Protein 2GVH (pdb70)

Nearest PDB structures (foldseek):
  2gvh-assembly1_A  TM=1.003E+00  e=1.778E-44  Agrobacterium fabrum str. C58
  2gvh-assembly1_B  TM=1.001E+00  e=1.433E-42  Agrobacterium fabrum str. C58
  5egj-assembly1_A  TM=7.918E-01  e=1.819E-06  Staphylococcus aureus subsp. aureus Mu50
  5hz4-assembly1_D  TM=7.603E-01  e=5.451E-06  Staphylococcus aureus subsp. aureus Mu50
  5hz4-assembly1_E  TM=7.638E-01  e=6.789E-06  Staphylococcus aureus subsp. aureus Mu50

Solvent-accessible surface area: 28782 Å² total

B-factor: mean 69.37, std 8.5, range [25.01, 102.61]

Radius of gyration: 25.79 Å; Cα contacts (8 Å, |Δi|>4): 1842; chains: 3; bounding box: 79×76×76 Å

CATH classification: 3.10.129.10 (+1 more: 3.10.129.10)

Sequence (724 aa):
KPAQHGATTRLIDIVFPGDTNHHGTLFGGTGLALDRVAFIAATRFGRTPFVTASCERIDFRQPARIGHIVEFTARPVKAGRRSLTVEVEVAETIIGRQQHTCTRGIFHVAIPEGEDAASYVLPELLTEETPDAVTVEIVFPDQANSAGRFGGEAIAYTKAAFVAASRYCGKLVVLASSERIDFARAIEIGEIVEAQAHVERVGRSSSIQTKLWSENLLTGERHITATGHFTVAVDRPATIPAQHGATTRLIDIVFPGDTNHHGTLFGGTGLALDRVAFIAATRFGRTPFVTASCERIDFRQPARIGHIVEFTARPVKAGRRSLTVEVEVAETIIGRQQHTCTRGIFHVAIPEGEDAASYVLPELLTEETPDPSDAVTVEIVFPDQANSAGRFGGEAIAYTKAAFVAASRYCGKLVVLASSERIDFARAIEIGEIVEAQAHVERVGRSSSIQTKLWSENLLTGERHITATGHFTVAVDRPATIIEKPAQHGATTRLIDIVFPGDTNHHGTLFGGTGLALDRVAFIAATRFGRTPFVTASCERIDFRQPARIGHIVEFTARPVKAGRRSLTVEVEVAETIIGRQQHTCTRGIFHVAIPEGEDAASYVLPELLTEETPDAVTVEIVFPDQANSAGRFGGEAIAYTKAAFVAASRYCGKLVVLASSERIDFARAIEIGEIVEAQAHVERVGRSSSIQTKLWSENLLTGERHITATGHFTVAVDRPATI

InterPro domains:
  IPR006683 Thioesterase domain [PF03061] (31-103)
  IPR006683 Thioesterase domain [PF03061] (163-235)
  IPR029069 HotDog domain superfamily [SSF54637] (18-137)
  IPR029069 HotDog domain superfamily [SSF54637] (144-264)
  IPR033120 Hotdog acyl-CoA thioesterase (ACOT)-type domain [PS51770] (13-125)
  IPR033120 Hotdog acyl-CoA thioesterase (ACOT)-type domain [PS51770] (144-256)
  IPR040170 Cytosolic acyl coenzyme A thioester hydrolase [PTHR11049] (16-126)

Organism: Agrobacterium fabrum (strain C58 / ATCC 33970) (NCBI:txid176299)

Secondary structure (DSSP, 8-state):
---EE---EEEEEEE-TT-HHHHHHHTTHHHHH--HHHHHHHHHHH-S-B---EE--EE-----SS-EEEEEEEEEEEE-SS-EEEEE--EEETTT--EEE---EEE--B---STT-TT---PPEEPPPPP--B--EEPPGGGS-TT---HHHHHH--HHHHHHHHHHHSSEE---EE--EEBSS---TTEEEEEEEEE----S---EEEEEEEEETTT--EEEEEEEEE--EE--B---/--EE---EEEEEEE-TT-HHHHHHHTTHHHHH--HHHHHHHHHHH-S-B---EE--EE-----SS-EEEEEEEEEEEE-SS-EEEEE--EEETTT--EEE---EEE--B---STTGGG-----EEPPP-----SSB--EEPPGGGS-TT---HHHHHH--HHHHHHHHHHHTS-B---EE--EEBSSPPPTTEEEEEEEEE----S---EEEEEEEEETTT--EEEEEEEEE--BB--B---/--PPPEE-PPEEEEEEE-TT-HHHHHHHTTHHHHH--HHHHHHHHHHH-S-B---EE--EE-----SS-EEEEEEEEEEEE-SS-EEEEE--EEETTT--EEE---EEE--B---STT-TT--PPPEEPP-----B--EEPPGGGS-TT---HHHHHH--HHHHHHHHHHHSSEE---EE--EE-SS---TTEEEEEEEEE----S---EEEEEEEEETTT--EEEEEEEEE--EE--B---

Foldseek 3Di:
DAEDAWDKFKDKDKDAFPNCPCLVPCLHVVVVVVCQRQQLSVLQQQLAHDDFPDKDDKDGDRFPRGIWIDMKMKTFDDFDFFKTKIKIWFTAGLAQRHTGTIMIIITMGGQGDDDCRVVGGGHHYDHDDDDDADKKDAAAPVNADPVQWDVVSVVVVVVLQQVQVSVVVNAHWDWDDKDDKDFPDTEGRQKMKMKGKHDDDDDQFKKMKIWIWIARSNPGDIDTTIIMMTMGGPVPGDGD/DADEKDKFKDKDKFAQPNCPCLVPCLHVVVVVVVQRQQLSVLQQQLAHDDFPDKDDKDGDRFPSGIWIDMKMKTFDDFDFFKTKIKIWFTAGLAQRHTGDIMIIITMGGDGDDDCSVPGGGHHYDYHDPDDDDLKDKKDAAAPVNDDPVQWDVVVVVVVVVSQQVQFSVVVNAGDDWDDKDDKDFPDTEGRQKMKMKIKHDDDDDQFKKIKIWIWIARSNPGDIDTTIIMIIMGGPVPGDGD/DADAEDAKDKFKDKDKDAFPNVVCLVPCLHVVVVVVVQRQQLSVLQQQLAHDDFPDKDDKDTDRFPRGIWIDMKMKTFDDFDFFKTKIKIWFTAGLAQRHTGTIMIIITMGGQGDDPCRVVGGGHHYDYHDDDDFDKKDAAAPVNADPVQWDVVVVVVVVVLQQVAVSVVVNAHWDWDDKDDKDWPDTEGRQKMKMKGKHADDDDQFKKMKIWIKIARSNPGDIDTTIIMMIMGGPVPTDGD

Structure (mmCIF, N/CA/C/O backbone):
data_2GVH
#
_entry.id   2GVH
#
_cell.length_a   121.209
_cell.length_b   121.209
_cell.length_c   81.844
_cell.angle_alpha   90.000
_cell.angle_beta   90.000
_cell.angle_gamma   90.000
#
_symmetry.space_group_name_H-M   'P 43'
#
loop_
_entity.id
_entity.type
_entity.pdbx_description
1 polymer AGR_L_2016p
2 non-polymer 'SODIUM ION'
#
loop_
_atom_site.group_PDB
_atom_site.id
_atom_site.type_symbol
_atom_site.label_atom_id
_atom_site.label_alt_id
_atom_site.label_comp_id
_atom_site.label_asym_id
_atom_site.label_entity_id
_atom_site.label_seq_id
_atom_site.pdbx_PDB_ins_code
_atom_site.Cartn_x
_atom_site.Cartn_y
_atom_site.Cartn_z
_atom_site.occupancy
_atom_site.B_iso_or_equiv
_atom_site.auth_seq_id
_atom_site.auth_comp_id
_atom_site.auth_asym_id
_atom_site.auth_atom_id
_atom_site.pdbx_PDB_model_num
ATOM 1 N N . LYS A 1 21 ? 40.637 -13.849 6.358 1.00 77.97 9 LYS A N 1
ATOM 2 C CA . LYS A 1 21 ? 41.770 -13.127 7.005 1.00 77.45 9 LYS A CA 1
ATOM 3 C C . LYS A 1 21 ? 42.556 -14.035 7.984 1.00 76.53 9 LYS A C 1
ATOM 4 O O . LYS A 1 21 ? 41.980 -14.589 8.918 1.00 74.66 9 LYS A O 1
ATOM 6 N N . PRO A 1 22 ? 43.869 -14.223 7.730 1.00 76.52 10 PRO A N 1
ATOM 7 C CA . PRO A 1 22 ? 44.822 -14.758 8.724 1.00 77.36 10 PRO A CA 1
ATOM 8 C C . PRO A 1 22 ? 45.184 -13.684 9.766 1.00 79.17 10 PRO A C 1
ATOM 9 O O . PRO A 1 22 ? 45.031 -12.484 9.506 1.00 80.49 10 PRO A O 1
ATOM 13 N N . ALA A 1 23 ? 45.666 -14.119 10.924 1.00 79.48 11 ALA A N 1
ATOM 14 C CA . ALA A 1 23 ? 46.005 -13.218 12.022 1.00 80.00 11 ALA A CA 1
ATOM 15 C C . ALA A 1 23 ? 47.130 -12.243 11.642 1.00 80.03 11 ALA A C 1
ATOM 16 O O . ALA A 1 23 ? 47.902 -12.527 10.728 1.00 80.27 11 ALA A O 1
ATOM 18 N N . GLN A 1 24 ? 47.214 -11.100 12.328 1.00 79.93 12 GLN A N 1
ATOM 19 C CA . GLN A 1 24 ? 48.249 -10.092 12.035 1.00 79.14 12 GLN A CA 1
ATOM 20 C C . GLN A 1 24 ? 48.984 -9.522 13.241 1.00 77.34 12 GLN A C 1
ATOM 21 O O . GLN A 1 24 ? 48.391 -9.285 14.297 1.00 78.28 12 GLN A O 1
ATOM 27 N N . HIS A 1 25 ? 50.279 -9.284 13.051 1.00 72.63 13 HIS A N 1
ATOM 28 C CA . HIS A 1 25 ? 51.138 -8.766 14.107 1.00 71.98 13 HIS A CA 1
ATOM 29 C C . HIS A 1 25 ? 50.911 -7.273 14.230 1.00 73.91 13 HIS A C 1
ATOM 30 O O . HIS A 1 25 ? 50.725 -6.589 13.222 1.00 77.26 13 HIS A O 1
ATOM 37 N N . GLY A 1 26 ? 50.904 -6.777 15.467 1.00 78.56 14 GLY A N 1
ATOM 38 C CA . GLY A 1 26 ? 50.669 -5.361 15.740 1.00 80.59 14 GLY A CA 1
ATOM 39 C C . GLY A 1 26 ? 51.901 -4.512 15.502 1.00 81.38 14 GLY A C 1
ATOM 40 O O . GLY A 1 26 ? 52.813 -4.504 16.330 1.00 84.11 14 GLY A O 1
ATOM 41 N N . ALA A 1 27 ? 51.925 -3.801 14.375 1.00 78.10 15 ALA A N 1
ATOM 42 C CA . ALA A 1 27 ? 53.059 -2.951 14.015 1.00 77.17 15 ALA A CA 1
ATOM 43 C C . ALA A 1 27 ? 52.993 -1.582 14.714 1.00 76.11 15 ALA A C 1
ATOM 44 O O . ALA A 1 27 ? 51.920 -1.137 15.139 1.00 76.57 15 ALA A O 1
ATOM 46 N N . THR A 1 28 ? 54.145 -0.929 14.857 1.00 73.24 16 THR A N 1
ATOM 47 C CA . THR A 1 28 ? 54.189 0.431 15.389 1.00 71.05 16 THR A CA 1
ATOM 48 C C . THR A 1 28 ? 54.321 1.421 14.240 1.00 69.25 16 THR A C 1
ATOM 49 O O . THR A 1 28 ? 55.203 1.286 13.383 1.00 68.99 16 THR A O 1
ATOM 53 N N . THR A 1 29 ? 53.434 2.406 14.235 1.00 66.94 17 THR A N 1
ATOM 54 C CA . THR A 1 29 ? 53.451 3.458 13.262 1.00 66.73 17 THR A CA 1
ATOM 55 C C . THR A 1 29 ? 53.891 4.742 13.952 1.00 67.06 17 THR A C 1
ATOM 56 O O . THR A 1 29 ? 53.389 5.086 15.027 1.00 67.24 17 THR A O 1
ATOM 60 N N . ARG A 1 30 ? 54.813 5.454 13.306 1.00 67.06 18 ARG A N 1
ATOM 61 C CA . ARG A 1 30 ? 55.403 6.678 13.849 1.00 66.87 18 ARG A CA 1
ATOM 62 C C . ARG A 1 30 ? 55.197 7.883 12.920 1.00 66.85 18 ARG A C 1
ATOM 63 O O . ARG A 1 30 ? 55.354 7.811 11.675 1.00 65.79 18 ARG A O 1
ATOM 71 N N . LEU A 1 31 ? 54.807 8.986 13.559 1.00 66.25 19 LEU A N 1
ATOM 72 C CA . LEU A 1 31 ? 54.543 10.238 12.880 1.00 64.94 19 LEU A CA 1
ATOM 73 C C . LEU A 1 31 ? 55.324 11.310 13.632 1.00 66.94 19 LEU A C 1
ATOM 74 O O . LEU A 1 31 ? 55.242 11.394 14.854 1.00 68.59 19 LEU A O 1
ATOM 79 N N . ILE A 1 32 ? 56.113 12.104 12.907 1.00 67.88 20 ILE A N 1
ATOM 80 C CA . ILE A 1 32 ? 56.988 13.049 13.581 1.00 69.76 20 ILE A CA 1
ATOM 81 C C . ILE A 1 32 ? 56.761 14.459 13.115 1.00 71.26 20 ILE A C 1
ATOM 82 O O . ILE A 1 32 ? 56.613 14.708 11.927 1.00 74.82 20 ILE A O 1
ATOM 87 N N . ASP A 1 33 ? 56.696 15.376 14.074 1.00 70.56 21 ASP A N 1
ATOM 88 C CA . ASP A 1 33 ? 56.558 16.787 13.788 1.00 68.63 21 ASP A CA 1
ATOM 89 C C . ASP A 1 33 ? 57.598 17.608 14.541 1.00 67.41 21 ASP A C 1
ATOM 90 O O . ASP A 1 33 ? 57.940 17.277 15.667 1.00 67.45 21 ASP A O 1
ATOM 95 N N . ILE A 1 34 ? 58.082 18.684 13.916 1.00 67.35 22 ILE A N 1
ATOM 96 C CA . ILE A 1 34 ? 59.074 19.552 14.530 1.00 67.70 22 ILE A CA 1
ATOM 97 C C . ILE A 1 34 ? 58.475 20.871 14.974 1.00 68.21 22 ILE A C 1
ATOM 98 O O . ILE A 1 34 ? 57.784 21.538 14.212 1.00 71.02 22 ILE A O 1
ATOM 103 N N . VAL A 1 35 ? 58.751 21.247 16.216 1.00 68.24 23 VAL A N 1
ATOM 104 C CA . VAL A 1 35 ? 58.405 22.563 16.711 1.00 68.47 23 VAL A CA 1
ATOM 105 C C . VAL A 1 35 ? 59.711 23.307 16.887 1.00 71.00 23 VAL A C 1
ATOM 106 O O . VAL A 1 35 ? 60.512 22.954 17.762 1.00 74.36 23 VAL A O 1
ATOM 110 N N . PHE A 1 36 ? 59.924 24.334 16.067 1.00 71.39 24 PHE A N 1
ATOM 111 C CA . PHE A 1 36 ? 61.160 25.119 16.099 1.00 72.36 24 PHE A CA 1
ATOM 112 C C . PHE A 1 36 ? 61.274 26.047 17.313 1.00 73.89 24 PHE A C 1
ATOM 113 O O . PHE A 1 36 ? 60.246 26.508 17.832 1.00 75.57 24 PHE A O 1
ATOM 121 N N . PRO A 1 37 ? 62.522 26.345 17.752 1.00 74.47 25 PRO A N 1
ATOM 122 C CA . PRO A 1 37 ? 62.722 27.270 18.872 1.00 75.82 25 PRO A CA 1
ATOM 123 C C . PRO A 1 37 ? 62.097 28.616 18.548 1.00 78.66 25 PRO A C 1
ATOM 124 O O . PRO A 1 37 ? 62.313 29.158 17.455 1.00 80.02 25 PRO A O 1
ATOM 128 N N . GLY A 1 38 ? 61.297 29.132 19.473 1.00 80.59 26 GLY A N 1
ATOM 129 C CA . GLY A 1 38 ? 60.680 30.429 19.287 1.00 83.36 26 GLY A CA 1
ATOM 130 C C . GLY A 1 38 ? 59.371 30.444 18.512 1.00 85.66 26 GLY A C 1
ATOM 131 O O . GLY A 1 38 ? 58.738 31.495 18.430 1.00 86.73 26 GLY A O 1
ATOM 132 N N . ASP A 1 39 ? 58.952 29.316 17.932 1.00 86.44 27 ASP A N 1
ATOM 133 C CA . ASP A 1 39 ? 57.645 29.275 17.254 1.00 88.17 27 ASP A CA 1
ATOM 134 C C . ASP A 1 39 ? 56.492 29.090 18.263 1.00 88.74 27 ASP A C 1
ATOM 135 O O . ASP A 1 39 ? 56.033 27.968 18.498 1.00 89.11 27 ASP A O 1
ATOM 140 N N . THR A 1 40 ? 56.028 30.200 18.844 1.00 88.68 28 THR A N 1
ATOM 141 C CA . THR A 1 40 ? 55.020 30.171 19.915 1.00 87.63 28 THR A CA 1
ATOM 142 C C . THR A 1 40 ? 53.641 29.703 19.449 1.00 85.29 28 THR A C 1
ATOM 143 O O . THR A 1 40 ? 52.882 29.151 20.246 1.00 88.37 28 THR A O 1
ATOM 147 N N . ASN A 1 41 ? 53.314 29.917 18.174 1.00 79.03 29 ASN A N 1
ATOM 148 C CA . ASN A 1 41 ? 52.031 29.427 17.621 1.00 77.82 29 ASN A CA 1
ATOM 149 C C . ASN A 1 41 ? 51.962 27.902 17.538 1.00 79.66 29 ASN A C 1
ATOM 150 O O . ASN A 1 41 ? 51.007 27.280 18.040 1.00 83.81 29 ASN A O 1
ATOM 152 N N . HIS A 1 42 ? 52.971 27.303 16.905 1.00 82.18 30 HIS A N 1
ATOM 153 C CA . HIS A 1 42 ? 53.043 25.860 16.808 1.00 83.76 30 HIS A CA 1
ATOM 154 C C . HIS A 1 42 ? 53.158 25.241 18.200 1.00 85.13 30 HIS A C 1
ATOM 155 O O . HIS A 1 42 ? 52.448 24.275 18.524 1.00 85.92 30 HIS A O 1
ATOM 162 N N . HIS A 1 43 ? 54.023 25.815 19.030 1.00 84.49 31 HIS A N 1
ATOM 163 C CA . HIS A 1 43 ? 54.190 25.328 20.388 1.00 83.67 31 HIS A CA 1
ATOM 164 C C . HIS A 1 43 ? 52.841 25.302 21.091 1.00 83.36 31 HIS A C 1
ATOM 165 O O . HIS A 1 43 ? 52.447 24.276 21.658 1.00 83.38 31 HIS A O 1
ATOM 172 N N . GLY A 1 44 ? 52.130 26.428 21.005 1.00 83.14 32 GLY A N 1
ATOM 173 C CA . GLY A 1 44 ? 50.875 26.649 21.724 1.00 83.64 32 GLY A CA 1
ATOM 174 C C . GLY A 1 44 ? 49.723 25.793 21.245 1.00 84.08 32 GLY A C 1
ATOM 175 O O . GLY A 1 44 ? 48.773 25.543 21.989 1.00 85.33 32 GLY A O 1
ATOM 176 N N . THR A 1 45 ? 49.809 25.347 20.001 1.00 82.97 33 THR A N 1
ATOM 177 C CA . THR A 1 45 ? 48.789 24.472 19.425 1.00 81.67 33 THR A CA 1
ATOM 178 C C . THR A 1 45 ? 49.185 22.996 19.544 1.00 80.91 33 THR A C 1
ATOM 179 O O . THR A 1 45 ? 48.337 22.119 19.766 1.00 81.51 33 THR A O 1
ATOM 183 N N . LEU A 1 46 ? 50.473 22.719 19.394 1.00 79.86 34 LEU A N 1
ATOM 184 C CA . LEU A 1 46 ? 50.920 21.342 19.384 1.00 78.29 34 LEU A CA 1
ATOM 185 C C . LEU A 1 46 ? 50.864 20.784 20.780 1.00 76.81 34 LEU A C 1
ATOM 186 O O . LEU A 1 46 ? 50.422 19.669 20.984 1.00 77.76 34 LEU A O 1
ATOM 191 N N . PHE A 1 47 ? 51.302 21.567 21.750 1.00 76.35 35 PHE A N 1
ATOM 192 C CA . PHE A 1 47 ? 51.088 21.189 23.131 1.00 75.48 35 PHE A CA 1
ATOM 193 C C . PHE A 1 47 ? 49.725 21.723 23.534 1.00 76.56 35 PHE A C 1
ATOM 194 O O . PHE A 1 47 ? 49.585 22.657 24.324 1.00 79.14 35 PHE A O 1
ATOM 202 N N . GLY A 1 48 ? 48.720 21.109 22.920 1.00 76.82 36 GLY A N 1
ATOM 203 C CA . GLY A 1 48 ? 47.340 21.560 22.950 1.00 73.81 36 GLY A CA 1
ATOM 204 C C . GLY A 1 48 ? 46.598 20.772 21.877 1.00 73.42 36 GLY A C 1
ATOM 205 O O . GLY A 1 48 ? 46.927 19.611 21.582 1.00 73.52 36 GLY A O 1
ATOM 206 N N . GLY A 1 49 ? 45.620 21.428 21.263 1.00 72.41 37 GLY A N 1
ATOM 207 C CA . GLY A 1 49 ? 44.636 20.757 20.421 1.00 68.96 37 GLY A CA 1
ATOM 208 C C . GLY A 1 49 ? 45.251 20.056 19.248 1.00 66.22 37 GLY A C 1
ATOM 209 O O . GLY A 1 49 ? 44.838 18.971 18.905 1.00 66.46 37 GLY A O 1
ATOM 210 N N . THR A 1 50 ? 46.252 20.673 18.638 1.00 65.73 38 THR A N 1
ATOM 211 C CA . THR A 1 50 ? 46.899 20.069 17.485 1.00 65.29 38 THR A CA 1
ATOM 212 C C . THR A 1 50 ? 47.574 18.775 17.905 1.00 65.58 38 THR A C 1
ATOM 213 O O . THR A 1 50 ? 47.399 17.752 17.238 1.00 67.00 38 THR A O 1
ATOM 217 N N . GLY A 1 51 ? 48.302 18.795 19.026 1.00 62.14 39 GLY A N 1
ATOM 218 C CA . GLY A 1 51 ? 48.890 17.545 19.560 1.00 61.54 39 GLY A CA 1
ATOM 219 C C . GLY A 1 51 ? 47.863 16.426 19.587 1.00 62.04 39 GLY A C 1
ATOM 220 O O . GLY A 1 51 ? 48.087 15.297 19.102 1.00 59.63 39 GLY A O 1
ATOM 221 N N . LEU A 1 52 ? 46.705 16.761 20.137 1.00 62.76 40 LEU A N 1
ATOM 222 C CA . LEU A 1 52 ? 45.599 15.851 20.108 1.00 65.29 40 LEU A CA 1
ATOM 223 C C . LEU A 1 52 ? 45.319 15.344 18.706 1.00 64.05 40 LEU A C 1
ATOM 224 O O . LEU A 1 52 ? 45.290 14.151 18.496 1.00 67.07 40 LEU A O 1
ATOM 229 N N . ALA A 1 53 ? 45.156 16.248 17.749 1.00 63.56 41 ALA A N 1
ATOM 230 C CA . ALA A 1 53 ? 44.819 15.859 16.378 1.00 62.74 41 ALA A CA 1
ATOM 231 C C . ALA A 1 53 ? 45.830 14.904 15.778 1.00 62.95 41 ALA A C 1
ATOM 232 O O . ALA A 1 53 ? 45.448 13.981 15.063 1.00 65.51 41 ALA A O 1
ATOM 234 N N . LEU A 1 54 ? 47.110 15.127 16.077 1.00 62.31 42 LEU A N 1
ATOM 235 C CA . LEU A 1 54 ? 48.165 14.269 15.584 1.00 61.89 42 LEU A CA 1
ATOM 236 C C . LEU A 1 54 ? 48.098 12.862 16.204 1.00 64.15 42 LEU A C 1
ATOM 237 O O . LEU A 1 54 ? 48.247 11.836 15.502 1.00 65.31 42 LEU A O 1
ATOM 250 N N . ASP A 1 56 ? 45.469 11.392 17.180 1.00 60.68 44 ASP A N 1
ATOM 251 C CA . ASP A 1 56 ? 44.407 10.743 16.433 1.00 61.06 44 ASP A CA 1
ATOM 252 C C . ASP A 1 56 ? 44.828 10.333 15.029 1.00 61.07 44 ASP A C 1
ATOM 253 O O . ASP A 1 56 ? 44.534 9.215 14.622 1.00 61.07 44 ASP A O 1
ATOM 258 N N . ARG A 1 57 ? 45.508 11.206 14.293 1.00 61.64 45 ARG A N 1
ATOM 259 C CA . ARG A 1 57 ? 45.913 10.882 12.936 1.00 62.41 45 ARG A CA 1
ATOM 260 C C . ARG A 1 57 ? 46.771 9.636 12.862 1.00 63.99 45 ARG A C 1
ATOM 261 O O . ARG A 1 57 ? 46.568 8.800 11.974 1.00 68.79 45 ARG A O 1
ATOM 269 N N . VAL A 1 58 ? 47.731 9.500 13.772 1.00 61.32 46 VAL A N 1
ATOM 270 C CA . VAL A 1 58 ? 48.625 8.339 13.723 1.00 58.98 46 VAL A CA 1
ATOM 271 C C . VAL A 1 58 ? 47.859 7.068 14.132 1.00 59.92 46 VAL A C 1
ATOM 272 O O . VAL A 1 58 ? 48.109 5.975 13.592 1.00 61.17 46 VAL A O 1
ATOM 276 N N . ALA A 1 59 ? 46.918 7.229 15.059 1.00 58.47 47 ALA A N 1
ATOM 277 C CA . ALA A 1 59 ? 46.056 6.142 15.471 1.00 59.34 47 ALA A CA 1
ATOM 278 C C . ALA A 1 59 ? 45.277 5.678 14.275 1.00 60.13 47 ALA A C 1
ATOM 279 O O . ALA A 1 59 ? 45.147 4.486 14.066 1.00 61.17 47 ALA A O 1
ATOM 281 N N . PHE A 1 60 ? 44.780 6.629 13.488 1.00 59.65 48 PHE A N 1
ATOM 282 C CA . PHE A 1 60 ? 43.962 6.345 12.336 1.00 60.69 48 PHE A CA 1
ATOM 283 C C . PHE A 1 60 ? 44.781 5.561 11.329 1.00 62.60 48 PHE A C 1
ATOM 284 O O . PHE A 1 60 ? 44.328 4.549 10.799 1.00 64.06 48 PHE A O 1
ATOM 292 N N . ILE A 1 61 ? 46.004 6.014 11.082 1.00 62.09 49 ILE A N 1
ATOM 293 C CA . ILE A 1 61 ? 46.907 5.305 10.176 1.00 59.08 49 ILE A CA 1
ATOM 294 C C . ILE A 1 61 ? 47.124 3.877 10.624 1.00 60.42 49 ILE A C 1
ATOM 295 O O . ILE A 1 61 ? 46.949 2.929 9.826 1.00 61.45 49 ILE A O 1
ATOM 300 N N . ALA A 1 62 ? 47.472 3.711 11.903 1.00 58.45 50 ALA A N 1
ATOM 301 C CA . ALA A 1 62 ? 47.782 2.376 12.431 1.00 56.50 50 ALA A CA 1
ATOM 302 C C . ALA A 1 62 ? 46.594 1.445 12.178 1.00 58.11 50 ALA A C 1
ATOM 303 O O . ALA A 1 62 ? 46.753 0.360 11.594 1.00 58.77 50 ALA A O 1
ATOM 305 N N . ALA A 1 63 ? 45.406 1.907 12.588 1.00 58.31 51 ALA A N 1
ATOM 306 C CA . ALA A 1 63 ? 44.150 1.189 12.368 1.00 58.34 51 ALA A CA 1
ATOM 307 C C . ALA A 1 63 ? 43.975 0.801 10.918 1.00 59.03 51 ALA A C 1
ATOM 308 O O . ALA A 1 63 ? 43.716 -0.341 10.618 1.00 60.19 51 ALA A O 1
ATOM 310 N N . THR A 1 64 ? 44.144 1.756 10.014 1.00 61.83 52 THR A N 1
ATOM 311 C CA . THR A 1 64 ? 43.837 1.501 8.627 1.00 63.17 52 THR A CA 1
ATOM 312 C C . THR A 1 64 ? 44.804 0.482 8.039 1.00 64.04 52 THR A C 1
ATOM 313 O O . THR A 1 64 ? 44.409 -0.349 7.236 1.00 65.76 52 THR A O 1
ATOM 317 N N . ARG A 1 65 ? 46.065 0.547 8.456 1.00 65.13 53 ARG A N 1
ATOM 318 C CA . ARG A 1 65 ? 47.078 -0.430 8.069 1.00 65.59 53 ARG A CA 1
ATOM 319 C C . ARG A 1 65 ? 46.737 -1.822 8.582 1.00 66.49 53 ARG A C 1
ATOM 320 O O . ARG A 1 65 ? 47.058 -2.843 7.949 1.00 67.35 53 ARG A O 1
ATOM 328 N N . PHE A 1 66 ? 46.111 -1.864 9.752 1.00 65.34 54 PHE A N 1
ATOM 329 C CA . PHE A 1 66 ? 45.813 -3.138 10.364 1.00 64.07 54 PHE A CA 1
ATOM 330 C C . PHE A 1 66 ? 44.644 -3.791 9.655 1.00 63.76 54 PHE A C 1
ATOM 331 O O . PHE A 1 66 ? 44.714 -4.939 9.262 1.00 63.72 54 PHE A O 1
ATOM 339 N N . GLY A 1 67 ? 43.575 -3.046 9.481 1.00 63.35 55 GLY A N 1
ATOM 340 C CA . GLY A 1 67 ? 42.344 -3.648 9.058 1.00 63.37 55 GLY A CA 1
ATOM 341 C C . GLY A 1 67 ? 42.065 -3.441 7.600 1.00 64.04 55 GLY A C 1
ATOM 342 O O . GLY A 1 67 ? 41.111 -4.008 7.066 1.00 61.70 55 GLY A O 1
ATOM 343 N N . ARG A 1 68 ? 42.880 -2.608 6.961 1.00 65.45 56 ARG A N 1
ATOM 344 C CA . ARG A 1 68 ? 42.752 -2.357 5.530 1.00 65.85 56 ARG A CA 1
ATOM 345 C C . ARG A 1 68 ? 41.299 -2.060 5.109 1.00 66.27 56 ARG A C 1
ATOM 346 O O . ARG A 1 68 ? 40.757 -2.689 4.198 1.00 66.23 56 ARG A O 1
ATOM 354 N N . THR A 1 69 ? 40.689 -1.082 5.785 1.00 67.06 57 THR A N 1
ATOM 355 C CA . THR A 1 69 ? 39.273 -0.715 5.615 1.00 67.38 57 THR A CA 1
ATOM 356 C C . THR A 1 69 ? 39.084 0.696 6.190 1.00 68.30 57 THR A C 1
ATOM 357 O O . THR A 1 69 ? 39.924 1.157 6.976 1.00 69.03 57 THR A O 1
ATOM 361 N N . PRO A 1 70 ? 38.002 1.407 5.809 1.00 68.64 58 PRO A N 1
ATOM 362 C CA . PRO A 1 70 ? 37.825 2.727 6.454 1.00 67.85 58 PRO A CA 1
ATOM 363 C C . PRO A 1 70 ? 37.595 2.651 7.966 1.00 67.46 58 PRO A C 1
ATOM 364 O O . PRO A 1 70 ? 36.986 1.693 8.449 1.00 69.34 58 PRO A O 1
ATOM 368 N N . PHE A 1 71 ? 38.095 3.652 8.688 1.00 64.95 59 PHE A N 1
ATOM 369 C CA . PHE A 1 71 ? 37.944 3.751 10.151 1.00 62.29 59 PHE A CA 1
ATOM 370 C C . PHE A 1 71 ? 37.471 5.122 10.601 1.00 61.44 59 PHE A C 1
ATOM 371 O O . PHE A 1 71 ? 37.835 6.133 10.018 1.00 61.70 59 PHE A O 1
ATOM 379 N N . VAL A 1 72 ? 36.664 5.153 11.656 1.00 61.59 60 VAL A N 1
ATOM 380 C CA . VAL A 1 72 ? 36.388 6.396 12.351 1.00 60.31 60 VAL A CA 1
ATOM 381 C C . VAL A 1 72 ? 36.841 6.283 13.792 1.00 63.16 60 VAL A C 1
ATOM 382 O O . VAL A 1 72 ? 37.116 5.191 14.295 1.00 64.06 60 VAL A O 1
ATOM 386 N N . THR A 1 73 ? 36.895 7.423 14.459 1.00 63.03 61 THR A N 1
ATOM 387 C CA . THR A 1 73 ? 37.179 7.451 15.866 1.00 62.70 61 THR A CA 1
ATOM 388 C C . THR A 1 73 ? 35.859 7.446 16.609 1.00 61.98 61 THR A C 1
ATOM 389 O O . THR A 1 73 ? 35.094 8.397 16.554 1.00 63.75 61 THR A O 1
ATOM 393 N N . ALA A 1 74 ? 35.579 6.355 17.291 1.00 62.10 62 ALA A N 1
ATOM 394 C CA . ALA A 1 74 ? 34.367 6.268 18.090 1.00 61.67 62 ALA A CA 1
ATOM 395 C C . ALA A 1 74 ? 34.610 6.966 19.410 1.00 62.62 62 ALA A C 1
ATOM 396 O O . ALA A 1 74 ? 33.719 7.644 19.940 1.00 62.41 62 ALA A O 1
ATOM 398 N N . SER A 1 75 ? 35.817 6.819 19.953 1.00 62.83 63 SER A N 1
ATOM 399 C CA . SER A 1 75 ? 36.096 7.466 21.235 1.00 64.36 63 SER A CA 1
ATOM 400 C C . SER A 1 75 ? 37.543 7.548 21.617 1.00 64.81 63 SER A C 1
ATOM 401 O O . SER A 1 75 ? 38.387 6.855 21.079 1.00 63.47 63 SER A O 1
ATOM 404 N N . CYS A 1 76 ? 37.789 8.384 22.608 1.00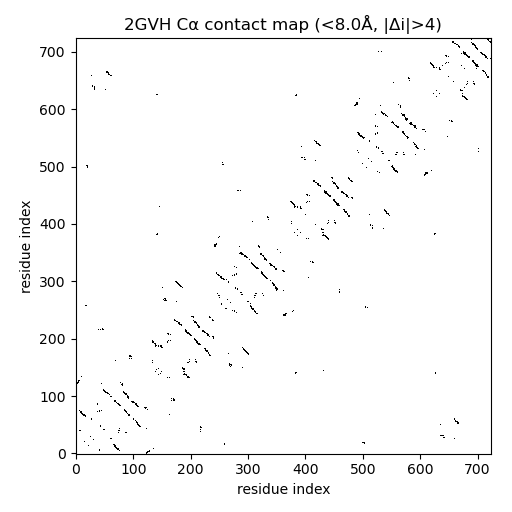 66.60 64 CYS A N 1
ATOM 405 C CA . CYS A 1 76 ? 39.108 8.810 22.950 1.00 68.18 64 CYS A CA 1
ATOM 406 C C . CYS A 1 76 ? 39.131 8.863 24.439 1.00 68.24 64 CYS A C 1
ATOM 407 O O . CYS A 1 76 ? 38.365 9.612 25.033 1.00 69.50 64 CYS A O 1
ATOM 410 N N . GLU A 1 77 ? 39.987 8.065 25.055 1.00 68.35 65 GLU A N 1
ATOM 411 C CA . GLU A 1 77 ? 40.047 8.034 26.516 1.00 69.80 65 GLU A CA 1
ATOM 412 C C . GLU A 1 77 ? 40.753 9.246 27.077 1.00 68.38 65 GLU A C 1
ATOM 413 O O . GLU A 1 77 ? 41.409 9.968 26.344 1.00 69.95 65 GLU A O 1
ATOM 419 N N . ARG A 1 78 ? 40.582 9.484 28.373 1.00 68.23 66 ARG A N 1
ATOM 420 C CA . ARG A 1 78 ? 41.125 10.682 29.011 1.00 68.75 66 ARG A CA 1
ATOM 421 C C . ARG A 1 78 ? 42.640 10.767 28.819 1.00 68.17 66 ARG A C 1
ATOM 422 O O . ARG A 1 78 ? 43.342 9.752 28.852 1.00 67.93 66 ARG A O 1
ATOM 430 N N . ILE A 1 79 ? 43.126 11.987 28.627 1.00 67.54 67 ILE A N 1
ATOM 431 C CA . ILE A 1 79 ? 44.533 12.243 28.388 1.00 68.56 67 ILE A CA 1
ATOM 432 C C . ILE A 1 79 ? 45.031 13.338 29.327 1.00 69.42 67 ILE A C 1
ATOM 433 O O . ILE A 1 79 ? 44.353 14.349 29.497 1.00 71.09 67 ILE A O 1
ATOM 438 N N . ASP A 1 80 ? 46.198 13.130 29.939 1.00 69.21 68 ASP A N 1
ATOM 439 C CA . ASP A 1 80 ? 46.888 14.195 30.657 1.00 71.58 68 ASP A CA 1
ATOM 440 C C . ASP A 1 80 ? 47.966 14.810 29.804 1.00 72.78 68 ASP A C 1
ATOM 441 O O . ASP A 1 80 ? 48.701 14.106 29.118 1.00 74.53 68 ASP A O 1
ATOM 446 N N . PHE A 1 81 ? 48.061 16.135 29.859 1.00 72.65 69 PHE A N 1
ATOM 447 C CA . PHE A 1 81 ? 49.091 16.885 29.156 1.00 72.84 69 PHE A CA 1
ATOM 448 C C . PHE A 1 81 ? 50.032 17.601 30.106 1.00 73.40 69 PHE A C 1
ATOM 449 O O . PHE A 1 81 ? 49.606 18.173 31.117 1.00 75.22 69 PHE A O 1
ATOM 457 N N . ARG A 1 82 ? 51.314 17.583 29.773 1.00 73.96 70 ARG A N 1
ATOM 458 C CA . ARG A 1 82 ? 52.267 18.457 30.443 1.00 74.90 70 ARG A CA 1
ATOM 459 C C . ARG A 1 82 ? 52.889 19.389 29.389 1.00 75.47 70 ARG A C 1
ATOM 460 O O . ARG A 1 82 ? 53.273 18.942 28.312 1.00 76.02 70 ARG A O 1
ATOM 462 N N . GLN A 1 83 ? 52.953 20.678 29.702 1.00 76.23 71 GLN A N 1
ATOM 463 C CA . GLN A 1 83 ? 53.566 21.644 28.815 1.00 77.49 71 GLN A CA 1
ATOM 464 C C . GLN A 1 83 ? 55.041 21.697 29.140 1.00 76.98 71 GLN A C 1
ATOM 465 O O . GLN A 1 83 ? 55.407 21.957 30.287 1.00 76.92 71 GLN A O 1
ATOM 471 N N . PRO A 1 84 ? 55.898 21.418 28.142 1.00 76.64 72 PRO A N 1
ATOM 472 C CA . PRO A 1 84 ? 57.329 21.621 28.375 1.00 75.73 72 PRO A CA 1
ATOM 473 C C . PRO A 1 84 ? 57.700 23.108 28.301 1.00 76.82 72 PRO A C 1
ATOM 474 O O . PRO A 1 84 ? 56.818 23.952 28.099 1.00 76.55 72 PRO A O 1
ATOM 478 N N . ALA A 1 85 ? 58.985 23.420 28.487 1.00 78.09 73 ALA A N 1
ATOM 479 C CA . ALA A 1 85 ? 59.497 24.781 28.302 1.00 79.51 73 ALA A CA 1
ATOM 480 C C . ALA A 1 85 ? 59.409 25.200 26.827 1.00 80.39 73 ALA A C 1
ATOM 481 O O . ALA A 1 85 ? 59.462 24.347 25.930 1.00 78.62 73 ALA A O 1
ATOM 483 N N . ARG A 1 86 ? 59.288 26.509 26.592 1.00 81.67 74 ARG A N 1
ATOM 484 C CA . ARG A 1 86 ? 59.046 27.074 25.249 1.00 82.70 74 ARG A CA 1
ATOM 485 C C . ARG A 1 86 ? 60.165 26.899 24.201 1.00 83.17 74 ARG A C 1
ATOM 486 O O . ARG A 1 86 ? 60.116 27.535 23.133 1.00 84.23 74 ARG A O 1
ATOM 487 N N . ILE A 1 87 ? 61.154 26.048 24.497 1.00 80.70 75 ILE A N 1
ATOM 488 C CA . ILE A 1 87 ? 62.214 25.707 23.533 1.00 79.76 75 ILE A CA 1
ATOM 489 C C . ILE A 1 87 ? 61.675 24.961 22.270 1.00 78.87 75 ILE A C 1
ATOM 490 O O . ILE A 1 87 ? 60.453 24.942 21.995 1.00 79.66 75 ILE A O 1
ATOM 492 N N . GLY A 1 88 ? 62.588 24.353 21.510 1.00 75.50 76 GLY A N 1
ATOM 493 C CA . GLY A 1 88 ? 62.217 23.578 20.324 1.00 71.23 76 GLY A CA 1
ATOM 494 C C . GLY A 1 88 ? 62.271 22.077 20.513 1.00 69.02 76 GLY A C 1
ATOM 495 O O . GLY A 1 88 ? 63.103 21.560 21.250 1.00 69.29 76 GLY A O 1
ATOM 496 N N . HIS A 1 89 ? 61.391 21.369 19.818 1.00 66.14 77 HIS A N 1
ATOM 497 C CA . HIS A 1 89 ? 61.256 19.931 20.029 1.00 64.19 77 HIS A CA 1
ATOM 498 C C . HIS A 1 89 ? 61.030 19.152 18.750 1.00 63.95 77 HIS A C 1
ATOM 499 O O . HIS A 1 89 ? 60.278 19.593 17.875 1.00 65.71 77 HIS A O 1
ATOM 506 N N . ILE A 1 90 ? 61.671 17.993 18.647 1.00 61.79 78 ILE A N 1
ATOM 507 C CA . ILE A 1 90 ? 61.181 16.963 17.743 1.00 61.84 78 ILE A CA 1
ATOM 508 C C . ILE A 1 90 ? 60.144 16.137 18.494 1.00 61.25 78 ILE A C 1
ATOM 509 O O . ILE A 1 90 ? 60.415 15.606 19.569 1.00 63.47 78 ILE A O 1
ATOM 514 N N . VAL A 1 91 ? 58.948 16.038 17.919 1.00 60.34 79 VAL A N 1
ATOM 515 C CA . VAL A 1 91 ? 57.853 15.353 18.598 1.00 60.75 79 VAL A CA 1
ATOM 516 C C . VAL A 1 91 ? 57.419 14.112 17.837 1.00 62.08 79 VAL A C 1
ATOM 517 O O . VAL A 1 91 ? 57.067 14.170 16.653 1.00 65.09 79 VAL A O 1
ATOM 521 N N . GLU A 1 92 ? 57.442 12.981 18.538 1.00 63.65 80 GLU A N 1
ATOM 522 C CA . GLU A 1 92 ? 57.140 11.709 17.925 1.00 63.15 80 GLU A CA 1
ATOM 523 C C . GLU A 1 92 ? 55.838 11.130 18.462 1.00 62.28 80 GLU A C 1
ATOM 524 O O . GLU A 1 92 ? 55.612 11.062 19.667 1.00 63.40 80 GLU A O 1
ATOM 530 N N . PHE A 1 93 ? 54.983 10.738 17.522 1.00 62.52 81 PHE A N 1
ATOM 531 C CA . PHE A 1 93 ? 53.694 10.144 17.799 1.00 60.90 81 PHE A CA 1
ATOM 532 C C . PHE A 1 93 ? 53.724 8.716 17.310 1.00 61.27 81 PHE A C 1
ATOM 533 O O . PHE A 1 93 ? 53.823 8.479 16.098 1.00 64.55 81 PHE A O 1
ATOM 541 N N . THR A 1 94 ? 53.634 7.781 18.256 1.00 58.28 82 THR A N 1
ATOM 542 C CA . THR A 1 94 ? 53.681 6.362 17.980 1.00 59.40 82 THR A CA 1
ATOM 543 C C . THR A 1 94 ? 52.309 5.727 18.267 1.00 60.39 82 THR A C 1
ATOM 544 O O . THR A 1 94 ? 51.676 6.056 19.260 1.00 61.04 82 THR A O 1
ATOM 548 N N . ALA A 1 95 ? 51.869 4.815 17.395 1.00 60.09 83 ALA A N 1
ATOM 549 C CA . ALA A 1 95 ? 50.629 4.072 17.601 1.00 59.52 83 ALA A CA 1
ATOM 550 C C . ALA A 1 95 ? 50.816 2.573 17.398 1.00 60.67 83 ALA A C 1
ATOM 551 O O . ALA A 1 95 ? 51.467 2.156 16.428 1.00 61.18 83 ALA A O 1
ATOM 553 N N . ARG A 1 96 ? 50.266 1.797 18.340 1.00 60.78 84 ARG A N 1
ATOM 554 C CA . ARG A 1 96 ? 50.163 0.322 18.306 1.00 62.59 84 ARG A CA 1
ATOM 555 C C . ARG A 1 96 ? 48.711 -0.103 18.520 1.00 63.31 84 ARG A C 1
ATOM 556 O O . ARG A 1 96 ? 48.045 0.382 19.437 1.00 66.52 84 ARG A O 1
ATOM 560 N N . PRO A 1 97 ? 48.209 -1.026 17.698 1.00 64.16 85 PRO A N 1
ATOM 561 C CA . PRO A 1 97 ? 46.956 -1.656 18.106 1.00 63.44 85 PRO A CA 1
ATOM 562 C C . PRO A 1 97 ? 47.218 -2.560 19.300 1.00 63.42 85 PRO A C 1
ATOM 563 O O . PRO A 1 97 ? 48.246 -3.227 19.330 1.00 62.70 85 PRO A O 1
ATOM 567 N N . VAL A 1 98 ? 46.307 -2.576 20.277 1.00 63.01 86 VAL A N 1
ATOM 568 C CA . VAL A 1 98 ? 46.500 -3.388 21.490 1.00 63.93 86 VAL A CA 1
ATOM 569 C C . VAL A 1 98 ? 45.356 -4.341 21.775 1.00 64.38 86 VAL A C 1
ATOM 570 O O . VAL A 1 98 ? 45.505 -5.254 22.582 1.00 65.88 86 VAL A O 1
ATOM 574 N N . LYS A 1 99 ? 44.211 -4.122 21.139 1.00 64.77 87 LYS A N 1
ATOM 575 C CA . LYS A 1 99 ? 43.077 -5.054 21.219 1.00 65.81 87 LYS A CA 1
ATOM 576 C C . LYS A 1 99 ? 42.235 -4.947 19.958 1.00 64.03 87 LYS A C 1
ATOM 577 O O . LYS A 1 99 ? 42.140 -3.870 19.352 1.00 64.97 87 LYS A O 1
ATOM 581 N N . ALA A 1 100 ? 41.641 -6.070 19.552 1.00 61.38 88 ALA A N 1
ATOM 582 C CA . ALA A 1 100 ? 40.869 -6.132 18.296 1.00 59.50 88 ALA A CA 1
ATOM 583 C C . ALA A 1 100 ? 39.639 -7.027 18.378 1.00 59.93 88 ALA A C 1
ATOM 584 O O . ALA A 1 100 ? 39.760 -8.247 18.538 1.00 59.93 88 ALA A O 1
ATOM 586 N N . GLY A 1 101 ? 38.463 -6.417 18.245 1.00 59.63 89 GLY A N 1
ATOM 587 C CA . GLY A 1 101 ? 37.217 -7.154 18.217 1.00 59.71 89 GLY A CA 1
ATOM 588 C C . GLY A 1 101 ? 36.881 -7.480 16.785 1.00 60.00 89 GLY A C 1
ATOM 589 O O . GLY A 1 101 ? 37.773 -7.593 15.934 1.00 59.50 89 GLY A O 1
ATOM 590 N N . ARG A 1 102 ? 35.587 -7.625 16.522 1.00 60.51 90 ARG A N 1
ATOM 591 C CA . ARG A 1 102 ? 35.063 -7.812 15.177 1.00 60.10 90 ARG A CA 1
ATOM 592 C C . ARG A 1 102 ? 35.201 -6.517 14.413 1.00 60.19 90 ARG A C 1
ATOM 593 O O . ARG A 1 102 ? 35.578 -6.521 13.241 1.00 60.80 90 ARG A O 1
ATOM 601 N N . ARG A 1 103 ? 34.891 -5.412 15.083 1.00 60.73 91 ARG A N 1
ATOM 602 C CA . ARG A 1 103 ? 34.961 -4.122 14.434 1.00 63.52 91 ARG A CA 1
ATOM 603 C C . ARG A 1 103 ? 35.633 -3.012 15.230 1.00 65.03 91 ARG A C 1
ATOM 604 O O . ARG A 1 103 ? 35.989 -1.981 14.671 1.00 66.51 91 ARG A O 1
ATOM 612 N N . SER A 1 104 ? 35.848 -3.251 16.514 1.00 66.72 92 SER A N 1
ATOM 613 C CA . SER A 1 104 ? 36.513 -2.295 17.380 1.00 67.89 92 SER A CA 1
ATOM 614 C C . SER A 1 104 ? 37.982 -2.550 17.422 1.00 66.28 92 SER A C 1
ATOM 615 O O . SER A 1 104 ? 38.406 -3.672 17.655 1.00 66.88 92 SER A O 1
ATOM 618 N N . LEU A 1 105 ? 38.764 -1.504 17.220 1.00 64.87 93 LEU A N 1
ATOM 619 C CA . LEU A 1 105 ? 40.217 -1.598 17.386 1.00 64.33 93 LEU A CA 1
ATOM 620 C C . LEU A 1 105 ? 40.660 -0.630 18.456 1.00 63.07 93 LEU A C 1
ATOM 621 O O . LEU A 1 105 ? 40.384 0.571 18.372 1.00 62.64 93 LEU A O 1
ATOM 626 N N . THR A 1 106 ? 41.340 -1.146 19.463 1.00 62.94 94 THR A N 1
ATOM 627 C CA . THR A 1 106 ? 41.926 -0.280 20.450 1.00 62.21 94 THR A CA 1
ATOM 628 C C . THR A 1 106 ? 43.342 0.026 19.995 1.00 61.30 94 THR A C 1
ATOM 629 O O . THR A 1 106 ? 44.092 -0.895 19.657 1.00 60.74 94 THR A O 1
ATOM 633 N N . VAL A 1 107 ? 43.681 1.316 19.960 1.00 61.41 95 VAL A N 1
ATOM 634 C CA . VAL A 1 107 ? 45.024 1.777 19.590 1.00 62.28 95 VAL A CA 1
ATOM 635 C C . VAL A 1 107 ? 45.639 2.616 20.706 1.00 63.21 95 VAL A C 1
ATOM 636 O O . VAL A 1 107 ? 44.994 3.524 21.243 1.00 63.32 95 VAL A O 1
ATOM 640 N N . GLU A 1 108 ? 46.872 2.289 21.068 1.00 64.69 96 GLU A N 1
ATOM 641 C CA . GLU A 1 108 ? 47.606 3.017 22.074 1.00 63.58 96 GLU A CA 1
ATOM 642 C C . GLU A 1 108 ? 48.567 3.986 21.423 1.00 64.04 96 GLU A C 1
ATOM 643 O O . GLU A 1 108 ? 49.347 3.607 20.549 1.00 61.98 96 GLU A O 1
ATOM 649 N N . VAL A 1 109 ? 48.505 5.243 21.847 1.00 64.72 97 VAL A N 1
ATOM 650 C CA . VAL A 1 109 ? 49.328 6.284 21.260 1.00 65.11 97 VAL A CA 1
ATOM 651 C C . VAL A 1 109 ? 50.196 6.972 22.304 1.00 66.25 97 VAL A C 1
ATOM 652 O O . VAL A 1 109 ? 49.708 7.407 23.354 1.00 66.94 97 VAL A O 1
ATOM 656 N N . GLU A 1 110 ? 51.485 7.060 22.009 1.00 66.92 98 GLU A N 1
ATOM 657 C CA . GLU A 1 110 ? 52.404 7.811 22.842 1.00 69.03 98 GLU A CA 1
ATOM 658 C C . GLU A 1 110 ? 52.871 9.069 22.097 1.00 71.28 98 GLU A C 1
ATOM 659 O O . GLU A 1 110 ? 53.231 9.023 20.903 1.00 72.61 98 GLU A O 1
ATOM 669 N N . VAL A 1 112 ? 55.827 11.676 22.497 1.00 64.54 100 VAL A N 1
ATOM 670 C CA . VAL A 1 112 ? 57.070 12.037 23.163 1.00 63.80 100 VAL A CA 1
ATOM 671 C C . VAL A 1 112 ? 57.778 13.200 22.505 1.00 64.43 100 VAL A C 1
ATOM 672 O O . VAL A 1 112 ? 58.049 13.177 21.287 1.00 64.17 100 VAL A O 1
ATOM 676 N N . ALA A 1 113 ? 58.105 14.193 23.334 1.00 64.33 101 ALA A N 1
ATOM 677 C CA . ALA A 1 113 ? 58.821 15.377 22.870 1.00 64.30 101 ALA A CA 1
ATOM 678 C C . ALA A 1 113 ? 60.238 15.352 23.393 1.00 65.23 101 ALA A C 1
ATOM 679 O O . ALA A 1 113 ? 60.448 15.205 24.606 1.00 68.01 101 ALA A O 1
ATOM 681 N N . GLU A 1 114 ? 61.200 15.484 22.480 1.00 65.33 102 GLU A N 1
ATOM 682 C CA . GLU A 1 114 ? 62.610 15.606 22.836 1.00 66.07 102 GLU A CA 1
ATOM 683 C C . GLU A 1 114 ? 63.158 16.959 22.395 1.00 66.12 102 GLU A C 1
ATOM 684 O O . GLU A 1 114 ? 62.843 17.404 21.283 1.00 68.59 102 GLU A O 1
ATOM 690 N N . THR A 1 115 ? 63.956 17.623 23.242 1.00 63.35 103 THR A N 1
ATOM 691 C CA . THR A 1 115 ? 64.558 18.904 22.828 1.00 63.99 103 THR A CA 1
ATOM 692 C C . THR A 1 115 ? 65.397 18.700 21.576 1.00 63.01 103 THR A C 1
ATOM 693 O O . THR A 1 115 ? 66.065 17.672 21.421 1.00 65.01 103 THR A O 1
ATOM 697 N N . ILE A 1 116 ? 65.344 19.673 20.676 1.00 61.61 104 ILE A N 1
ATOM 698 C CA . ILE A 1 116 ? 66.211 19.688 19.511 1.00 60.04 104 ILE A CA 1
ATOM 699 C C . ILE A 1 116 ? 67.656 19.846 19.978 1.00 60.21 104 ILE A C 1
ATOM 700 O O . ILE A 1 116 ? 68.533 19.082 19.562 1.00 59.49 104 ILE A O 1
ATOM 705 N N . ILE A 1 117 ? 67.893 20.824 20.848 1.00 60.32 105 ILE A N 1
ATOM 706 C CA . ILE A 1 117 ? 69.198 20.968 21.490 1.00 62.03 105 ILE A CA 1
ATOM 707 C C . ILE A 1 117 ? 69.275 20.076 22.727 1.00 62.84 105 ILE A C 1
ATOM 708 O O . ILE A 1 117 ? 68.593 20.329 23.714 1.00 65.86 105 ILE A O 1
ATOM 713 N N . GLY A 1 118 ? 70.084 19.024 22.664 1.00 63.63 106 GLY A N 1
ATOM 714 C CA . GLY A 1 118 ? 70.335 18.182 23.838 1.00 64.72 106 GLY A CA 1
ATOM 715 C C . GLY A 1 118 ? 69.606 16.850 23.873 1.00 66.63 106 GLY A C 1
ATOM 716 O O . GLY A 1 118 ? 70.030 15.922 24.563 1.00 64.88 106 GLY A O 1
ATOM 717 N N . ARG A 1 119 ? 68.504 16.756 23.134 1.00 69.13 107 ARG A N 1
ATOM 718 C CA . ARG A 1 119 ? 67.718 15.517 23.056 1.00 71.69 107 ARG A CA 1
ATOM 719 C C . ARG A 1 119 ? 67.225 15.017 24.422 1.00 74.25 107 ARG A C 1
ATOM 720 O O . ARG A 1 119 ? 67.332 13.832 24.727 1.00 74.88 107 ARG A O 1
ATOM 728 N N . GLN A 1 120 ? 66.693 15.927 25.236 1.00 76.48 108 GLN A N 1
ATOM 729 C CA . GLN A 1 120 ? 66.110 15.570 26.534 1.00 77.60 108 GLN A CA 1
ATOM 730 C C . GLN A 1 120 ? 64.606 15.318 26.362 1.00 77.99 108 GLN A C 1
ATOM 731 O O . GLN A 1 120 ? 63.904 16.150 25.761 1.00 80.31 108 GLN A O 1
ATOM 735 N N . GLN A 1 121 ? 64.114 14.184 26.883 1.00 74.41 109 GLN A N 1
ATOM 736 C CA . GLN A 1 121 ? 62.671 13.894 26.887 1.00 70.99 109 GLN A CA 1
ATOM 737 C C . GLN A 1 121 ? 61.968 14.812 27.889 1.00 69.80 109 GLN A C 1
ATOM 738 O O . GLN A 1 121 ? 62.330 14.861 29.053 1.00 68.67 109 GLN A O 1
ATOM 740 N N . HIS A 1 122 ? 61.002 15.581 27.417 1.00 68.66 110 HIS A N 1
ATOM 741 C CA . HIS A 1 122 ? 60.360 16.589 28.256 1.00 67.86 110 HIS A CA 1
ATOM 742 C C . HIS A 1 122 ? 58.894 16.215 28.501 1.00 69.04 110 HIS A C 1
ATOM 743 O O . HIS A 1 122 ? 58.297 16.635 29.500 1.00 71.44 110 HIS A O 1
ATOM 745 N N . THR A 1 123 ? 58.316 15.445 27.583 1.00 68.30 111 THR A N 1
ATOM 746 C CA . THR A 1 123 ? 56.911 15.092 27.667 1.00 67.82 111 THR A CA 1
ATOM 747 C C . THR A 1 123 ? 56.783 13.637 27.309 1.00 68.35 111 THR A C 1
ATOM 748 O O . THR A 1 123 ? 57.693 13.049 26.706 1.00 68.57 111 THR A O 1
ATOM 749 N N . CYS A 1 124 ? 55.646 13.061 27.669 1.00 70.00 112 CYS A N 1
ATOM 750 C CA . CYS A 1 124 ? 55.468 11.650 27.492 1.00 72.90 112 CYS A CA 1
ATOM 751 C C . CYS A 1 124 ? 54.022 11.295 27.712 1.00 73.32 112 CYS A C 1
ATOM 752 O O . CYS A 1 124 ? 53.689 10.522 28.599 1.00 75.17 112 CYS A O 1
ATOM 755 N N . THR A 1 125 ? 53.162 11.864 26.875 1.00 73.03 113 THR A N 1
ATOM 756 C CA . THR A 1 125 ? 51.723 11.716 27.025 1.00 71.76 113 THR A CA 1
ATOM 757 C C . THR A 1 125 ? 51.187 10.467 26.343 1.00 69.77 113 THR A C 1
ATOM 758 O O . THR A 1 125 ? 51.518 10.217 25.179 1.00 69.75 113 THR A O 1
ATOM 762 N N . ARG A 1 126 ? 50.365 9.697 27.071 1.00 68.12 114 ARG A N 1
ATOM 763 C CA . ARG A 1 126 ? 49.787 8.455 26.549 1.00 67.35 114 ARG A CA 1
ATOM 764 C C . ARG A 1 126 ? 48.291 8.605 26.298 1.00 66.84 114 ARG A C 1
ATOM 765 O O . ARG A 1 126 ? 47.591 9.246 27.073 1.00 67.25 114 ARG A O 1
ATOM 767 N N . GLY A 1 127 ? 47.811 8.017 25.209 1.00 67.39 115 GLY A N 1
ATOM 768 C CA . GLY A 1 127 ? 46.393 8.112 24.835 1.00 65.03 115 GLY A CA 1
ATOM 769 C C . GLY A 1 127 ? 45.865 6.785 24.343 1.00 63.97 115 GLY A C 1
ATOM 770 O O . GLY A 1 127 ? 46.614 5.971 23.817 1.00 63.25 115 GLY A O 1
ATOM 771 N N . ILE A 1 128 ? 44.581 6.545 24.537 1.00 63.77 116 ILE A N 1
ATOM 772 C CA . ILE A 1 128 ? 43.964 5.313 24.071 1.00 63.92 116 ILE A CA 1
ATOM 773 C C . ILE A 1 128 ? 42.807 5.650 23.143 1.00 64.00 116 ILE A C 1
ATOM 774 O O . ILE A 1 128 ? 41.848 6.310 23.547 1.00 63.58 116 ILE A O 1
ATOM 778 N N . PHE A 1 129 ? 42.905 5.176 21.904 1.00 64.44 117 PHE A N 1
ATOM 779 C CA . PHE A 1 129 ? 41.900 5.461 20.876 1.00 63.70 117 PHE A CA 1
ATOM 780 C C . PHE A 1 129 ? 41.110 4.245 20.489 1.00 64.28 117 PHE A C 1
ATOM 781 O O . PHE A 1 129 ? 41.673 3.179 20.259 1.00 66.49 117 PHE A O 1
ATOM 789 N N . HIS A 1 130 ? 39.792 4.401 20.443 1.00 63.71 118 HIS A N 1
ATOM 790 C CA . HIS A 1 130 ? 38.916 3.319 20.017 1.00 62.50 118 HIS A CA 1
ATOM 791 C C . HIS A 1 130 ? 38.454 3.611 18.593 1.00 62.52 118 HIS A C 1
ATOM 792 O O . HIS A 1 130 ? 37.618 4.470 18.342 1.00 62.21 118 HIS A O 1
ATOM 807 N N . VAL A 1 132 ? 36.755 2.314 15.014 1.00 62.18 120 VAL A N 1
ATOM 808 C CA . VAL A 1 132 ? 35.748 1.367 14.568 1.00 60.32 120 VAL A CA 1
ATOM 809 C C . VAL A 1 132 ? 35.781 1.330 13.048 1.00 61.29 120 VAL A C 1
ATOM 810 O O . VAL A 1 132 ? 35.871 2.362 12.408 1.00 58.80 120 VAL A O 1
ATOM 814 N N . ALA A 1 133 ? 35.744 0.130 12.484 1.00 63.25 121 ALA A N 1
ATOM 815 C CA . ALA A 1 133 ? 35.797 -0.045 11.042 1.00 63.65 121 ALA A CA 1
ATOM 816 C C . ALA A 1 133 ? 34.438 0.215 10.447 1.00 64.06 121 ALA A C 1
ATOM 817 O O . ALA A 1 133 ? 33.441 -0.252 10.975 1.00 64.60 121 ALA A O 1
ATOM 819 N N . ILE A 1 134 ? 34.394 0.958 9.346 1.00 65.59 122 ILE A N 1
ATOM 820 C CA . ILE A 1 134 ? 33.162 1.091 8.566 1.00 65.49 122 ILE A CA 1
ATOM 821 C C . ILE A 1 134 ? 33.421 0.551 7.178 1.00 64.99 122 ILE A C 1
ATOM 822 O O . ILE A 1 134 ? 33.751 1.314 6.276 1.00 65.76 122 ILE A O 1
ATOM 827 N N . PRO A 1 135 ? 33.285 -0.766 6.996 1.00 65.05 123 PRO A N 1
ATOM 828 C CA . PRO A 1 135 ? 33.632 -1.382 5.715 1.00 66.15 123 PRO A CA 1
ATOM 829 C C . PRO A 1 135 ? 32.651 -1.048 4.593 1.00 68.61 123 PRO A C 1
ATOM 830 O O . PRO A 1 135 ? 31.453 -0.887 4.828 1.00 67.41 123 PRO A O 1
ATOM 834 N N . GLU A 1 136 ? 33.179 -0.925 3.382 1.00 72.59 124 GLU A N 1
ATOM 835 C CA . GLU A 1 136 ? 32.376 -0.650 2.194 1.00 75.50 124 GLU A CA 1
ATOM 836 C C . GLU A 1 136 ? 32.466 -1.868 1.270 1.00 77.17 124 GLU A C 1
ATOM 837 O O . GLU A 1 136 ? 33.314 -2.742 1.484 1.00 78.26 124 GLU A O 1
ATOM 839 N N . GLY A 1 137 ? 31.589 -1.949 0.268 1.00 78.33 125 GLY A N 1
ATOM 840 C CA . GLY A 1 137 ? 31.637 -3.048 -0.712 1.00 78.75 125 GLY A CA 1
ATOM 841 C C . GLY A 1 137 ? 30.516 -4.076 -0.619 1.00 79.26 125 GLY A C 1
ATOM 842 O O . GLY A 1 137 ? 29.615 -3.955 0.218 1.00 78.76 125 GLY A O 1
ATOM 843 N N . GLU A 1 138 ? 30.593 -5.093 -1.485 1.00 80.26 126 GLU A N 1
ATOM 844 C CA . GLU A 1 138 ? 29.560 -6.129 -1.620 1.00 81.06 126 GLU A CA 1
ATOM 845 C C . GLU A 1 138 ? 29.472 -7.074 -0.411 1.00 81.46 126 GLU A C 1
ATOM 846 O O . GLU A 1 138 ? 28.388 -7.269 0.141 1.00 82.24 126 GLU A O 1
ATOM 848 N N . ASP A 1 139 ? 30.597 -7.661 -0.003 1.00 80.74 127 ASP A N 1
ATOM 849 C CA . ASP A 1 139 ? 30.620 -8.482 1.212 1.00 79.87 127 ASP A CA 1
ATOM 850 C C . ASP A 1 139 ? 30.941 -7.610 2.453 1.00 78.41 127 ASP A C 1
ATOM 851 O O . ASP A 1 139 ? 31.709 -8.008 3.337 1.00 78.82 127 ASP A O 1
ATOM 853 N N . ALA A 1 140 ? 30.332 -6.424 2.513 1.00 75.23 128 ALA A N 1
ATOM 854 C CA . ALA A 1 140 ? 30.573 -5.486 3.611 1.00 72.87 128 ALA A CA 1
ATOM 855 C C . ALA A 1 140 ? 29.983 -5.960 4.932 1.00 71.64 128 ALA A C 1
ATOM 856 O O . ALA A 1 140 ? 30.698 -6.033 5.927 1.00 73.13 128 ALA A O 1
ATOM 858 N N . ALA A 1 141 ? 28.690 -6.284 4.934 1.00 68.13 129 ALA A N 1
ATOM 859 C CA . ALA A 1 141 ? 27.983 -6.673 6.148 1.00 64.14 129 ALA A CA 1
ATOM 860 C C . ALA A 1 141 ? 28.639 -7.867 6.844 1.00 62.29 129 ALA A C 1
ATOM 861 O O . ALA A 1 141 ? 28.324 -8.138 7.991 1.00 61.77 129 ALA A O 1
ATOM 862 N N . SER A 1 142 ? 29.551 -8.559 6.150 1.00 60.96 130 SER A N 1
ATOM 863 C CA . SER A 1 142 ? 30.252 -9.764 6.670 1.00 59.57 130 SER A CA 1
ATOM 864 C C . SER A 1 142 ? 31.720 -9.516 7.116 1.00 58.54 130 SER A C 1
ATOM 865 O O . SER A 1 142 ? 32.468 -10.453 7.394 1.00 59.82 130 SER A O 1
ATOM 867 N N . TYR A 1 143 ? 32.127 -8.261 7.202 1.00 57.19 131 TYR A N 1
ATOM 868 C CA . TYR A 1 143 ? 33.514 -7.956 7.529 1.00 58.40 131 TYR A CA 1
ATOM 869 C C . TYR A 1 143 ? 33.859 -8.088 9.028 1.00 58.23 131 TYR A C 1
ATOM 870 O O . TYR A 1 143 ? 33.230 -7.451 9.888 1.00 59.94 131 TYR A O 1
ATOM 879 N N . VAL A 1 144 ? 34.853 -8.920 9.339 1.00 55.42 132 VAL A N 1
ATOM 880 C CA . VAL A 1 144 ? 35.483 -8.853 10.656 1.00 51.89 132 VAL A CA 1
ATOM 881 C C . VAL A 1 144 ? 36.954 -8.487 10.517 1.00 52.62 132 VAL A C 1
ATOM 882 O O . VAL A 1 144 ? 37.661 -9.019 9.646 1.00 53.72 132 VAL A O 1
ATOM 886 N N . LEU A 1 145 ? 37.396 -7.568 11.368 1.00 51.69 133 LEU A N 1
ATOM 887 C CA . LEU A 1 145 ? 38.811 -7.298 11.612 1.00 51.16 133 LEU A CA 1
ATOM 888 C C . LEU A 1 145 ? 39.637 -8.566 11.778 1.00 52.19 133 LEU A C 1
ATOM 889 O O . LEU A 1 145 ? 39.218 -9.499 12.477 1.00 51.25 133 LEU A O 1
ATOM 894 N N . PRO A 1 146 ? 40.844 -8.587 11.191 1.00 52.48 134 PRO A N 1
ATOM 895 C CA . PRO A 1 146 ? 41.646 -9.791 11.344 1.00 53.22 134 PRO A CA 1
ATOM 896 C C . PRO A 1 146 ? 42.122 -9.928 12.795 1.00 54.92 134 PRO A C 1
ATOM 897 O O . PRO A 1 146 ? 42.183 -8.926 13.510 1.00 57.76 134 PRO A O 1
ATOM 901 N N . GLU A 1 147 ? 42.436 -11.146 13.227 1.00 57.26 135 GLU A N 1
ATOM 902 C CA . GLU A 1 147 ? 42.888 -11.389 14.603 1.00 58.70 135 GLU A CA 1
ATOM 903 C C . GLU A 1 147 ? 44.176 -10.626 14.934 1.00 59.92 135 GLU A C 1
ATOM 904 O O . GLU A 1 147 ? 45.015 -10.411 14.047 1.00 60.98 135 GLU A O 1
ATOM 910 N N . LEU A 1 148 ? 44.330 -10.206 16.190 1.00 59.14 136 LEU A N 1
ATOM 911 C CA . LEU A 1 148 ? 45.533 -9.472 16.578 1.00 59.42 136 LEU A CA 1
ATOM 912 C C . LEU A 1 148 ? 46.576 -10.312 17.305 1.00 62.18 136 LEU A C 1
ATOM 913 O O . LEU A 1 148 ? 46.302 -10.877 18.352 1.00 60.67 136 LEU A O 1
ATOM 918 N N . LEU A 1 149 ? 47.787 -10.343 16.751 1.00 65.71 137 LEU A N 1
ATOM 919 C CA . LEU A 1 149 ? 48.939 -11.007 17.372 1.00 68.10 137 LEU A CA 1
ATOM 920 C C . LEU A 1 149 ? 49.972 -9.975 17.807 1.00 70.82 137 LEU A C 1
ATOM 921 O O . LEU A 1 149 ? 50.138 -8.940 17.144 1.00 69.24 137 LEU A O 1
ATOM 926 N N . THR A 1 150 ? 50.676 -10.237 18.908 1.00 72.59 138 THR A N 1
ATOM 927 C CA . THR A 1 150 ? 51.725 -9.301 19.304 1.00 76.19 138 THR A CA 1
ATOM 928 C C . THR A 1 150 ? 52.918 -9.435 18.356 1.00 77.72 138 THR A C 1
ATOM 929 O O . THR A 1 150 ? 53.205 -10.524 17.851 1.00 77.43 138 THR A O 1
ATOM 933 N N . GLU A 1 151 ? 53.560 -8.306 18.065 1.00 78.37 139 GLU A N 1
ATOM 934 C CA . GLU A 1 151 ? 54.773 -8.286 17.253 1.00 78.01 139 GLU A CA 1
ATOM 935 C C . GLU A 1 151 ? 55.952 -8.551 18.176 1.00 77.21 139 GLU A C 1
ATOM 936 O O . GLU A 1 151 ? 55.873 -8.255 19.378 1.00 74.90 139 GLU A O 1
ATOM 938 N N . GLU A 1 152 ? 57.020 -9.136 17.626 1.00 77.59 140 GLU A N 1
ATOM 939 C CA . GLU A 1 152 ? 58.314 -9.169 18.320 1.00 79.34 140 GLU A CA 1
ATOM 940 C C . GLU A 1 152 ? 58.910 -7.741 18.333 1.00 80.70 140 GLU A C 1
ATOM 941 O O . GLU A 1 152 ? 58.679 -6.950 17.399 1.00 79.88 140 GLU A O 1
ATOM 943 N N . THR A 1 153 ? 59.627 -7.402 19.408 1.00 81.69 141 THR A N 1
ATOM 944 C CA . THR A 1 153 ? 60.204 -6.065 19.574 1.00 82.64 141 THR A CA 1
ATOM 945 C C . THR A 1 153 ? 61.459 -5.904 18.702 1.00 83.25 141 THR A C 1
ATOM 946 O O . THR A 1 153 ? 62.403 -6.690 18.816 1.00 83.12 141 THR A O 1
ATOM 948 N N . PRO A 1 154 ? 61.466 -4.887 17.816 1.00 83.55 142 PRO A N 1
ATOM 949 C CA . PRO A 1 154 ? 62.533 -4.687 16.805 1.00 83.21 142 PRO A CA 1
ATOM 950 C C . PRO A 1 154 ? 63.858 -4.154 17.373 1.00 81.97 142 PRO A C 1
ATOM 951 O O . PRO A 1 154 ? 63.845 -3.360 18.319 1.00 82.64 142 PRO A O 1
ATOM 955 N N . ASP A 1 155 ? 64.976 -4.564 16.768 1.00 79.54 143 ASP A N 1
ATOM 956 C CA . ASP A 1 155 ? 66.334 -4.260 17.265 1.00 77.64 143 ASP A CA 1
ATOM 957 C C . ASP A 1 155 ? 66.595 -2.794 17.628 1.00 75.30 143 ASP A C 1
ATOM 958 O O . ASP A 1 155 ? 66.605 -1.918 16.769 1.00 73.81 143 ASP A O 1
ATOM 960 N N . ALA A 1 159 ? 68.673 5.524 12.486 1.00 68.00 147 ALA A N 1
ATOM 961 C CA . ALA A 1 159 ? 67.659 5.238 11.470 1.00 69.24 147 ALA A CA 1
ATOM 962 C C . ALA A 1 159 ? 66.244 5.683 11.886 1.00 69.66 147 ALA A C 1
ATOM 963 O O . ALA A 1 159 ? 65.684 5.148 12.857 1.00 69.19 147 ALA A O 1
ATOM 965 N N . VAL A 1 160 ? 65.671 6.646 11.144 1.00 69.67 148 VAL A N 1
ATOM 966 C CA . VAL A 1 160 ? 64.269 7.095 11.347 1.00 67.91 148 VAL A CA 1
ATOM 967 C C . VAL A 1 160 ? 63.310 6.631 10.247 1.00 69.11 148 VAL A C 1
ATOM 968 O O . VAL A 1 160 ? 63.540 6.897 9.057 1.00 70.92 148 VAL A O 1
ATOM 972 N N . THR A 1 161 ? 62.229 5.969 10.660 1.00 69.84 149 THR A N 1
ATOM 973 C CA . THR A 1 161 ? 61.047 5.731 9.805 1.00 68.65 149 THR A CA 1
ATOM 974 C C . THR A 1 161 ? 59.877 6.598 10.274 1.00 70.03 149 THR A C 1
ATOM 975 O O . THR A 1 161 ? 59.593 6.684 11.474 1.00 70.25 149 THR A O 1
ATOM 987 N N . VAL A 1 163 ? 55.765 8.143 8.931 1.00 64.88 151 VAL A N 1
ATOM 988 C CA . VAL A 1 163 ? 54.728 8.225 7.938 1.00 66.22 151 VAL A CA 1
ATOM 989 C C . VAL A 1 163 ? 53.954 9.508 8.095 1.00 66.51 151 VAL A C 1
ATOM 990 O O . VAL A 1 163 ? 53.957 10.150 9.158 1.00 67.80 151 VAL A O 1
ATOM 994 N N . GLU A 1 164 ? 53.295 9.882 7.012 1.00 67.11 152 GLU A N 1
ATOM 995 C CA . GLU A 1 164 ? 52.352 10.986 7.025 1.00 67.85 152 GLU A CA 1
ATOM 996 C C . GLU A 1 164 ? 51.324 10.675 5.966 1.00 67.68 152 GLU A C 1
ATOM 997 O O . GLU A 1 164 ? 51.616 9.975 5.001 1.00 67.69 152 GLU A O 1
ATOM 1003 N N . ILE A 1 165 ? 50.114 11.164 6.153 1.00 69.00 153 ILE A N 1
ATOM 1004 C CA . ILE A 1 165 ? 49.131 11.113 5.091 1.00 70.58 153 ILE A CA 1
ATOM 1005 C C . ILE A 1 165 ? 49.430 12.159 4.010 1.00 67.63 153 ILE A C 1
ATOM 1006 O O . ILE A 1 165 ? 50.054 13.171 4.277 1.00 70.58 153 ILE A O 1
ATOM 1011 N N . VAL A 1 166 ? 49.016 11.884 2.782 1.00 64.81 154 VAL A N 1
ATOM 1012 C CA . VAL A 1 166 ? 49.068 12.865 1.696 1.00 61.90 154 VAL A CA 1
ATOM 1013 C C . VAL A 1 166 ? 47.759 13.645 1.726 1.00 64.47 154 VAL A C 1
ATOM 1014 O O . VAL A 1 166 ? 46.685 13.048 1.594 1.00 63.83 154 VAL A O 1
ATOM 1018 N N . PHE A 1 167 ? 47.851 14.959 1.952 1.00 66.83 155 PHE A N 1
ATOM 1019 C CA . PHE A 1 167 ? 46.686 15.829 2.070 1.00 68.57 155 PHE A CA 1
ATOM 1020 C C . PHE A 1 167 ? 46.317 16.400 0.715 1.00 69.68 155 PHE A C 1
ATOM 1021 O O . PHE A 1 167 ? 47.174 16.529 -0.147 1.00 70.37 155 PHE A O 1
ATOM 1029 N N . PRO A 1 168 ? 45.030 16.742 0.520 1.00 70.94 156 PRO A N 1
ATOM 1030 C CA . PRO A 1 168 ? 44.595 17.387 -0.742 1.00 70.28 156 PRO A CA 1
ATOM 1031 C C . PRO A 1 168 ? 45.465 18.576 -1.154 1.00 70.00 156 PRO A C 1
ATOM 1032 O O . PRO A 1 168 ? 45.831 18.694 -2.329 1.00 70.37 156 PRO A O 1
ATOM 1036 N N . ASP A 1 169 ? 45.798 19.444 -0.204 1.00 70.32 157 ASP A N 1
ATOM 1037 C CA . ASP A 1 169 ? 46.614 20.630 -0.507 1.00 72.41 157 ASP A CA 1
ATOM 1038 C C . ASP A 1 169 ? 48.006 20.272 -1.089 1.00 72.88 157 ASP A C 1
ATOM 1039 O O . ASP A 1 169 ? 48.658 21.107 -1.726 1.00 74.00 157 ASP A O 1
ATOM 1044 N N . GLN A 1 170 ? 48.463 19.037 -0.863 1.00 71.91 158 GLN A N 1
ATOM 1045 C CA . GLN A 1 170 ? 49.751 18.607 -1.394 1.00 68.84 158 GLN A CA 1
ATOM 1046 C C . GLN A 1 170 ? 49.635 17.941 -2.741 1.00 67.72 158 GLN A C 1
ATOM 1047 O O . GLN A 1 170 ? 50.637 17.497 -3.302 1.00 68.50 158 GLN A O 1
ATOM 1053 N N . ALA A 1 171 ? 48.421 17.862 -3.264 1.00 64.75 159 ALA A N 1
ATOM 1054 C CA . ALA A 1 171 ? 48.182 17.116 -4.509 1.00 65.90 159 ALA A CA 1
ATOM 1055 C C . ALA A 1 171 ? 47.611 18.012 -5.572 1.00 68.24 159 ALA A C 1
ATOM 1056 O O . ALA A 1 171 ? 46.943 18.985 -5.273 1.00 71.65 159 ALA A O 1
ATOM 1058 N N . ASN A 1 172 ? 47.848 17.657 -6.820 1.00 68.80 160 ASN A N 1
ATOM 1059 C CA . ASN A 1 172 ? 47.293 18.395 -7.926 1.00 69.81 160 ASN A CA 1
ATOM 1060 C C . ASN A 1 172 ? 45.926 17.850 -8.315 1.00 71.33 160 ASN A C 1
ATOM 1061 O O . ASN A 1 172 ? 45.462 16.847 -7.752 1.00 72.02 160 ASN A O 1
ATOM 1066 N N . SER A 1 173 ? 45.288 18.498 -9.290 1.00 74.38 161 SER A N 1
ATOM 1067 C CA . SER A 1 173 ? 43.935 18.138 -9.713 1.00 75.35 161 SER A CA 1
ATOM 1068 C C . SER A 1 173 ? 43.872 16.766 -10.389 1.00 76.02 161 SER A C 1
ATOM 1069 O O . SER A 1 173 ? 42.786 16.246 -10.636 1.00 78.28 161 SER A O 1
ATOM 1072 N N . ALA A 1 174 ? 45.022 16.184 -10.715 1.00 75.80 162 ALA A N 1
ATOM 1073 C CA . ALA A 1 174 ? 45.024 14.814 -11.231 1.00 74.49 162 ALA A CA 1
ATOM 1074 C C . ALA A 1 174 ? 45.081 13.809 -10.067 1.00 74.16 162 ALA A C 1
ATOM 1075 O O . ALA A 1 174 ? 45.084 12.595 -10.294 1.00 75.06 162 ALA A O 1
ATOM 1077 N N . GLY A 1 175 ? 45.130 14.317 -8.829 1.00 71.91 163 GLY A N 1
ATOM 1078 C CA . GLY A 1 175 ? 45.179 13.459 -7.650 1.00 70.13 163 GLY A CA 1
ATOM 1079 C C . GLY A 1 175 ? 46.578 13.048 -7.252 1.00 69.84 163 GLY A C 1
ATOM 1080 O O . GLY A 1 175 ? 46.757 12.157 -6.427 1.00 71.02 163 GLY A O 1
ATOM 1081 N N . ARG A 1 176 ? 47.583 13.701 -7.824 1.00 69.83 164 ARG A N 1
ATOM 1082 C CA . ARG A 1 176 ? 48.986 13.309 -7.591 1.00 68.20 164 ARG A CA 1
ATOM 1083 C C . ARG A 1 176 ? 49.707 14.287 -6.678 1.00 67.30 164 ARG A C 1
ATOM 1084 O O . ARG A 1 176 ? 49.640 15.504 -6.875 1.00 68.26 164 ARG A O 1
ATOM 1100 N N . PHE A 1 178 ? 52.430 16.593 -5.431 1.00 62.78 166 PHE A N 1
ATOM 1101 C CA . PHE A 1 178 ? 53.546 17.318 -6.053 1.00 62.82 166 PHE A CA 1
ATOM 1102 C C . PHE A 1 178 ? 54.842 16.691 -5.585 1.00 64.07 166 PHE A C 1
ATOM 1103 O O . PHE A 1 178 ? 54.993 16.415 -4.379 1.00 65.72 166 PHE A O 1
ATOM 1111 N N . GLY A 1 179 ? 55.754 16.445 -6.531 1.00 60.23 167 GLY A N 1
ATOM 1112 C CA . GLY A 1 179 ? 57.059 15.906 -6.182 1.00 60.07 167 GLY A CA 1
ATOM 1113 C C . GLY A 1 179 ? 57.795 16.803 -5.203 1.00 63.65 167 GLY A C 1
ATOM 1114 O O . GLY A 1 179 ? 58.574 16.345 -4.361 1.00 65.68 167 GLY A O 1
ATOM 1115 N N . GLY A 1 180 ? 57.559 18.101 -5.319 1.00 62.07 168 GLY A N 1
ATOM 1116 C CA . GLY A 1 180 ? 58.170 19.048 -4.387 1.00 64.06 168 GLY A CA 1
ATOM 1117 C C . GLY A 1 180 ? 57.739 18.720 -2.966 1.00 64.44 168 GLY A C 1
ATOM 1118 O O . GLY A 1 180 ? 58.515 18.829 -2.020 1.00 66.06 168 GLY A O 1
ATOM 1119 N N . GLU A 1 181 ? 56.497 18.268 -2.844 1.00 63.80 169 GLU A N 1
ATOM 1120 C CA . GLU A 1 181 ? 55.926 18.021 -1.546 1.00 63.83 169 GLU A CA 1
ATOM 1121 C C . GLU A 1 181 ? 56.480 16.722 -1.022 1.00 62.50 169 GLU A C 1
ATOM 1122 O O . GLU A 1 181 ? 56.707 16.561 0.191 1.00 64.07 169 GLU A O 1
ATOM 1128 N N . ALA A 1 182 ? 56.722 15.792 -1.936 1.00 61.96 170 ALA A N 1
ATOM 1129 C CA . ALA A 1 182 ? 57.427 14.598 -1.541 1.00 61.14 170 ALA A CA 1
ATOM 1130 C C . ALA A 1 182 ? 58.850 14.960 -1.069 1.00 61.80 170 ALA A C 1
ATOM 1131 O O . ALA A 1 182 ? 59.334 14.454 -0.051 1.00 61.98 170 ALA A O 1
ATOM 1133 N N . ILE A 1 183 ? 59.529 15.834 -1.802 1.00 62.31 171 ILE A N 1
ATOM 1134 C CA . ILE A 1 183 ? 60.894 16.148 -1.459 1.00 62.69 171 ILE A CA 1
ATOM 1135 C C . ILE A 1 183 ? 60.944 16.787 -0.079 1.00 64.56 171 ILE A C 1
ATOM 1136 O O . ILE A 1 183 ? 61.783 16.463 0.749 1.00 67.94 171 ILE A O 1
ATOM 1141 N N . ALA A 1 184 ? 60.021 17.697 0.172 1.00 64.14 172 ALA A N 1
ATOM 1142 C CA . ALA A 1 184 ? 59.991 18.387 1.427 1.00 64.32 172 ALA A CA 1
ATOM 1143 C C . ALA A 1 184 ? 59.819 17.439 2.592 1.00 63.93 172 ALA A C 1
ATOM 1144 O O . ALA A 1 184 ? 60.375 17.689 3.682 1.00 65.08 172 ALA A O 1
ATOM 1146 N N . TYR A 1 185 ? 59.053 16.368 2.379 1.00 63.21 173 TYR A N 1
ATOM 1147 C CA . TYR A 1 185 ? 58.900 15.352 3.444 1.00 63.82 173 TYR A CA 1
ATOM 1148 C C . TYR A 1 185 ? 60.217 14.613 3.705 1.00 64.78 173 TYR A C 1
ATOM 1149 O O . TYR A 1 185 ? 60.563 14.307 4.848 1.00 66.47 173 TYR A O 1
ATOM 1166 N N . THR A 1 187 ? 63.124 15.809 3.262 1.00 67.79 175 THR A N 1
ATOM 1167 C CA . THR A 1 187 ? 63.989 16.770 3.894 1.00 67.36 175 THR A CA 1
ATOM 1168 C C . THR A 1 187 ? 63.662 16.811 5.360 1.00 65.70 175 THR A C 1
ATOM 1169 O O . THR A 1 187 ? 64.562 16.785 6.182 1.00 68.08 175 THR A O 1
ATOM 1173 N N . LYS A 1 188 ? 62.377 16.839 5.692 1.00 64.87 176 LYS A N 1
ATOM 1174 C CA . LYS A 1 188 ? 61.968 16.780 7.090 1.00 63.23 176 LYS A CA 1
ATOM 1175 C C . LYS A 1 188 ? 62.600 15.550 7.736 1.00 62.85 176 LYS A C 1
ATOM 1176 O O . LYS A 1 188 ? 63.234 15.638 8.794 1.00 61.47 176 LYS A O 1
ATOM 1182 N N . ALA A 1 189 ? 62.438 14.392 7.105 1.00 59.48 177 ALA A N 1
ATOM 1183 C CA . ALA A 1 189 ? 63.046 13.198 7.673 1.00 60.75 177 ALA A CA 1
ATOM 1184 C C . ALA A 1 189 ? 64.551 13.393 7.823 1.00 61.35 177 ALA A C 1
ATOM 1185 O O . ALA A 1 189 ? 65.138 12.968 8.841 1.00 62.16 177 ALA A O 1
ATOM 1187 N N . ALA A 1 190 ? 65.177 14.059 6.835 1.00 60.09 178 ALA A N 1
ATOM 1188 C CA . ALA A 1 190 ? 66.629 14.262 6.898 1.00 61.60 178 ALA A CA 1
ATOM 1189 C C . ALA A 1 190 ? 66.995 15.103 8.096 1.00 63.23 178 ALA A C 1
ATOM 1190 O O . ALA A 1 190 ? 67.973 14.830 8.770 1.00 64.49 178 ALA A O 1
ATOM 1192 N N . PHE A 1 191 ? 66.176 16.114 8.352 1.00 61.74 179 PHE A N 1
ATOM 1193 C CA . PHE A 1 191 ? 66.396 17.019 9.439 1.00 61.18 179 PHE A CA 1
ATOM 1194 C C . PHE A 1 191 ? 66.306 16.247 10.729 1.00 63.69 179 PHE A C 1
ATOM 1195 O O . PHE A 1 191 ? 67.146 16.425 11.607 1.00 64.14 179 PHE A O 1
ATOM 1203 N N . VAL A 1 192 ? 65.288 15.399 10.842 1.00 65.86 180 VAL A N 1
ATOM 1204 C CA . VAL A 1 192 ? 65.069 14.622 12.067 1.00 65.43 180 VAL A CA 1
ATOM 1205 C C . VAL A 1 192 ? 66.298 13.764 12.374 1.00 65.91 180 VAL A C 1
ATOM 1206 O O . VAL A 1 192 ? 66.868 13.854 13.464 1.00 68.89 180 VAL A O 1
ATOM 1210 N N . ALA A 1 193 ? 66.731 12.966 11.398 1.00 63.36 181 ALA A N 1
ATOM 1211 C CA . ALA A 1 193 ? 67.860 12.081 11.601 1.00 60.36 181 ALA A CA 1
ATOM 1212 C C . ALA A 1 193 ? 69.137 12.837 11.970 1.00 62.00 181 ALA A C 1
ATOM 1213 O O . ALA A 1 193 ? 69.795 12.505 12.963 1.00 63.03 181 ALA A O 1
ATOM 1215 N N . ALA A 1 194 ? 69.474 13.855 11.182 1.00 62.25 182 ALA A N 1
ATOM 1216 C CA . ALA A 1 194 ? 70.665 14.672 11.421 1.00 62.81 182 ALA A CA 1
ATOM 1217 C C . ALA A 1 194 ? 70.665 15.276 12.813 1.00 62.85 182 ALA A C 1
ATOM 1218 O O . ALA A 1 194 ? 71.665 15.229 13.535 1.00 63.07 182 ALA A O 1
ATOM 1220 N N . SER A 1 195 ? 69.535 15.860 13.176 1.00 62.29 183 SER A N 1
ATOM 1221 C CA . SER A 1 195 ? 69.440 16.596 14.413 1.00 61.83 183 SER A CA 1
ATOM 1222 C C . SER A 1 195 ? 69.530 15.663 15.602 1.00 62.00 183 SER A C 1
ATOM 1223 O O . SER A 1 195 ? 70.177 15.985 16.609 1.00 61.42 183 SER A O 1
ATOM 1226 N N . ARG A 1 196 ? 68.878 14.511 15.483 1.00 63.70 184 ARG A N 1
ATOM 1227 C CA . ARG A 1 196 ? 68.985 13.484 16.511 1.00 65.51 184 ARG A CA 1
ATOM 1228 C C . ARG A 1 196 ? 70.435 13.040 16.666 1.00 65.14 184 ARG A C 1
ATOM 1229 O O . ARG A 1 196 ? 70.904 12.843 17.785 1.00 66.30 184 ARG A O 1
ATOM 1237 N N . TYR A 1 197 ? 71.143 12.930 15.542 1.00 65.96 185 TYR A N 1
ATOM 1238 C CA . TYR A 1 197 ? 72.529 12.474 15.557 1.00 67.20 185 TYR A CA 1
ATOM 1239 C C . TYR A 1 197 ? 73.462 13.417 16.312 1.00 65.63 185 TYR A C 1
ATOM 1240 O O . TYR A 1 197 ? 74.250 12.976 17.131 1.00 63.53 185 TYR A O 1
ATOM 1249 N N . CYS A 1 198 ? 73.372 14.708 16.030 1.00 65.87 186 CYS A N 1
ATOM 1250 C CA . CYS A 1 198 ? 74.314 15.652 16.598 1.00 66.75 186 CYS A CA 1
ATOM 1251 C C . CYS A 1 198 ? 73.808 16.330 17.872 1.00 67.62 186 CYS A C 1
ATOM 1252 O O . CYS A 1 198 ? 74.586 16.958 18.593 1.00 69.09 186 CYS A O 1
ATOM 1255 N N . GLY A 1 199 ? 72.513 16.206 18.152 1.00 67.02 187 GLY A N 1
ATOM 1256 C CA . GLY A 1 199 ? 71.934 16.808 19.359 1.00 67.06 187 GLY A CA 1
ATOM 1257 C C . GLY A 1 199 ? 71.756 18.315 19.259 1.00 66.62 187 GLY A C 1
ATOM 1258 O O . GLY A 1 199 ? 71.516 18.994 20.259 1.00 66.65 187 GLY A O 1
ATOM 1259 N N . LYS A 1 200 ? 71.861 18.833 18.042 1.00 65.49 188 LYS A N 1
ATOM 1260 C CA . LYS A 1 200 ? 71.780 20.266 17.782 1.00 64.38 188 LYS A CA 1
ATOM 1261 C C . LYS A 1 200 ? 70.783 20.571 16.667 1.00 63.44 188 LYS A C 1
ATOM 1262 O O . LYS A 1 200 ? 70.308 19.690 15.946 1.00 60.48 188 LYS A O 1
ATOM 1268 N N . LEU A 1 201 ? 70.457 21.844 16.549 1.00 63.71 189 LEU A N 1
ATOM 1269 C CA . LEU A 1 201 ? 69.709 22.331 15.425 1.00 64.06 189 LEU A CA 1
ATOM 1270 C C . LEU A 1 201 ? 70.542 22.161 14.151 1.00 65.24 189 LEU A C 1
ATOM 1271 O O . LEU A 1 201 ? 71.762 22.327 14.164 1.00 67.62 189 LEU A O 1
ATOM 1276 N N . VAL A 1 202 ? 69.892 21.801 13.058 1.00 63.37 190 VAL A N 1
ATOM 1277 C CA . VAL A 1 202 ? 70.617 21.601 11.829 1.00 62.48 190 VAL A CA 1
ATOM 1278 C C . VAL A 1 202 ? 69.932 22.374 10.730 1.00 63.33 190 VAL A C 1
ATOM 1279 O O . VAL A 1 202 ? 68.747 22.690 10.855 1.00 63.69 190 VAL A O 1
ATOM 1283 N N . VAL A 1 203 ? 70.672 22.692 9.673 1.00 63.00 191 VAL A N 1
ATOM 1284 C CA . VAL A 1 203 ? 70.105 23.368 8.482 1.00 62.82 191 VAL A CA 1
ATOM 1285 C C . VAL A 1 203 ? 70.545 22.706 7.182 1.00 62.38 191 VAL A C 1
ATOM 1286 O O . VAL A 1 203 ? 71.652 22.208 7.079 1.00 64.70 191 VAL A O 1
ATOM 1290 N N . LEU A 1 204 ? 69.667 22.712 6.198 1.00 60.88 192 LEU A N 1
ATOM 1291 C CA . LEU A 1 204 ? 69.933 22.081 4.917 1.00 62.27 192 LEU A CA 1
ATOM 1292 C C . LEU A 1 204 ? 71.008 22.878 4.176 1.00 62.34 192 LEU A C 1
ATOM 1293 O O . LEU A 1 204 ? 70.875 24.083 4.092 1.00 62.94 192 LEU A O 1
ATOM 1298 N N . ALA A 1 205 ? 72.066 22.219 3.676 1.00 61.01 193 ALA A N 1
ATOM 1299 C CA . ALA A 1 205 ? 73.099 22.881 2.874 1.00 61.74 193 ALA A CA 1
ATOM 1300 C C . ALA A 1 205 ? 73.036 22.486 1.395 1.00 63.21 193 ALA A C 1
ATOM 1301 O O . ALA A 1 205 ? 73.337 23.286 0.517 1.00 64.12 193 ALA A O 1
ATOM 1303 N N . SER A 1 206 ? 72.668 21.244 1.117 1.00 63.21 194 SER A N 1
ATOM 1304 C CA . SER A 1 206 ? 72.457 20.834 -0.267 1.00 64.11 194 SER A CA 1
ATOM 1305 C C . SER A 1 206 ? 71.687 19.524 -0.345 1.00 63.74 194 SER A C 1
ATOM 1306 O O . SER A 1 206 ? 71.663 18.740 0.611 1.00 62.22 194 SER A O 1
ATOM 1309 N N . SER A 1 207 ? 71.057 19.306 -1.494 1.00 64.50 195 SER A N 1
ATOM 1310 C CA . SER A 1 207 ? 70.457 18.021 -1.812 1.00 64.47 195 SER A CA 1
ATOM 1311 C C . SER A 1 207 ? 70.962 17.545 -3.154 1.00 63.78 195 SER A C 1
ATOM 1312 O O . SER A 1 207 ? 71.168 18.332 -4.049 1.00 63.71 195 SER A O 1
ATOM 1315 N N . GLU A 1 208 ? 71.135 16.242 -3.281 1.00 65.13 196 GLU A N 1
ATOM 1316 C CA . GLU A 1 208 ? 71.580 15.614 -4.519 1.00 64.45 196 GLU A CA 1
ATOM 1317 C C . GLU A 1 208 ? 70.437 15.366 -5.481 1.00 64.94 196 GLU A C 1
ATOM 1318 O O . GLU A 1 208 ? 69.272 15.601 -5.147 1.00 64.27 196 GLU A O 1
ATOM 1324 N N . ARG A 1 209 ? 70.775 14.892 -6.674 1.00 66.93 197 ARG A N 1
ATOM 1325 C CA . ARG A 1 209 ? 69.781 14.500 -7.669 1.00 69.02 197 ARG A CA 1
ATOM 1326 C C . ARG A 1 209 ? 68.791 13.540 -7.040 1.00 68.42 197 ARG A C 1
ATOM 1327 O O . ARG A 1 209 ? 69.183 12.631 -6.332 1.00 69.50 197 ARG A O 1
ATOM 1335 N N . ILE A 1 210 ? 67.505 13.776 -7.275 1.00 67.80 198 ILE A N 1
ATOM 1336 C CA . ILE A 1 210 ? 66.452 12.904 -6.814 1.00 66.83 198 ILE A CA 1
ATOM 1337 C C . ILE A 1 210 ? 65.634 12.516 -8.010 1.00 66.21 198 ILE A C 1
ATOM 1338 O O . ILE A 1 210 ? 65.127 13.378 -8.714 1.00 66.70 198 ILE A O 1
ATOM 1343 N N . ASP A 1 211 ? 65.519 11.217 -8.239 1.00 66.83 199 ASP A N 1
ATOM 1344 C CA . ASP A 1 211 ? 64.676 10.654 -9.295 1.00 66.55 199 ASP A CA 1
ATOM 1345 C C . ASP A 1 211 ? 63.456 9.974 -8.699 1.00 64.85 199 ASP A C 1
ATOM 1346 O O . ASP A 1 211 ? 63.562 9.231 -7.728 1.00 65.17 199 ASP A O 1
ATOM 1351 N N . PHE A 1 212 ? 62.297 10.238 -9.291 1.00 63.99 200 PHE A N 1
ATOM 1352 C CA . PHE A 1 212 ? 61.036 9.656 -8.862 1.00 62.57 200 PHE A CA 1
ATOM 1353 C C . PHE A 1 212 ? 60.634 8.472 -9.721 1.00 63.24 200 PHE A C 1
ATOM 1354 O O . PHE A 1 212 ? 60.539 8.586 -10.941 1.00 64.07 200 PHE A O 1
ATOM 1362 N N . ALA A 1 213 ? 60.413 7.334 -9.082 1.00 63.18 201 ALA A N 1
ATOM 1363 C CA . ALA A 1 213 ? 60.066 6.113 -9.780 1.00 64.81 201 ALA A CA 1
ATOM 1364 C C . ALA A 1 213 ? 58.598 6.079 -10.197 1.00 67.11 201 ALA A C 1
ATOM 1365 O O . ALA A 1 213 ? 58.287 5.645 -11.309 1.00 67.45 201 ALA A O 1
ATOM 1367 N N . ARG A 1 214 ? 57.703 6.496 -9.295 1.00 70.06 202 ARG A N 1
ATOM 1368 C CA . ARG A 1 214 ? 56.279 6.636 -9.609 1.00 72.63 202 ARG A CA 1
ATOM 1369 C C . ARG A 1 214 ? 55.696 7.827 -8.863 1.00 73.70 202 ARG A C 1
ATOM 1370 O O . ARG A 1 214 ? 56.314 8.341 -7.925 1.00 75.41 202 ARG A O 1
ATOM 1378 N N . ALA A 1 215 ? 54.515 8.275 -9.282 1.00 74.76 203 ALA A N 1
ATOM 1379 C CA . ALA A 1 215 ? 53.837 9.378 -8.598 1.00 74.23 203 ALA A CA 1
ATOM 1380 C C . ALA A 1 215 ? 53.002 8.840 -7.454 1.00 73.85 203 ALA A C 1
ATOM 1381 O O . ALA A 1 215 ? 52.405 7.775 -7.551 1.00 74.42 203 ALA A O 1
ATOM 1383 N N . ILE A 1 216 ? 52.966 9.607 -6.377 1.00 72.63 204 ILE A N 1
ATOM 1384 C CA . ILE A 1 216 ? 52.270 9.251 -5.172 1.00 71.94 204 ILE A CA 1
ATOM 1385 C C . ILE A 1 216 ? 50.873 9.795 -5.275 1.00 72.98 204 ILE A C 1
ATOM 1386 O O . ILE A 1 216 ? 50.688 10.916 -5.755 1.00 71.76 204 ILE A O 1
ATOM 1391 N N . GLU A 1 217 ? 49.893 9.014 -4.825 1.00 75.41 205 GLU A N 1
ATOM 1392 C CA . GLU A 1 217 ? 48.490 9.403 -4.960 1.00 78.36 205 GLU A CA 1
ATOM 1393 C C . GLU A 1 217 ? 47.824 9.800 -3.658 1.00 80.18 205 GLU A C 1
ATOM 1394 O O . GLU A 1 217 ? 48.267 9.409 -2.578 1.00 79.51 205 GLU A O 1
ATOM 1400 N N . ILE A 1 218 ? 46.754 10.584 -3.788 1.00 83.25 206 ILE A N 1
ATOM 1401 C CA . ILE A 1 218 ? 46.022 11.183 -2.661 1.00 84.60 206 ILE A CA 1
ATOM 1402 C C . ILE A 1 218 ? 45.582 10.205 -1.538 1.00 84.83 206 ILE A C 1
ATOM 1403 O O . ILE A 1 218 ? 45.692 10.531 -0.345 1.00 86.60 206 ILE A O 1
ATOM 1408 N N . GLY A 1 219 ? 45.108 9.019 -1.911 1.00 82.30 207 GLY A N 1
ATOM 1409 C CA . GLY A 1 219 ? 44.676 8.040 -0.917 1.00 81.04 207 GLY A CA 1
ATOM 1410 C C . GLY A 1 219 ? 45.783 7.183 -0.305 1.00 80.64 207 GLY A C 1
ATOM 1411 O O . GLY A 1 219 ? 45.548 6.034 0.099 1.00 80.74 207 GLY A O 1
ATOM 1412 N N . GLU A 1 220 ? 46.994 7.735 -0.231 1.00 77.22 208 GLU A N 1
ATOM 1413 C CA . GLU A 1 220 ? 48.160 6.974 0.215 1.00 73.56 208 GLU A CA 1
ATOM 1414 C C . GLU A 1 220 ? 48.873 7.665 1.366 1.00 72.73 208 GLU A C 1
ATOM 1415 O O . GLU A 1 220 ? 48.652 8.847 1.630 1.00 73.31 208 GLU A O 1
ATOM 1421 N N . ILE A 1 221 ? 49.718 6.914 2.063 1.00 69.33 209 ILE A N 1
ATOM 1422 C CA . ILE A 1 221 ? 50.655 7.510 3.006 1.00 67.55 209 ILE A CA 1
ATOM 1423 C C . ILE A 1 221 ? 52.038 7.470 2.416 1.00 66.45 209 ILE A C 1
ATOM 1424 O O . ILE A 1 221 ? 52.329 6.618 1.588 1.00 66.90 209 ILE A O 1
ATOM 1429 N N . VAL A 1 222 ? 52.869 8.431 2.801 1.00 65.08 210 VAL A N 1
ATOM 1430 C CA . VAL A 1 222 ? 54.286 8.391 2.480 1.00 63.81 210 VAL A CA 1
ATOM 1431 C C . VAL A 1 222 ? 54.993 7.846 3.698 1.00 63.74 210 VAL A C 1
ATOM 1432 O O . VAL A 1 222 ? 54.564 8.087 4.829 1.00 63.88 210 VAL A O 1
ATOM 1436 N N . GLU A 1 223 ? 56.065 7.094 3.448 1.00 62.80 211 GLU A N 1
ATOM 1437 C CA . GLU A 1 223 ? 56.915 6.593 4.496 1.00 62.45 211 GLU A CA 1
ATOM 1438 C C . GLU A 1 223 ? 58.349 6.950 4.175 1.00 60.40 211 GLU A C 1
ATOM 1439 O O . GLU A 1 223 ? 58.873 6.542 3.151 1.00 61.03 211 GLU A O 1
ATOM 1445 N N . ALA A 1 224 ? 58.977 7.720 5.052 1.00 59.17 212 ALA A N 1
ATOM 1446 C CA . ALA A 1 224 ? 60.367 8.102 4.885 1.00 59.55 212 ALA A CA 1
ATOM 1447 C C . ALA A 1 224 ? 61.293 7.325 5.827 1.00 62.29 212 ALA A C 1
ATOM 1448 O O . ALA A 1 224 ? 61.015 7.187 7.030 1.00 64.11 212 ALA A O 1
ATOM 1450 N N . GLN A 1 225 ? 62.402 6.833 5.272 1.00 63.59 213 GLN A N 1
ATOM 1451 C CA . GLN A 1 225 ? 63.460 6.222 6.081 1.00 64.23 213 GLN A CA 1
ATOM 1452 C C . GLN A 1 225 ? 64.733 7.024 5.888 1.00 63.73 213 GLN A C 1
ATOM 1453 O O . GLN A 1 225 ? 65.189 7.242 4.754 1.00 63.65 213 GLN A O 1
ATOM 1455 N N . ALA A 1 226 ? 65.286 7.488 6.996 1.00 63.89 214 ALA A N 1
ATOM 1456 C CA . ALA A 1 226 ? 66.433 8.362 6.922 1.00 65.49 214 ALA A CA 1
ATOM 1457 C C . ALA A 1 226 ? 67.451 7.964 7.960 1.00 65.93 214 ALA A C 1
ATOM 1458 O O . ALA A 1 226 ? 67.107 7.661 9.093 1.00 68.24 214 ALA A O 1
ATOM 1460 N N . HIS A 1 227 ? 68.711 7.961 7.555 1.00 64.49 215 HIS A N 1
ATOM 1461 C CA . HIS A 1 227 ? 69.800 7.695 8.478 1.00 64.57 215 HIS A CA 1
ATOM 1462 C C . HIS A 1 227 ? 71.047 8.441 8.018 1.00 63.22 215 HIS A C 1
ATOM 1463 O O . HIS A 1 227 ? 71.151 8.854 6.856 1.00 62.39 215 HIS A O 1
ATOM 1470 N N . VAL A 1 228 ? 71.986 8.607 8.938 1.00 63.17 216 VAL A N 1
ATOM 1471 C CA . VAL A 1 228 ? 73.239 9.285 8.664 1.00 64.26 216 VAL A CA 1
ATOM 1472 C C . VAL A 1 228 ? 74.202 8.355 7.906 1.00 67.00 216 VAL A C 1
ATOM 1473 O O . VAL A 1 228 ? 74.464 7.246 8.345 1.00 67.78 216 VAL A O 1
ATOM 1477 N N . GLU A 1 229 ? 74.699 8.817 6.759 1.00 69.46 217 GLU A N 1
ATOM 1478 C CA . GLU A 1 229 ? 75.664 8.073 5.942 1.00 70.93 217 GLU A CA 1
ATOM 1479 C C . GLU A 1 229 ? 77.106 8.372 6.299 1.00 71.84 217 GLU A C 1
ATOM 1480 O O . GLU A 1 229 ? 77.902 7.461 6.469 1.00 74.36 217 GLU A O 1
ATOM 1486 N N . ARG A 1 230 ? 77.454 9.648 6.354 1.00 71.53 218 ARG A N 1
ATOM 1487 C CA . ARG A 1 230 ? 78.801 10.054 6.721 1.00 73.74 218 ARG A CA 1
ATOM 1488 C C . ARG A 1 230 ? 78.801 11.360 7.506 1.00 73.89 218 ARG A C 1
ATOM 1489 O O . ARG A 1 230 ? 77.869 12.140 7.409 1.00 74.13 218 ARG A O 1
ATOM 1493 N N . VAL A 1 231 ? 79.849 11.576 8.292 1.00 74.48 219 VAL A N 1
ATOM 1494 C CA . VAL A 1 231 ? 79.934 12.699 9.218 1.00 75.68 219 VAL A CA 1
ATOM 1495 C C . VAL A 1 231 ? 81.221 13.472 8.974 1.00 75.92 219 VAL A C 1
ATOM 1496 O O . VAL A 1 231 ? 82.312 12.932 9.145 1.00 77.44 219 VAL A O 1
ATOM 1500 N N . GLY A 1 232 ? 81.091 14.734 8.570 1.00 76.39 220 GLY A N 1
ATOM 1501 C CA . GLY A 1 232 ? 82.232 15.650 8.492 1.00 75.50 220 GLY A CA 1
ATOM 1502 C C . GLY A 1 232 ? 82.504 16.270 9.856 1.00 74.19 220 GLY A C 1
ATOM 1503 O O . GLY A 1 232 ? 82.140 15.698 10.885 1.00 72.79 220 GLY A O 1
ATOM 1504 N N . ARG A 1 233 ? 83.138 17.441 9.878 1.00 74.26 221 ARG A N 1
ATOM 1505 C CA . ARG A 1 233 ? 83.369 18.147 11.141 1.00 73.97 221 ARG A CA 1
ATOM 1506 C C . ARG A 1 233 ? 82.105 18.899 11.582 1.00 74.06 221 ARG A C 1
ATOM 1507 O O . ARG A 1 233 ? 81.718 18.831 12.753 1.00 73.85 221 ARG A O 1
ATOM 1509 N N . SER A 1 234 ? 81.477 19.598 10.631 1.00 73.24 222 SER A N 1
ATOM 1510 C CA . SER A 1 234 ? 80.260 20.372 10.865 1.00 72.06 222 SER A CA 1
ATOM 1511 C C . SER A 1 234 ? 79.100 19.876 10.003 1.00 71.77 222 SER A C 1
ATOM 1512 O O . SER A 1 234 ? 77.950 20.174 10.296 1.00 73.15 222 SER A O 1
ATOM 1514 N N . SER A 1 235 ? 79.402 19.150 8.928 1.00 70.84 223 SER A N 1
ATOM 1515 C CA . SER A 1 235 ? 78.366 18.596 8.043 1.00 69.39 223 SER A CA 1
ATOM 1516 C C . SER A 1 235 ? 78.016 17.123 8.374 1.00 69.61 223 SER A C 1
ATOM 1517 O O . SER A 1 235 ? 78.827 16.399 8.970 1.00 68.76 223 SER A O 1
ATOM 1527 N N . SER A 1 237 ? 75.890 13.876 5.997 1.00 66.66 225 SER A N 1
ATOM 1528 C CA . SER A 1 237 ? 75.160 13.531 4.799 1.00 66.35 225 SER A CA 1
ATOM 1529 C C . SER A 1 237 ? 74.132 12.508 5.219 1.00 66.15 225 SER A C 1
ATOM 1530 O O . SER A 1 237 ? 74.450 11.602 5.981 1.00 67.39 225 SER A O 1
ATOM 1533 N N . ILE A 1 238 ? 72.897 12.678 4.755 1.00 65.14 226 ILE A N 1
ATOM 1534 C CA . ILE A 1 238 ? 71.782 11.819 5.142 1.00 65.79 226 ILE A CA 1
ATOM 1535 C C . ILE A 1 238 ? 71.148 11.191 3.917 1.00 66.27 226 ILE A C 1
ATOM 1536 O O . ILE A 1 238 ? 70.881 11.870 2.914 1.00 65.80 226 ILE A O 1
ATOM 1541 N N . GLN A 1 239 ? 70.923 9.889 3.987 1.00 66.12 227 GLN A N 1
ATOM 1542 C CA . GLN A 1 239 ? 70.174 9.224 2.938 1.00 67.04 227 GLN A CA 1
ATOM 1543 C C . GLN A 1 239 ? 68.723 9.089 3.355 1.00 66.04 227 GLN A C 1
ATOM 1544 O O . GLN A 1 239 ? 68.423 8.672 4.490 1.00 67.11 227 GLN A O 1
ATOM 1550 N N . THR A 1 240 ? 67.825 9.420 2.434 1.00 65.68 228 THR A N 1
ATOM 1551 C CA . THR A 1 240 ? 66.402 9.220 2.676 1.00 66.77 228 THR A CA 1
ATOM 1552 C C . THR A 1 240 ? 65.768 8.401 1.572 1.00 66.81 228 THR A C 1
ATOM 1553 O O . THR A 1 240 ? 66.019 8.638 0.379 1.00 69.33 228 THR A O 1
ATOM 1557 N N . LYS A 1 241 ? 64.948 7.443 1.988 1.00 65.32 229 LYS A N 1
ATOM 1558 C CA . LYS A 1 241 ? 64.208 6.593 1.085 1.00 65.87 229 LYS A CA 1
ATOM 1559 C C . LYS A 1 241 ? 62.736 6.898 1.301 1.00 66.41 229 LYS A C 1
ATOM 1560 O O . LYS A 1 241 ? 62.263 6.983 2.444 1.00 65.85 229 LYS A O 1
ATOM 1564 N N . LEU A 1 242 ? 62.011 7.064 0.201 1.00 65.75 230 LEU A N 1
ATOM 1565 C CA . LEU A 1 242 ? 60.601 7.387 0.275 1.00 65.46 230 LEU A CA 1
ATOM 1566 C C . LEU A 1 242 ? 59.765 6.287 -0.357 1.00 65.48 230 LEU A C 1
ATOM 1567 O O . LEU A 1 242 ? 60.029 5.874 -1.496 1.00 66.57 230 LEU A O 1
ATOM 1572 N N . TRP A 1 243 ? 58.771 5.812 0.394 1.00 65.46 231 TRP A N 1
ATOM 1573 C CA . TRP A 1 243 ? 57.830 4.827 -0.091 1.00 65.76 231 TRP A CA 1
ATOM 1574 C C . TRP A 1 243 ? 56.423 5.370 -0.089 1.00 65.35 231 TRP A C 1
ATOM 1575 O O . TRP A 1 243 ? 56.107 6.243 0.711 1.00 65.37 231 TRP A O 1
ATOM 1586 N N . SER A 1 244 ? 55.564 4.827 -0.954 1.00 64.62 232 SER A N 1
ATOM 1587 C CA . SER A 1 244 ? 54.137 5.060 -0.829 1.00 64.62 232 SER A CA 1
ATOM 1588 C C . SER A 1 244 ? 53.472 3.765 -0.450 1.00 66.05 232 SER A C 1
ATOM 1589 O O . SER A 1 244 ? 53.961 2.700 -0.774 1.00 67.28 232 SER A O 1
ATOM 1592 N N . GLU A 1 245 ? 52.359 3.858 0.260 1.00 67.41 233 GLU A N 1
ATOM 1593 C CA . GLU A 1 245 ? 51.599 2.692 0.644 1.00 67.56 233 GLU A CA 1
ATOM 1594 C C . GLU A 1 245 ? 50.156 3.072 0.501 1.00 68.46 233 GLU A C 1
ATOM 1595 O O . GLU A 1 245 ? 49.747 4.119 0.986 1.00 69.26 233 GLU A O 1
ATOM 1601 N N . ASN A 1 246 ? 49.391 2.243 -0.188 1.00 69.89 234 ASN A N 1
ATOM 1602 C CA . ASN A 1 246 ? 47.962 2.461 -0.318 1.00 71.03 234 ASN A CA 1
ATOM 1603 C C . ASN A 1 246 ? 47.291 2.011 0.956 1.00 71.30 234 ASN A C 1
ATOM 1604 O O . ASN A 1 246 ? 47.426 0.859 1.367 1.00 70.89 234 ASN A O 1
ATOM 1609 N N . LEU A 1 247 ? 46.555 2.916 1.578 1.00 72.63 235 LEU A N 1
ATOM 1610 C CA . LEU A 1 247 ? 46.004 2.634 2.887 1.00 73.71 235 LEU A CA 1
ATOM 1611 C C . LEU A 1 247 ? 45.056 1.454 2.918 1.00 74.26 235 LEU A C 1
ATOM 1612 O O . LEU A 1 247 ? 45.140 0.617 3.822 1.00 75.75 235 LEU A O 1
ATOM 1617 N N . LEU A 1 248 ? 44.175 1.358 1.929 1.00 73.59 236 LEU A N 1
ATOM 1618 C CA . LEU A 1 248 ? 43.174 0.292 1.931 1.00 72.77 236 LEU A CA 1
ATOM 1619 C C . LEU A 1 248 ? 43.681 -1.027 1.366 1.00 73.22 236 LEU A C 1
ATOM 1620 O O . LEU A 1 248 ? 43.275 -2.088 1.835 1.00 73.02 236 LEU A O 1
ATOM 1625 N N . THR A 1 249 ? 44.567 -0.972 0.372 1.00 73.93 237 THR A N 1
ATOM 1626 C CA . THR A 1 249 ? 45.101 -2.206 -0.239 1.00 73.59 237 THR A CA 1
ATOM 1627 C C . THR A 1 249 ? 46.406 -2.687 0.395 1.00 72.45 237 THR A C 1
ATOM 1628 O O . THR A 1 249 ? 46.632 -3.876 0.484 1.00 73.42 237 THR A O 1
ATOM 1632 N N . GLY A 1 250 ? 47.272 -1.779 0.821 1.00 70.73 238 GLY A N 1
ATOM 1633 C CA . GLY A 1 250 ? 48.546 -2.191 1.407 1.00 69.57 238 GLY A CA 1
ATOM 1634 C C . GLY A 1 250 ? 49.700 -2.214 0.417 1.00 68.21 238 GLY A C 1
ATOM 1635 O O . GLY A 1 250 ? 50.848 -2.489 0.777 1.00 67.61 238 GLY A O 1
ATOM 1636 N N . GLU A 1 251 ? 49.391 -1.918 -0.838 1.00 66.06 239 GLU A N 1
ATOM 1637 C CA . GLU A 1 251 ? 50.388 -1.874 -1.891 1.00 66.18 239 GLU A CA 1
ATOM 1638 C C . GLU A 1 251 ? 51.467 -0.820 -1.640 1.00 67.28 239 GLU A C 1
ATOM 1639 O O . GLU A 1 251 ? 51.156 0.372 -1.585 1.00 68.77 239 GLU A O 1
ATOM 1645 N N . ARG A 1 252 ? 52.718 -1.269 -1.490 1.00 69.54 240 ARG A N 1
ATOM 1646 C CA . ARG A 1 252 ? 53.875 -0.373 -1.329 1.00 69.59 240 ARG A CA 1
ATOM 1647 C C . ARG A 1 252 ? 54.742 -0.322 -2.575 1.00 69.91 240 ARG A C 1
ATOM 1648 O O . ARG A 1 252 ? 54.842 -1.294 -3.318 1.00 69.23 240 ARG A O 1
ATOM 1656 N N . HIS A 1 253 ? 55.394 0.818 -2.773 1.00 70.25 241 HIS A N 1
ATOM 1657 C CA . HIS A 1 253 ? 56.410 0.967 -3.796 1.00 71.25 241 HIS A CA 1
ATOM 1658 C C . HIS A 1 253 ? 57.427 1.949 -3.281 1.00 70.97 241 HIS A C 1
ATOM 1659 O O . HIS A 1 253 ? 57.065 2.966 -2.687 1.00 71.93 241 HIS A O 1
ATOM 1666 N N . ILE A 1 254 ? 58.695 1.652 -3.519 1.00 70.38 242 ILE A N 1
ATOM 1667 C CA . ILE A 1 254 ? 59.752 2.634 -3.361 1.00 70.10 242 ILE A CA 1
ATOM 1668 C C . ILE A 1 254 ? 59.536 3.729 -4.421 1.00 69.42 242 ILE A C 1
ATOM 1669 O O . ILE A 1 254 ? 59.276 3.429 -5.592 1.00 71.60 242 ILE A O 1
ATOM 1674 N N . THR A 1 255 ? 59.626 4.985 -3.994 1.00 68.49 243 THR A N 1
ATOM 1675 C CA . THR A 1 255 ? 59.261 6.125 -4.817 1.00 68.22 243 THR A CA 1
ATOM 1676 C C . THR A 1 255 ? 60.499 6.922 -5.209 1.00 68.10 243 THR A C 1
ATOM 1677 O O . THR A 1 255 ? 60.640 7.334 -6.364 1.00 69.87 243 THR A O 1
ATOM 1681 N N . ALA A 1 256 ? 61.386 7.140 -4.236 1.00 66.35 244 ALA A N 1
ATOM 1682 C CA . ALA A 1 256 ? 62.558 7.959 -4.456 1.00 65.29 244 ALA A CA 1
ATOM 1683 C C . ALA A 1 256 ? 63.577 7.743 -3.371 1.00 66.57 244 ALA A C 1
ATOM 1684 O O . ALA A 1 256 ? 63.235 7.369 -2.241 1.00 67.59 244 ALA A O 1
ATOM 1686 N N . THR A 1 257 ? 64.830 8.020 -3.721 1.00 67.53 245 THR A N 1
ATOM 1687 C CA . THR A 1 257 ? 65.930 8.033 -2.773 1.00 67.96 245 THR A CA 1
ATOM 1688 C C . THR A 1 257 ? 66.663 9.358 -2.914 1.00 68.82 245 THR A C 1
ATOM 1689 O O . THR A 1 257 ? 66.962 9.785 -4.028 1.00 70.80 245 THR A O 1
ATOM 1693 N N . GLY A 1 258 ? 66.952 9.999 -1.784 1.00 68.19 246 GLY A N 1
ATOM 1694 C CA . GLY A 1 258 ? 67.607 11.290 -1.789 1.00 63.98 246 GLY A CA 1
ATOM 1695 C C . GLY A 1 258 ? 68.787 11.323 -0.857 1.00 63.94 246 GLY A C 1
ATOM 1696 O O . GLY A 1 258 ? 68.877 10.543 0.072 1.00 65.58 246 GLY A O 1
ATOM 1697 N N . HIS A 1 259 ? 69.716 12.226 -1.138 1.00 64.97 247 HIS A N 1
ATOM 1698 C CA . HIS A 1 259 ? 70.842 12.477 -0.261 1.00 64.17 247 HIS A CA 1
ATOM 1699 C C . HIS A 1 259 ? 70.912 13.976 0.045 1.00 64.30 247 HIS A C 1
ATOM 1700 O O . HIS A 1 259 ? 70.976 14.804 -0.855 1.00 65.05 247 HIS A O 1
ATOM 1707 N N . PHE A 1 260 ? 70.862 14.305 1.326 1.00 62.96 248 PHE A N 1
ATOM 1708 C CA . PHE A 1 260 ? 70.846 15.682 1.771 1.00 62.29 248 PHE A CA 1
ATOM 1709 C C . PHE A 1 260 ? 72.034 15.916 2.649 1.00 62.52 248 PHE A C 1
ATOM 1710 O O . PHE A 1 260 ? 72.391 15.062 3.479 1.00 60.42 248 PHE A O 1
ATOM 1718 N N . THR A 1 261 ? 72.650 17.072 2.482 1.00 62.31 249 THR A N 1
ATOM 1719 C CA . THR A 1 261 ? 73.684 17.486 3.398 1.00 62.79 249 THR A CA 1
ATOM 1720 C C . THR A 1 261 ? 73.129 18.460 4.423 1.00 62.85 249 THR A C 1
ATOM 1721 O O . THR A 1 261 ? 72.479 19.444 4.074 1.00 63.81 249 THR A O 1
ATOM 1733 N N . VAL A 1 263 ? 73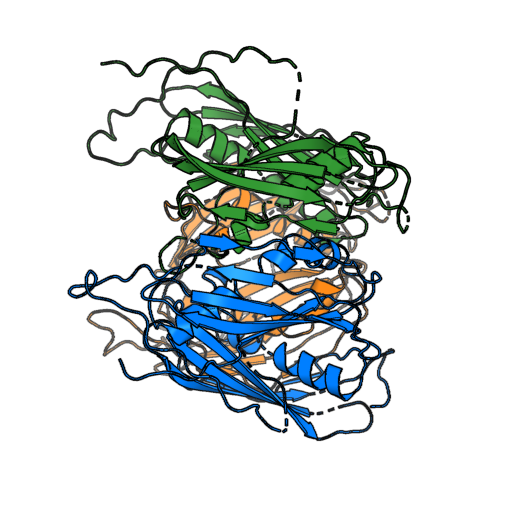.914 20.795 8.050 1.00 66.02 251 VAL A N 1
ATOM 1734 C CA . VAL A 1 263 ? 74.986 21.405 8.823 1.00 66.92 251 VAL A CA 1
ATOM 1735 C C . VAL A 1 263 ? 74.508 21.715 10.236 1.00 69.22 251 VAL A C 1
ATOM 1736 O O . VAL A 1 263 ? 73.443 22.306 10.418 1.00 70.11 251 VAL A O 1
ATOM 1740 N N . ALA A 1 264 ? 75.297 21.312 11.232 1.00 70.60 252 ALA A N 1
ATOM 1741 C CA . ALA A 1 264 ? 75.009 21.641 12.626 1.00 70.09 252 ALA A CA 1
ATOM 1742 C C . ALA A 1 264 ? 75.254 23.112 12.893 1.00 70.78 252 ALA A C 1
ATOM 1743 O O . ALA A 1 264 ? 76.210 23.682 12.384 1.00 71.94 252 ALA A O 1
ATOM 1745 N N . VAL A 1 265 ? 74.384 23.711 13.702 1.00 72.92 253 VAL A N 1
ATOM 1746 C CA . VAL A 1 265 ? 74.403 25.146 13.983 1.00 75.85 253 VAL A CA 1
ATOM 1747 C C . VAL A 1 265 ? 74.272 25.480 15.486 1.00 76.98 253 VAL A C 1
ATOM 1748 O O . VAL A 1 265 ? 73.636 24.738 16.237 1.00 77.39 253 VAL A O 1
ATOM 1752 N N . ASP A 1 266 ? 74.891 26.592 15.902 1.00 77.83 254 ASP A N 1
ATOM 1753 C CA . ASP A 1 266 ? 74.784 27.151 17.263 1.00 77.83 254 ASP A CA 1
ATOM 1754 C C . ASP A 1 266 ? 73.522 28.037 17.443 1.00 78.36 254 ASP A C 1
ATOM 1755 O O . ASP A 1 266 ? 73.572 29.280 17.468 1.00 78.87 254 ASP A O 1
ATOM 1757 N N . ARG A 1 270 ? 74.925 29.931 13.070 1.00 77.80 258 ARG A N 1
ATOM 1758 C CA . ARG A 1 270 ? 76.379 29.765 12.919 1.00 80.72 258 ARG A CA 1
ATOM 1759 C C . ARG A 1 270 ? 76.884 28.320 13.150 1.00 81.21 258 ARG A C 1
ATOM 1760 O O . ARG A 1 270 ? 76.669 27.759 14.234 1.00 80.67 258 ARG A O 1
ATOM 1762 N N . PRO A 1 271 ? 77.550 27.725 12.121 1.00 81.47 259 PRO A N 1
ATOM 1763 C CA . PRO A 1 271 ? 78.094 26.348 12.075 1.00 80.50 259 PRO A CA 1
ATOM 1764 C C . PRO A 1 271 ? 78.787 25.869 13.339 1.00 80.10 259 PRO A C 1
ATOM 1765 O O . PRO A 1 271 ? 79.467 26.644 13.999 1.00 80.29 259 PRO A O 1
ATOM 1769 N N . ALA A 1 272 ? 78.619 24.587 13.654 1.00 80.48 260 ALA A N 1
ATOM 1770 C CA . ALA A 1 272 ? 79.188 24.001 14.869 1.00 79.64 260 ALA A CA 1
ATOM 1771 C C . ALA A 1 272 ? 79.783 22.601 14.640 1.00 78.17 260 ALA A C 1
ATOM 1772 O O . ALA A 1 272 ? 79.627 22.014 13.566 1.00 79.87 260 ALA A O 1
ATOM 1774 N N . THR A 1 273 ? 80.459 22.081 15.663 1.00 73.39 261 THR A N 1
ATOM 1775 C CA . THR A 1 273 ? 81.134 20.774 15.624 1.00 71.75 261 THR A CA 1
ATOM 1776 C C . THR A 1 273 ? 80.176 19.624 15.947 1.00 73.33 261 THR A C 1
ATOM 1777 O O . THR A 1 273 ? 79.516 19.644 16.986 1.00 78.04 261 THR A O 1
ATOM 1781 N N . ILE A 1 274 ? 80.113 18.623 15.067 1.00 74.93 262 ILE A N 1
ATOM 1782 C CA . ILE A 1 274 ? 79.208 17.482 15.250 1.00 73.54 262 ILE A CA 1
ATOM 1783 C C . ILE A 1 274 ? 79.828 16.454 16.201 1.00 73.15 262 ILE A C 1
ATOM 1784 O O . ILE A 1 274 ? 80.042 16.730 17.386 1.00 71.66 262 ILE A O 1
ATOM 1786 N N . PRO B 1 22 ? 51.833 24.502 -33.101 1.00 76.40 10 PRO B N 1
ATOM 1787 C CA . PRO B 1 22 ? 52.886 25.471 -33.410 1.00 77.29 10 PRO B CA 1
ATOM 1788 C C . PRO B 1 22 ? 53.860 25.685 -32.242 1.00 79.30 10 PRO B C 1
ATOM 1789 O O . PRO B 1 22 ? 53.480 25.522 -31.054 1.00 80.72 10 PRO B O 1
ATOM 1793 N N . ALA B 1 23 ? 55.089 26.086 -32.576 1.00 79.47 11 ALA B N 1
ATOM 1794 C CA . ALA B 1 23 ? 56.135 26.377 -31.572 1.00 80.05 11 ALA B CA 1
ATOM 1795 C C . ALA B 1 23 ? 55.704 27.394 -30.499 1.00 80.00 11 ALA B C 1
ATOM 1796 O O . ALA B 1 23 ? 54.787 28.182 -30.718 1.00 80.33 11 ALA B O 1
ATOM 1798 N N . GLN B 1 24 ? 56.355 27.364 -29.338 1.00 80.03 12 GLN B N 1
ATOM 1799 C CA . GLN B 1 24 ? 56.039 28.309 -28.256 1.00 79.21 12 GLN B CA 1
ATOM 1800 C C . GLN B 1 24 ? 57.255 28.948 -27.580 1.00 77.33 12 GLN B C 1
ATOM 1801 O O . GLN B 1 24 ? 58.282 28.301 -27.355 1.00 78.09 12 GLN B O 1
ATOM 1807 N N . HIS B 1 25 ? 57.121 30.232 -27.268 1.00 72.49 13 HIS B N 1
ATOM 1808 C CA . HIS B 1 25 ? 58.159 30.982 -26.564 1.00 71.91 13 HIS B CA 1
ATOM 1809 C C . HIS B 1 25 ? 58.151 30.632 -25.084 1.00 73.99 13 HIS B C 1
ATOM 1810 O O . HIS B 1 25 ? 57.084 30.447 -24.479 1.00 77.37 13 HIS B O 1
ATOM 1817 N N . GLY B 1 26 ? 59.343 30.523 -24.505 1.00 78.47 14 GLY B N 1
ATOM 1818 C CA . GLY B 1 26 ? 59.474 30.158 -23.101 1.00 80.67 14 GLY B CA 1
ATOM 1819 C C . GLY B 1 26 ? 59.182 31.319 -22.155 1.00 81.45 14 GLY B C 1
ATOM 1820 O O . GLY B 1 26 ? 60.014 32.205 -21.977 1.00 84.34 14 GLY B O 1
ATOM 1821 N N . ALA B 1 27 ? 58.004 31.326 -21.553 1.00 78.05 15 ALA B N 1
ATOM 1822 C CA . ALA B 1 27 ? 57.647 32.389 -20.597 1.00 77.42 15 ALA B CA 1
ATOM 1823 C C . ALA B 1 27 ? 58.264 32.187 -19.200 1.00 75.93 15 ALA B C 1
ATOM 1824 O O . ALA B 1 27 ? 58.581 31.067 -18.809 1.00 76.59 15 ALA B O 1
ATOM 1826 N N . THR B 1 28 ? 58.428 33.268 -18.452 1.00 72.92 16 THR B N 1
ATOM 1827 C CA . THR B 1 28 ? 58.861 33.151 -17.066 1.00 70.88 16 THR B CA 1
ATOM 1828 C C . THR B 1 28 ? 57.674 33.236 -16.111 1.00 68.95 16 THR B C 1
ATOM 1829 O O . THR B 1 28 ? 56.873 34.157 -16.192 1.00 68.27 16 THR B O 1
ATOM 1833 N N . THR B 1 29 ? 57.576 32.256 -15.219 1.00 66.87 17 THR B N 1
ATOM 1834 C CA . THR B 1 29 ? 56.532 32.221 -14.203 1.00 66.58 17 THR B CA 1
ATOM 1835 C C . THR B 1 29 ? 57.128 32.532 -12.837 1.00 67.00 17 THR B C 1
ATOM 1836 O O . THR B 1 29 ? 58.125 31.935 -12.428 1.00 67.22 17 THR B O 1
ATOM 1840 N N . ARG B 1 30 ? 56.505 33.444 -12.113 1.00 66.73 18 ARG B N 1
ATOM 1841 C CA . ARG B 1 30 ? 57.023 33.844 -10.816 1.00 66.69 18 ARG B CA 1
ATOM 1842 C C . ARG B 1 30 ? 56.038 33.550 -9.712 1.00 66.55 18 ARG B C 1
ATOM 1843 O O . ARG B 1 30 ? 54.859 33.777 -9.885 1.00 66.44 18 ARG B O 1
ATOM 1851 N N . LEU B 1 31 ? 56.534 33.036 -8.593 1.00 65.66 19 LEU B N 1
ATOM 1852 C CA . LEU B 1 31 ? 55.733 32.720 -7.407 1.00 64.68 19 LEU B CA 1
ATOM 1853 C C . LEU B 1 31 ? 56.444 33.331 -6.204 1.00 66.85 19 LEU B C 1
ATOM 1854 O O . LEU B 1 31 ? 57.632 33.117 -6.025 1.00 69.17 19 LEU B O 1
ATOM 1859 N N . ILE B 1 32 ? 55.727 34.058 -5.367 1.00 67.37 20 ILE B N 1
ATOM 1860 C CA . ILE B 1 32 ? 56.358 34.864 -4.369 1.00 69.81 20 ILE B CA 1
ATOM 1861 C C . ILE B 1 32 ? 55.807 34.535 -3.003 1.00 71.43 20 ILE B C 1
ATOM 1862 O O . ILE B 1 32 ? 54.599 34.490 -2.824 1.00 74.75 20 ILE B O 1
ATOM 1867 N N . ASP B 1 33 ? 56.697 34.280 -2.052 1.00 70.29 21 ASP B N 1
ATOM 1868 C CA . ASP B 1 33 ? 56.300 34.059 -0.678 1.00 68.38 21 ASP B CA 1
ATOM 1869 C C . ASP B 1 33 ? 57.013 35.010 0.273 1.00 66.74 21 ASP B C 1
ATOM 1870 O O . ASP B 1 33 ? 58.162 35.333 0.088 1.00 67.18 21 ASP B O 1
ATOM 1875 N N . ILE B 1 34 ? 56.324 35.468 1.292 1.00 67.43 22 ILE B N 1
ATOM 1876 C CA . ILE B 1 34 ? 56.933 36.345 2.293 1.00 68.14 22 ILE B CA 1
ATOM 1877 C C . ILE B 1 34 ? 57.318 35.596 3.536 1.00 67.84 22 ILE B C 1
ATOM 1878 O O . ILE B 1 34 ? 56.505 34.876 4.061 1.00 71.11 22 ILE B O 1
ATOM 1883 N N . VAL B 1 35 ? 58.544 35.779 4.016 1.00 67.85 23 VAL B N 1
ATOM 1884 C CA . VAL B 1 35 ? 58.918 35.299 5.365 1.00 68.63 23 VAL B CA 1
ATOM 1885 C C . VAL B 1 35 ? 59.063 36.534 6.250 1.00 70.88 23 VAL B C 1
ATOM 1886 O O . VAL B 1 35 ? 59.954 37.344 6.023 1.00 74.49 23 VAL B O 1
ATOM 1890 N N . PHE B 1 36 ? 58.207 36.680 7.243 1.00 71.34 24 PHE B N 1
ATOM 1891 C CA . PHE B 1 36 ? 58.259 37.844 8.152 1.00 72.43 24 PHE B CA 1
ATOM 1892 C C . PHE B 1 36 ? 59.380 37.816 9.191 1.00 73.78 24 PHE B C 1
ATOM 1893 O O . PHE B 1 36 ? 59.781 36.742 9.630 1.00 75.54 24 PHE B O 1
ATOM 1901 N N . PRO B 1 37 ? 59.857 39.002 9.626 1.00 74.65 25 PRO B N 1
ATOM 1902 C CA . PRO B 1 37 ? 60.935 39.068 10.612 1.00 75.99 25 PRO B CA 1
ATOM 1903 C C . PRO B 1 37 ? 60.548 38.320 11.873 1.00 78.44 25 PRO B C 1
ATOM 1904 O O . PRO B 1 37 ? 59.452 38.509 12.383 1.00 80.05 25 PRO B O 1
ATOM 1908 N N . GLY B 1 38 ? 61.423 37.446 12.343 1.00 80.36 26 GLY B N 1
ATOM 1909 C CA . GLY B 1 38 ? 61.155 36.714 13.556 1.00 83.39 26 GLY B CA 1
ATOM 1910 C C . GLY B 1 38 ? 60.300 35.467 13.414 1.00 85.61 26 GLY B C 1
ATOM 1911 O O . GLY B 1 38 ? 60.111 34.753 14.406 1.00 86.73 26 GLY B O 1
ATOM 1912 N N . ASP B 1 39 ? 59.769 35.186 12.221 1.00 86.35 27 ASP B N 1
ATOM 1913 C CA . ASP B 1 39 ? 59.044 33.910 12.015 1.00 88.22 27 ASP B CA 1
ATOM 1914 C C . ASP B 1 39 ? 60.007 32.724 11.807 1.00 88.84 27 ASP B C 1
ATOM 1915 O O . ASP B 1 39 ? 60.286 32.333 10.666 1.00 88.94 27 ASP B O 1
ATOM 1918 N N . THR B 1 40 ? 60.498 32.153 12.913 1.00 88.64 28 THR B N 1
ATOM 1919 C CA . THR B 1 40 ? 61.535 31.110 12.855 1.00 87.66 28 THR B CA 1
ATOM 1920 C C . THR B 1 40 ? 61.060 29.807 12.196 1.00 85.38 28 THR B C 1
ATOM 1921 O O . THR B 1 40 ? 61.865 29.065 11.634 1.00 88.52 28 THR B O 1
ATOM 1925 N N . ASN B 1 41 ? 59.760 29.529 12.270 1.00 79.10 29 ASN B N 1
ATOM 1926 C CA . ASN B 1 41 ? 59.189 28.309 11.672 1.00 77.98 29 ASN B CA 1
ATOM 1927 C C . ASN B 1 41 ? 59.172 28.368 10.140 1.00 79.42 29 ASN B C 1
ATOM 1928 O O . ASN B 1 41 ? 59.665 27.458 9.455 1.00 83.36 29 ASN B O 1
ATOM 1933 N N . HIS B 1 42 ? 58.615 29.451 9.613 1.00 81.93 30 HIS B N 1
ATOM 1934 C CA . HIS B 1 42 ? 58.630 29.671 8.184 1.00 83.97 30 HIS B CA 1
ATOM 1935 C C . HIS B 1 42 ? 60.072 29.788 7.651 1.00 85.17 30 HIS B C 1
ATOM 1936 O O . HIS B 1 42 ? 60.445 29.188 6.618 1.00 86.03 30 HIS B O 1
ATOM 1943 N N . HIS B 1 43 ? 60.892 30.540 8.375 1.00 84.65 31 HIS B N 1
ATOM 1944 C CA . HIS B 1 43 ? 62.282 30.695 7.983 1.00 84.00 31 HIS B CA 1
ATOM 1945 C C . HIS B 1 43 ? 62.915 29.315 7.860 1.00 83.39 31 HIS B C 1
ATOM 1946 O O . HIS B 1 43 ? 63.432 28.956 6.802 1.00 83.47 31 HIS B O 1
ATOM 1953 N N . GLY B 1 44 ? 62.800 28.542 8.938 1.00 83.10 32 GLY B N 1
ATOM 1954 C CA . GLY B 1 44 ? 63.435 27.233 9.057 1.00 83.67 32 GLY B CA 1
ATOM 1955 C C . GLY B 1 44 ? 62.944 26.200 8.061 1.00 84.21 32 GLY B C 1
ATOM 1956 O O . GLY B 1 44 ? 63.650 25.236 7.777 1.00 85.29 32 GLY B O 1
ATOM 1957 N N . THR B 1 45 ? 61.727 26.395 7.545 1.00 83.25 33 THR B N 1
ATOM 1958 C CA . THR B 1 45 ? 61.146 25.471 6.584 1.00 81.67 33 THR B CA 1
ATOM 1959 C C . THR B 1 45 ? 61.328 25.951 5.163 1.00 80.77 33 THR B C 1
ATOM 1960 O O . THR B 1 45 ? 61.557 25.150 4.260 1.00 81.40 33 THR B O 1
ATOM 1964 N N . LEU B 1 46 ? 61.221 27.258 4.969 1.00 79.87 34 LEU B N 1
ATOM 1965 C CA . LEU B 1 46 ? 61.374 27.827 3.644 1.00 77.93 34 LEU B CA 1
ATOM 1966 C C . LEU B 1 46 ? 62.824 27.786 3.175 1.00 76.87 34 LEU B C 1
ATOM 1967 O O .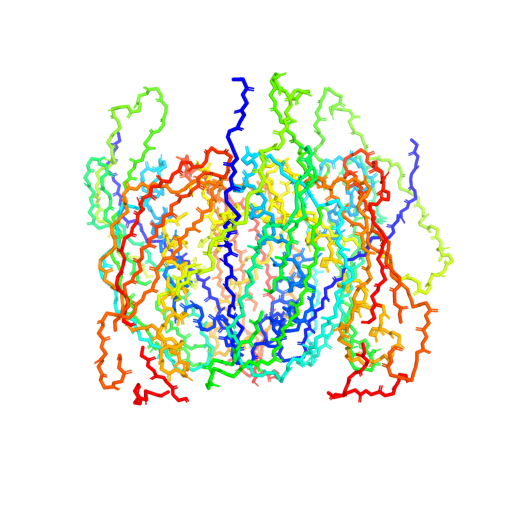 LEU B 1 46 ? 63.090 27.491 2.022 1.00 77.98 34 LEU B O 1
ATOM 1972 N N . PHE B 1 47 ? 63.767 28.095 4.054 1.00 76.23 35 PHE B N 1
ATOM 1973 C CA . PHE B 1 47 ? 65.166 27.864 3.733 1.00 75.39 35 PHE B CA 1
ATOM 1974 C C . PHE B 1 47 ? 65.463 26.461 4.223 1.00 76.61 35 PHE B C 1
ATOM 1975 O O . PHE B 1 47 ? 66.160 26.225 5.230 1.00 79.24 35 PHE B O 1
ATOM 1983 N N . GLY B 1 48 ? 64.872 25.523 3.499 1.00 77.18 36 GLY B N 1
ATOM 1984 C CA . GLY B 1 48 ? 64.730 24.135 3.930 1.00 73.90 36 GLY B CA 1
ATOM 1985 C C . GLY B 1 48 ? 63.785 23.523 2.925 1.00 73.40 36 GLY B C 1
ATOM 1986 O O . GLY B 1 48 ? 63.701 23.984 1.759 1.00 73.89 36 GLY B O 1
ATOM 1987 N N . GLY B 1 49 ? 63.048 22.518 3.384 1.00 72.30 37 GLY B N 1
ATOM 1988 C CA . GLY B 1 49 ? 62.256 21.659 2.507 1.00 68.78 37 GLY B CA 1
ATOM 1989 C C . GLY B 1 49 ? 61.137 22.388 1.794 1.00 66.78 37 GLY B C 1
ATOM 1990 O O . GLY B 1 49 ? 60.847 22.114 0.624 1.00 66.79 37 GLY B O 1
ATOM 1991 N N . THR B 1 50 ? 60.513 23.330 2.487 1.00 65.52 38 THR B N 1
ATOM 1992 C CA . THR B 1 50 ? 59.434 24.044 1.888 1.00 65.22 38 THR B CA 1
ATOM 1993 C C . THR B 1 50 ? 59.957 24.851 0.729 1.00 65.76 38 THR B C 1
ATOM 1994 O O . THR B 1 50 ? 59.305 24.901 -0.355 1.00 67.20 38 THR B O 1
ATOM 1998 N N . GLY B 1 51 ? 61.124 25.463 0.927 1.00 62.10 39 GLY B N 1
ATOM 1999 C CA . GLY B 1 51 ? 61.793 26.169 -0.163 1.00 61.27 39 GLY B CA 1
ATOM 2000 C C . GLY B 1 51 ? 61.833 25.252 -1.373 1.00 62.01 39 GLY B C 1
ATOM 2001 O O . GLY B 1 51 ? 61.517 25.667 -2.511 1.00 59.85 39 GLY B O 1
ATOM 2002 N N . LEU B 1 52 ? 62.182 23.994 -1.120 1.00 62.51 40 LEU B N 1
ATOM 2003 C CA . LEU B 1 52 ? 62.256 23.020 -2.198 1.00 65.36 40 LEU B CA 1
ATOM 2004 C C . LEU B 1 52 ? 60.910 22.833 -2.855 1.00 64.31 40 LEU B C 1
ATOM 2005 O O . LEU B 1 52 ? 60.799 22.952 -4.068 1.00 67.69 40 LEU B O 1
ATOM 2010 N N . ALA B 1 53 ? 59.894 22.542 -2.052 1.00 63.39 41 ALA B N 1
ATOM 2011 C CA . ALA B 1 53 ? 58.528 22.371 -2.555 1.00 62.98 41 ALA B CA 1
ATOM 2012 C C . ALA B 1 53 ? 58.050 23.512 -3.479 1.00 63.07 41 ALA B C 1
ATOM 2013 O O . ALA B 1 53 ? 57.438 23.273 -4.508 1.00 66.22 41 ALA B O 1
ATOM 2015 N N . LEU B 1 54 ? 58.375 24.752 -3.122 1.00 63.06 42 LEU B N 1
ATOM 2016 C CA . LEU B 1 54 ? 57.941 25.918 -3.871 1.00 62.30 42 LEU B CA 1
ATOM 2017 C C . LEU B 1 54 ? 58.670 26.000 -5.162 1.00 63.91 42 LEU B C 1
ATOM 2018 O O . LEU B 1 54 ? 58.068 26.359 -6.181 1.00 66.00 42 LEU B O 1
ATOM 2031 N N . ASP B 1 56 ? 59.566 23.407 -6.808 1.00 60.74 44 ASP B N 1
ATOM 2032 C CA . ASP B 1 56 ? 58.922 22.453 -7.664 1.00 61.06 44 ASP B CA 1
ATOM 2033 C C . ASP B 1 56 ? 57.565 22.981 -8.094 1.00 61.36 44 ASP B C 1
ATOM 2034 O O . ASP B 1 56 ? 57.196 22.847 -9.261 1.00 59.57 44 ASP B O 1
ATOM 2039 N N . ARG B 1 57 ? 56.811 23.589 -7.154 1.00 62.41 45 ARG B N 1
ATOM 2040 C CA . ARG B 1 57 ? 55.470 24.112 -7.554 1.00 62.66 45 ARG B CA 1
ATOM 2041 C C . ARG B 1 57 ? 55.549 25.062 -8.772 1.00 64.21 45 ARG B C 1
ATOM 2042 O O . ARG B 1 57 ? 54.795 24.920 -9.743 1.00 69.07 45 ARG B O 1
ATOM 2050 N N . VAL B 1 58 ? 56.482 26.001 -8.763 1.00 61.01 46 VAL B N 1
ATOM 2051 C CA . VAL B 1 58 ? 56.502 26.967 -9.848 1.00 58.69 46 VAL B CA 1
ATOM 2052 C C . VAL B 1 58 ? 57.049 26.324 -11.125 1.00 59.71 46 VAL B C 1
ATOM 2053 O O . VAL B 1 58 ? 56.736 26.745 -12.245 1.00 60.84 46 VAL B O 1
ATOM 2057 N N . ALA B 1 59 ? 57.853 25.288 -10.952 1.00 58.54 47 ALA B N 1
ATOM 2058 C CA . ALA B 1 59 ? 58.296 24.490 -12.064 1.00 59.15 47 ALA B CA 1
ATOM 2059 C C . ALA B 1 59 ? 57.108 23.843 -12.733 1.00 60.04 47 ALA B C 1
ATOM 2060 O O . ALA B 1 59 ? 56.933 23.948 -13.961 1.00 61.09 47 ALA B O 1
ATOM 2062 N N . PHE B 1 60 ? 56.305 23.183 -11.907 1.00 59.69 48 PHE B N 1
ATOM 2063 C CA . PHE B 1 60 ? 55.081 22.539 -12.311 1.00 61.06 48 PHE B CA 1
ATOM 2064 C C . PHE B 1 60 ? 54.177 23.470 -13.131 1.00 62.84 48 PHE B C 1
ATOM 2065 O O . PHE B 1 60 ? 53.836 23.160 -14.312 1.00 63.72 48 PHE B O 1
ATOM 2073 N N . ILE B 1 61 ? 53.835 24.612 -12.531 1.00 61.91 49 ILE B N 1
ATOM 2074 C CA . ILE B 1 61 ? 53.028 25.635 -13.203 1.00 58.47 49 ILE B CA 1
ATOM 2075 C C . ILE B 1 61 ? 53.644 25.998 -14.570 1.00 60.21 49 ILE B C 1
ATOM 2076 O O . ILE B 1 61 ? 52.935 26.048 -15.580 1.00 60.92 49 ILE B O 1
ATOM 2081 N N . ALA B 1 62 ? 54.946 26.263 -14.594 1.00 57.64 50 ALA B N 1
ATOM 2082 C CA . ALA B 1 62 ? 55.592 26.655 -15.843 1.00 56.99 50 ALA B CA 1
ATOM 2083 C C . ALA B 1 62 ? 55.367 25.623 -16.935 1.00 57.99 50 ALA B C 1
ATOM 2084 O O . ALA B 1 62 ? 54.847 25.951 -18.003 1.00 59.44 50 ALA B O 1
ATOM 2086 N N . ALA B 1 63 ? 55.745 24.388 -16.637 1.00 57.99 51 ALA B N 1
ATOM 2087 C CA . ALA B 1 63 ? 55.508 23.229 -17.465 1.00 57.83 51 ALA B CA 1
ATOM 2088 C C . ALA B 1 63 ? 54.088 23.140 -17.972 1.00 58.85 51 ALA B C 1
ATOM 2089 O O . ALA B 1 63 ? 53.874 22.963 -19.164 1.00 60.52 51 ALA B O 1
ATOM 2091 N N . THR B 1 64 ? 53.116 23.252 -17.067 1.00 62.34 52 THR B N 1
ATOM 2092 C CA . THR B 1 64 ? 51.723 23.044 -17.431 1.00 63.19 52 THR B CA 1
ATOM 2093 C C . THR B 1 64 ? 51.248 24.137 -18.381 1.00 63.99 52 THR B C 1
ATOM 2094 O O . THR B 1 64 ? 50.477 23.892 -19.295 1.00 65.67 52 THR B O 1
ATOM 2098 N N . ARG B 1 65 ? 51.744 25.344 -18.176 1.00 65.28 53 ARG B N 1
ATOM 2099 C CA . ARG B 1 65 ? 51.401 26.465 -19.027 1.00 65.69 53 ARG B CA 1
ATOM 2100 C C . ARG B 1 65 ? 51.981 26.248 -20.392 1.00 66.35 53 ARG B C 1
ATOM 2101 O O . ARG B 1 65 ? 51.449 26.728 -21.379 1.00 67.12 53 ARG B O 1
ATOM 2109 N N . PHE B 1 66 ? 53.112 25.565 -20.432 1.00 65.37 54 PHE B N 1
ATOM 2110 C CA . PHE B 1 66 ? 53.798 25.380 -21.671 1.00 63.98 54 PHE B CA 1
ATOM 2111 C C . PHE B 1 66 ? 53.098 24.319 -22.504 1.00 64.00 54 PHE B C 1
ATOM 2112 O O . PHE B 1 66 ? 52.767 24.555 -23.677 1.00 63.35 54 PHE B O 1
ATOM 2120 N N . GLY B 1 67 ? 52.869 23.153 -21.889 1.00 63.72 55 GLY B N 1
ATOM 2121 C CA . GLY B 1 67 ? 52.372 21.995 -22.648 1.00 63.48 55 GLY B CA 1
ATOM 2122 C C . GLY B 1 67 ? 50.887 21.776 -22.522 1.00 63.91 55 GLY B C 1
ATOM 2123 O O . GLY B 1 67 ? 50.350 20.939 -23.205 1.00 61.58 55 GLY B O 1
ATOM 2124 N N . ARG B 1 68 ? 50.242 22.504 -21.604 1.00 65.47 56 ARG B N 1
ATOM 2125 C CA . ARG B 1 68 ? 48.797 22.431 -21.418 1.00 65.93 56 ARG B CA 1
ATOM 2126 C C . ARG B 1 68 ? 48.352 20.969 -21.316 1.00 66.28 56 ARG B C 1
ATOM 2127 O O . ARG B 1 68 ? 47.549 20.486 -22.131 1.00 66.22 56 ARG B O 1
ATOM 2135 N N . THR B 1 69 ? 48.916 20.262 -20.338 1.00 66.76 57 THR B N 1
ATOM 2136 C CA . THR B 1 69 ? 48.661 18.830 -20.139 1.00 67.38 57 THR B CA 1
ATOM 2137 C C . THR B 1 69 ? 49.143 18.492 -18.741 1.00 67.96 57 THR B C 1
ATOM 2138 O O . THR B 1 69 ? 49.898 19.259 -18.191 1.00 68.82 57 THR B O 1
ATOM 2142 N N . PRO B 1 70 ? 48.694 17.371 -18.137 1.00 68.53 58 PRO B N 1
ATOM 2143 C CA . PRO B 1 70 ? 49.236 17.100 -16.792 1.00 67.70 58 PRO B CA 1
ATOM 2144 C C . PRO B 1 70 ? 50.736 16.768 -16.825 1.00 67.32 58 PRO B C 1
ATOM 2145 O O . PRO B 1 70 ? 51.214 16.168 -17.789 1.00 69.36 58 PRO B O 1
ATOM 2149 N N . PHE B 1 71 ? 51.457 17.192 -15.791 1.00 64.80 59 PHE B N 1
ATOM 2150 C CA . PHE B 1 71 ? 52.880 16.916 -15.620 1.00 62.11 59 PHE B CA 1
ATOM 2151 C C . PHE B 1 71 ? 53.201 16.306 -14.268 1.00 61.50 59 PHE B C 1
ATOM 2152 O O . PHE B 1 71 ? 52.564 16.619 -13.267 1.00 61.58 59 PHE B O 1
ATOM 2160 N N . VAL B 1 72 ? 54.227 15.472 -14.239 1.00 61.37 60 VAL B N 1
ATOM 2161 C CA . VAL B 1 72 ? 54.818 15.046 -12.981 1.00 60.33 60 VAL B CA 1
ATOM 2162 C C . VAL B 1 72 ? 56.296 15.397 -12.966 1.00 63.11 60 VAL B C 1
ATOM 2163 O O . VAL B 1 72 ? 56.903 15.700 -14.010 1.00 64.25 60 VAL B O 1
ATOM 2167 N N . THR B 1 73 ? 56.877 15.340 -11.780 1.00 63.08 61 THR B N 1
ATOM 2168 C CA . THR B 1 73 ? 58.280 15.587 -11.614 1.00 62.39 61 THR B CA 1
ATOM 2169 C C . THR B 1 73 ? 59.005 14.263 -11.667 1.00 61.97 61 THR B C 1
ATOM 2170 O O . THR B 1 73 ? 58.882 13.442 -10.758 1.00 63.59 61 THR B O 1
ATOM 2174 N N . ALA B 1 74 ? 59.740 14.043 -12.756 1.00 61.91 62 ALA B N 1
ATOM 2175 C CA . ALA B 1 74 ? 60.469 12.788 -12.905 1.00 61.74 62 ALA B CA 1
ATOM 2176 C C . ALA B 1 74 ? 61.730 12.893 -12.064 1.00 62.62 62 ALA B C 1
ATOM 2177 O O . ALA B 1 74 ? 62.142 11.936 -11.397 1.00 62.15 62 ALA B O 1
ATOM 2179 N N . SER B 1 75 ? 62.336 14.076 -12.067 1.00 62.96 63 SER B N 1
ATOM 2180 C CA . SER B 1 75 ? 63.569 14.223 -11.325 1.00 64.58 63 SER B CA 1
ATOM 2181 C C . SER B 1 75 ? 63.990 15.645 -11.068 1.00 65.01 63 SER B C 1
ATOM 2182 O O . SER B 1 75 ? 63.576 16.581 -11.756 1.00 63.69 63 SER B O 1
ATOM 2185 N N . CYS B 1 76 ? 64.875 15.757 -10.094 1.00 66.63 64 CYS B N 1
ATOM 2186 C CA . CYS B 1 76 ? 65.301 17.021 -9.549 1.00 68.36 64 CYS B CA 1
ATOM 2187 C C . CYS B 1 76 ? 66.835 17.019 -9.437 1.00 68.33 64 CYS B C 1
ATOM 2188 O O . CYS B 1 76 ? 67.392 16.201 -8.730 1.00 69.49 64 CYS B O 1
ATOM 2191 N N . GLU B 1 77 ? 67.524 17.899 -10.145 1.00 68.48 65 GLU B N 1
ATOM 2192 C CA . GLU B 1 77 ? 68.988 17.897 -10.118 1.00 69.60 65 GLU B CA 1
ATOM 2193 C C . GLU B 1 77 ? 69.508 18.472 -8.832 1.00 68.39 65 GLU B C 1
ATOM 2194 O O . GLU B 1 77 ? 68.758 19.135 -8.115 1.00 70.48 65 GLU B O 1
ATOM 2200 N N . ARG B 1 78 ? 70.775 18.226 -8.521 1.00 68.00 66 ARG B N 1
ATOM 2201 C CA . ARG B 1 78 ? 71.332 18.663 -7.228 1.00 68.69 66 ARG B CA 1
ATOM 2202 C C . ARG B 1 78 ? 71.194 20.152 -7.014 1.00 68.16 66 ARG B C 1
ATOM 2203 O O . ARG B 1 78 ? 71.264 20.948 -7.955 1.00 67.72 66 ARG B O 1
ATOM 2211 N N . ILE B 1 79 ? 70.983 20.524 -5.756 1.00 67.80 67 ILE B N 1
ATOM 2212 C CA . ILE B 1 79 ? 70.761 21.920 -5.402 1.00 68.82 67 ILE B CA 1
ATOM 2213 C C . ILE B 1 79 ? 71.652 22.303 -4.218 1.00 69.66 67 ILE B C 1
ATOM 2214 O O . ILE B 1 79 ? 71.722 21.563 -3.233 1.00 71.27 67 ILE B O 1
ATOM 2219 N N . ASP B 1 80 ? 72.329 23.451 -4.312 1.00 69.65 68 ASP B N 1
ATOM 2220 C CA . ASP B 1 80 ? 73.013 24.029 -3.143 1.00 71.80 68 ASP B CA 1
ATOM 2221 C C . ASP B 1 80 ? 72.182 25.110 -2.462 1.00 72.51 68 ASP B C 1
ATOM 2222 O O . ASP B 1 80 ? 71.658 26.001 -3.117 1.00 74.36 68 ASP B O 1
ATOM 2227 N N . PHE B 1 81 ? 72.094 25.043 -1.148 1.00 72.10 69 PHE B N 1
ATOM 2228 C CA . PHE B 1 81 ? 71.336 26.010 -0.371 1.00 72.75 69 PHE B CA 1
ATOM 2229 C C . PHE B 1 81 ? 72.217 26.834 0.514 1.00 73.26 69 PHE B C 1
ATOM 2230 O O . PHE B 1 81 ? 73.157 26.311 1.124 1.00 75.48 69 PHE B O 1
ATOM 2238 N N . ARG B 1 82 ? 71.906 28.115 0.623 1.00 73.91 70 ARG B N 1
ATOM 2239 C CA . ARG B 1 82 ? 72.579 28.951 1.616 1.00 74.80 70 ARG B CA 1
ATOM 2240 C C . ARG B 1 82 ? 71.565 29.511 2.569 1.00 75.21 70 ARG B C 1
ATOM 2241 O O . ARG B 1 82 ? 70.532 29.976 2.144 1.00 76.24 70 ARG B O 1
ATOM 2249 N N . GLN B 1 83 ? 71.821 29.429 3.863 1.00 76.03 71 GLN B N 1
ATOM 2250 C CA . GLN B 1 83 ? 70.847 29.999 4.767 1.00 77.63 71 GLN B CA 1
ATOM 2251 C C . GLN B 1 83 ? 71.257 31.444 5.036 1.00 76.81 71 GLN B C 1
ATOM 2252 O O . GLN B 1 83 ? 72.378 31.703 5.419 1.00 77.07 71 GLN B O 1
ATOM 2256 N N . PRO B 1 84 ? 70.367 32.400 4.776 1.00 76.31 72 PRO B N 1
ATOM 2257 C CA . PRO B 1 84 ? 70.660 33.773 5.103 1.00 75.77 72 PRO B CA 1
ATOM 2258 C C . PRO B 1 84 ? 70.471 34.048 6.596 1.00 76.79 72 PRO B C 1
ATOM 2259 O O . PRO B 1 84 ? 70.171 33.123 7.355 1.00 76.60 72 PRO B O 1
ATOM 2263 N N . ALA B 1 85 ? 70.650 35.302 7.008 1.00 78.00 73 ALA B N 1
ATOM 2264 C CA . ALA B 1 85 ? 70.401 35.703 8.401 1.00 79.63 73 ALA B CA 1
ATOM 2265 C C . ALA B 1 85 ? 68.897 35.633 8.714 1.00 80.70 73 ALA B C 1
ATOM 2266 O O . ALA B 1 85 ? 68.057 35.793 7.796 1.00 78.55 73 ALA B O 1
ATOM 2268 N N . ARG B 1 86 ? 68.584 35.393 9.999 1.00 81.68 74 ARG B N 1
ATOM 2269 C CA . ARG B 1 86 ? 67.208 35.169 10.492 1.00 82.74 74 ARG B CA 1
ATOM 2270 C C . ARG B 1 86 ? 66.193 36.346 10.318 1.00 83.27 74 ARG B C 1
ATOM 2271 O O . ARG B 1 86 ? 65.077 36.324 10.909 1.00 84.35 74 ARG B O 1
ATOM 2273 N N . ILE B 1 87 ? 66.578 37.350 9.519 1.00 80.69 75 ILE B N 1
ATOM 2274 C CA . ILE B 1 87 ? 65.743 38.516 9.189 1.00 79.79 75 ILE B CA 1
ATOM 2275 C C . ILE B 1 87 ? 64.482 38.130 8.362 1.00 78.84 75 ILE B C 1
ATOM 2276 O O . ILE B 1 87 ? 64.135 36.933 8.214 1.00 79.70 75 ILE B O 1
ATOM 2278 N N . GLY B 1 88 ? 63.797 39.134 7.818 1.00 75.48 76 GLY B N 1
ATOM 2279 C CA . GLY B 1 88 ? 62.617 38.875 6.983 1.00 71.11 76 GLY B CA 1
ATOM 2280 C C . GLY B 1 88 ? 62.914 39.026 5.510 1.00 69.22 76 GLY B C 1
ATOM 2281 O O . GLY B 1 88 ? 63.749 39.859 5.146 1.00 69.78 76 GLY B O 1
ATOM 2282 N N . HIS B 1 89 ? 62.221 38.258 4.657 1.00 66.13 77 HIS B N 1
ATOM 2283 C CA . HIS B 1 89 ? 62.508 38.249 3.222 1.00 63.91 77 HIS B CA 1
ATOM 2284 C C . HIS B 1 89 ? 61.267 38.186 2.296 1.00 64.04 77 HIS B C 1
ATOM 2285 O O . HIS B 1 89 ? 60.313 37.455 2.532 1.00 65.96 77 HIS B O 1
ATOM 2292 N N . ILE B 1 90 ? 61.285 38.921 1.204 1.00 61.81 78 ILE B N 1
ATOM 2293 C CA . ILE B 1 90 ? 60.400 38.541 0.117 1.00 62.01 78 ILE B CA 1
ATOM 2294 C C . ILE B 1 90 ? 61.130 37.560 -0.776 1.00 61.39 78 ILE B C 1
ATOM 2295 O O . ILE B 1 90 ? 62.215 37.869 -1.267 1.00 64.08 78 ILE B O 1
ATOM 2300 N N . VAL B 1 91 ? 60.532 36.396 -1.000 1.00 60.27 79 VAL B N 1
ATOM 2301 C CA . VAL B 1 91 ? 61.226 35.312 -1.711 1.00 61.10 79 VAL B CA 1
ATOM 2302 C C . VAL B 1 91 ? 60.575 35.012 -3.029 1.00 61.79 79 VAL B C 1
ATOM 2303 O O . VAL B 1 91 ? 59.391 34.692 -3.084 1.00 65.52 79 VAL B O 1
ATOM 2307 N N . GLU B 1 92 ? 61.332 35.124 -4.093 1.00 62.88 80 GLU B N 1
ATOM 2308 C CA . GLU B 1 92 ? 60.764 34.961 -5.414 1.00 62.89 80 GLU B CA 1
ATOM 2309 C C . GLU B 1 92 ? 61.252 33.712 -6.088 1.00 61.96 80 GLU B C 1
ATOM 2310 O O . GLU B 1 92 ? 62.437 33.500 -6.193 1.00 63.46 80 GLU B O 1
ATOM 2316 N N . PHE B 1 93 ? 60.327 32.896 -6.572 1.00 62.33 81 PHE B N 1
ATOM 2317 C CA . PHE B 1 93 ? 60.671 31.698 -7.305 1.00 60.98 81 PHE B CA 1
ATOM 2318 C C . PHE B 1 93 ? 60.320 31.897 -8.783 1.00 61.01 81 PHE B C 1
ATOM 2319 O O . PHE B 1 93 ? 59.160 32.115 -9.132 1.00 64.80 81 PHE B O 1
ATOM 2327 N N . THR B 1 94 ? 61.302 31.808 -9.640 1.00 57.30 82 THR B N 1
ATOM 2328 C CA . THR B 1 94 ? 61.076 32.022 -11.099 1.00 59.81 82 THR B CA 1
ATOM 2329 C C . THR B 1 94 ? 61.384 30.737 -11.836 1.00 60.24 82 THR B C 1
ATOM 2330 O O . THR B 1 94 ? 62.341 30.060 -11.485 1.00 61.11 82 THR B O 1
ATOM 2334 N N . ALA B 1 95 ? 60.558 30.399 -12.827 1.00 59.67 83 ALA B N 1
ATOM 2335 C CA . ALA B 1 95 ? 60.762 29.219 -13.632 1.00 59.26 83 ALA B CA 1
ATOM 2336 C C . ALA B 1 95 ? 60.721 29.549 -15.134 1.00 60.74 83 ALA B C 1
ATOM 2337 O O . ALA B 1 95 ? 59.878 30.341 -15.583 1.00 61.06 83 ALA B O 1
ATOM 2339 N N . ARG B 1 96 ? 61.620 28.911 -15.886 1.00 60.43 84 ARG B N 1
ATOM 2340 C CA . ARG B 1 96 ? 61.658 28.965 -17.357 1.00 62.60 84 ARG B CA 1
ATOM 2341 C C . ARG B 1 96 ? 61.869 27.574 -17.904 1.00 63.06 84 ARG B C 1
ATOM 2342 O O . ARG B 1 96 ? 62.760 26.859 -17.463 1.00 66.47 84 ARG B O 1
ATOM 2347 N N . PRO B 1 97 ? 61.077 27.177 -18.887 1.00 63.86 85 PRO B N 1
ATOM 2348 C CA . PRO B 1 97 ? 61.460 25.976 -19.607 1.00 63.24 85 PRO B CA 1
ATOM 2349 C C . PRO B 1 97 ? 62.720 26.259 -20.428 1.00 63.23 85 PRO B C 1
ATOM 2350 O O . PRO B 1 97 ? 62.802 27.302 -21.068 1.00 62.18 85 PRO B O 1
ATOM 2354 N N . VAL B 1 98 ? 63.686 25.345 -20.391 1.00 62.41 86 VAL B N 1
ATOM 2355 C CA . VAL B 1 98 ? 64.952 25.548 -21.085 1.00 64.10 86 VAL B CA 1
ATOM 2356 C C . VAL B 1 98 ? 65.249 24.502 -22.148 1.00 64.27 86 VAL B C 1
ATOM 2357 O O . VAL B 1 98 ? 66.072 24.738 -23.003 1.00 65.48 86 VAL B O 1
ATOM 2361 N N . LYS B 1 99 ? 64.578 23.355 -22.072 1.00 64.86 87 LYS B N 1
ATOM 2362 C CA . LYS B 1 99 ? 64.646 22.319 -23.114 1.00 65.99 87 LYS B CA 1
ATOM 2363 C C . LYS B 1 99 ? 63.348 21.503 -23.129 1.00 64.04 87 LYS B C 1
ATOM 2364 O O . LYS B 1 99 ? 62.674 21.362 -22.085 1.00 64.84 87 LYS B O 1
ATOM 2368 N N . ALA B 1 100 ? 63.014 20.976 -24.305 1.00 61.18 88 ALA B N 1
ATOM 2369 C CA . ALA B 1 100 ? 61.744 20.317 -24.527 1.00 59.17 88 ALA B CA 1
ATOM 2370 C C . ALA B 1 100 ? 61.844 19.232 -25.569 1.00 60.00 88 ALA B C 1
ATOM 2371 O O . ALA B 1 100 ? 62.165 19.503 -26.746 1.00 60.23 88 ALA B O 1
ATOM 2373 N N . GLY B 1 101 ? 61.569 18.001 -25.134 1.00 59.79 89 GLY B N 1
ATOM 2374 C CA . GLY B 1 101 ? 61.539 16.847 -26.037 1.00 59.68 89 GLY B CA 1
ATOM 2375 C C . GLY B 1 101 ? 60.132 16.563 -26.545 1.00 59.99 89 GLY B C 1
ATOM 2376 O O . GLY B 1 101 ? 59.370 17.490 -26.842 1.00 59.14 89 GLY B O 1
ATOM 2377 N N . ARG B 1 102 ? 59.806 15.272 -26.675 1.00 60.79 90 ARG B N 1
ATOM 2378 C CA . ARG B 1 102 ? 58.452 14.802 -26.992 1.00 60.42 90 ARG B CA 1
ATOM 2379 C C . ARG B 1 102 ? 57.637 14.958 -25.713 1.00 60.28 90 ARG B C 1
ATOM 2380 O O . ARG B 1 102 ? 56.509 15.459 -25.746 1.00 60.79 90 ARG B O 1
ATOM 2388 N N . ARG B 1 103 ? 58.212 14.530 -24.588 1.00 60.76 91 ARG B N 1
ATOM 2389 C CA . ARG B 1 103 ? 57.469 14.506 -23.327 1.00 63.45 91 ARG B CA 1
ATOM 2390 C C . ARG B 1 103 ? 58.223 15.017 -22.086 1.00 65.35 91 ARG B C 1
ATOM 2391 O O . ARG B 1 103 ? 57.623 15.265 -21.021 1.00 65.89 91 ARG B O 1
ATOM 2399 N N . SER B 1 104 ? 59.533 15.198 -22.248 1.00 67.09 92 SER B N 1
ATOM 2400 C CA . SER B 1 104 ? 60.390 15.729 -21.192 1.00 67.91 92 SER B CA 1
ATOM 2401 C C . SER B 1 104 ? 60.536 17.212 -21.362 1.00 66.66 92 SER B C 1
ATOM 2402 O O . SER B 1 104 ? 60.918 17.701 -22.443 1.00 66.85 92 SER B O 1
ATOM 2405 N N . LEU B 1 105 ? 60.250 17.924 -20.284 1.00 64.94 93 LEU B N 1
ATOM 2406 C CA . LEU B 1 105 ? 60.498 19.343 -20.250 1.00 64.17 93 LEU B CA 1
ATOM 2407 C C . LEU B 1 105 ? 61.515 19.614 -19.162 1.00 62.92 93 LEU B C 1
ATOM 2408 O O . LEU B 1 105 ? 61.389 19.144 -18.053 1.00 62.31 93 LEU B O 1
ATOM 2413 N N . THR B 1 106 ? 62.545 20.367 -19.507 1.00 63.48 94 THR B N 1
ATOM 2414 C CA . THR B 1 106 ? 63.515 20.800 -18.521 1.00 62.54 94 THR B CA 1
ATOM 2415 C C . THR B 1 106 ? 63.159 22.196 -18.048 1.00 61.09 94 THR B C 1
ATOM 2416 O O . THR B 1 106 ? 62.973 23.091 -18.844 1.00 61.08 94 THR B O 1
ATOM 2420 N N . VAL B 1 107 ? 63.050 22.376 -16.745 1.00 61.36 95 VAL B N 1
ATOM 2421 C CA . VAL B 1 107 ? 62.684 23.672 -16.226 1.00 62.35 95 VAL B CA 1
ATOM 2422 C C . VAL B 1 107 ? 63.726 24.191 -15.255 1.00 63.27 95 VAL B C 1
ATOM 2423 O O . VAL B 1 107 ? 64.166 23.492 -14.361 1.00 63.00 95 VAL B O 1
ATOM 2427 N N . GLU B 1 108 ? 64.130 25.437 -15.453 1.00 65.34 96 GLU B N 1
ATOM 2428 C CA . GLU B 1 108 ? 65.137 26.073 -14.621 1.00 63.97 96 GLU B CA 1
ATOM 2429 C C . GLU B 1 108 ? 64.478 26.980 -13.621 1.00 63.92 96 GLU B C 1
ATOM 2430 O O . GLU B 1 108 ? 63.671 27.829 -13.989 1.00 62.15 96 GLU B O 1
ATOM 2436 N N . VAL B 1 109 ? 64.836 26.815 -12.359 1.00 64.25 97 VAL B N 1
ATOM 2437 C CA . VAL B 1 109 ? 64.176 27.552 -11.299 1.00 64.95 97 VAL B CA 1
ATOM 2438 C C . VAL B 1 109 ? 65.181 28.301 -10.446 1.00 66.44 97 VAL B C 1
ATOM 2439 O O . VAL B 1 109 ? 66.160 27.720 -9.970 1.00 67.56 97 VAL B O 1
ATOM 2443 N N . GLU B 1 110 ? 64.930 29.584 -10.239 1.00 67.00 98 GLU B N 1
ATOM 2444 C CA . GLU B 1 110 ? 65.777 30.394 -9.397 1.00 69.02 98 GLU B CA 1
ATOM 2445 C C . GLU B 1 110 ? 64.999 30.813 -8.187 1.00 71.05 98 GLU B C 1
ATOM 2446 O O . GLU B 1 110 ? 63.844 31.211 -8.295 1.00 72.65 98 GLU B O 1
ATOM 2457 N N . VAL B 1 112 ? 65.278 33.497 -5.229 1.00 64.63 100 VAL B N 1
ATOM 2458 C CA . VAL B 1 112 ? 65.969 34.651 -4.742 1.00 63.91 100 VAL B CA 1
ATOM 2459 C C . VAL B 1 112 ? 65.300 35.284 -3.515 1.00 64.42 100 VAL B C 1
ATOM 2460 O O . VAL B 1 112 ? 64.142 35.646 -3.529 1.00 64.55 100 VAL B O 1
ATOM 2464 N N . ALA B 1 113 ? 66.056 35.448 -2.458 1.00 64.17 101 ALA B N 1
ATOM 2465 C CA . ALA B 1 113 ? 65.520 36.067 -1.283 1.00 64.06 101 ALA B CA 1
ATOM 2466 C C . ALA B 1 113 ? 66.086 37.459 -1.168 1.00 65.06 101 ALA B C 1
ATOM 2467 O O . ALA B 1 113 ? 67.297 37.636 -1.269 1.00 67.84 101 ALA B O 1
ATOM 2469 N N . GLU B 1 114 ? 65.218 38.449 -0.969 1.00 65.48 102 GLU B N 1
ATOM 2470 C CA . GLU B 1 114 ? 65.640 39.826 -0.736 1.00 65.87 102 GLU B CA 1
ATOM 2471 C C . GLU B 1 114 ? 65.129 40.290 0.617 1.00 65.89 102 GLU B C 1
ATOM 2472 O O . GLU B 1 114 ? 63.971 40.043 0.922 1.00 68.85 102 GLU B O 1
ATOM 2478 N N . THR B 1 115 ? 65.954 40.964 1.424 1.00 63.24 103 THR B N 1
ATOM 2479 C CA . THR B 1 115 ? 65.481 41.432 2.716 1.00 64.12 103 THR B CA 1
ATOM 2480 C C . THR B 1 115 ? 64.296 42.341 2.488 1.00 63.01 103 THR B C 1
ATOM 2481 O O . THR B 1 115 ? 64.236 43.043 1.481 1.00 65.14 103 THR B O 1
ATOM 2485 N N . ILE B 1 116 ? 63.360 42.320 3.428 1.00 61.11 104 ILE B N 1
ATOM 2486 C CA . ILE B 1 116 ? 62.231 43.209 3.404 1.00 59.71 104 ILE B CA 1
ATOM 2487 C C . ILE B 1 116 ? 62.753 44.600 3.679 1.00 60.17 104 ILE B C 1
ATOM 2488 O O . ILE B 1 116 ? 62.393 45.532 2.976 1.00 59.04 104 ILE B O 1
ATOM 2493 N N . ILE B 1 117 ? 63.591 44.727 4.720 1.00 60.78 105 ILE B N 1
ATOM 2494 C CA . ILE B 1 117 ? 64.214 45.994 5.058 1.00 61.96 105 ILE B CA 1
ATOM 2495 C C . ILE B 1 117 ? 65.517 46.087 4.282 1.00 63.04 105 ILE B C 1
ATOM 2496 O O . ILE B 1 117 ? 66.432 45.305 4.522 1.00 66.08 105 ILE B O 1
ATOM 2501 N N . GLY B 1 118 ? 65.597 47.030 3.344 1.00 63.82 106 GLY B N 1
ATOM 2502 C CA . GLY B 1 118 ? 66.804 47.240 2.562 1.00 64.52 106 GLY B CA 1
ATOM 2503 C C . GLY B 1 118 ? 66.856 46.597 1.183 1.00 66.61 106 GLY B C 1
ATOM 2504 O O . GLY B 1 118 ? 67.611 47.042 0.332 1.00 64.95 106 GLY B O 1
ATOM 2505 N N . ARG B 1 119 ? 66.079 45.537 0.949 1.00 69.32 107 ARG B N 1
ATOM 2506 C CA . ARG B 1 119 ? 66.087 44.843 -0.383 1.00 71.69 107 ARG B CA 1
ATOM 2507 C C . ARG B 1 119 ? 67.475 44.333 -0.816 1.00 74.44 107 ARG B C 1
ATOM 2508 O O . ARG B 1 119 ? 67.926 44.545 -1.951 1.00 74.99 107 ARG B O 1
ATOM 2516 N N . GLN B 1 120 ? 68.170 43.669 0.095 1.00 76.49 108 GLN B N 1
ATOM 2517 C CA . GLN B 1 120 ? 69.465 43.114 -0.231 1.00 77.37 108 GLN B CA 1
ATOM 2518 C C . GLN B 1 120 ? 69.266 41.665 -0.607 1.00 78.06 108 GLN B C 1
ATOM 2519 O O . GLN B 1 120 ? 68.569 40.925 0.105 1.00 80.37 108 GLN B O 1
ATOM 2525 N N . GLN B 1 121 ? 69.883 41.241 -1.707 1.00 74.32 109 GLN B N 1
ATOM 2526 C CA . GLN B 1 121 ? 69.784 39.860 -2.115 1.00 70.79 109 GLN B CA 1
ATOM 2527 C C . GLN B 1 121 ? 70.653 38.970 -1.220 1.00 69.96 109 GLN B C 1
ATOM 2528 O O . GLN B 1 121 ? 71.863 39.160 -1.136 1.00 68.30 109 GLN B O 1
ATOM 2534 N N . HIS B 1 122 ? 70.023 37.992 -0.567 1.00 68.32 110 HIS B N 1
ATOM 2535 C CA . HIS B 1 122 ? 70.706 37.138 0.378 1.00 67.37 110 HIS B CA 1
ATOM 2536 C C . HIS B 1 122 ? 70.909 35.734 -0.131 1.00 68.70 110 HIS B C 1
ATOM 2537 O O . HIS B 1 122 ? 71.835 35.037 0.293 1.00 71.38 110 HIS B O 1
ATOM 2544 N N . THR B 1 123 ? 70.026 35.277 -0.996 1.00 67.90 111 THR B N 1
ATOM 2545 C CA . THR B 1 123 ? 70.232 33.964 -1.602 1.00 67.42 111 THR B CA 1
ATOM 2546 C C . THR B 1 123 ? 69.986 34.044 -3.070 1.00 67.81 111 THR B C 1
ATOM 2547 O O . THR B 1 123 ? 69.378 34.974 -3.556 1.00 67.95 111 THR B O 1
ATOM 2551 N N . CYS B 1 124 ? 70.411 33.001 -3.751 1.00 69.32 112 CYS B N 1
ATOM 2552 C CA . CYS B 1 124 ? 70.228 32.914 -5.149 1.00 72.42 112 CYS B CA 1
ATOM 2553 C C . CYS B 1 124 ? 70.396 31.489 -5.649 1.00 73.25 112 CYS B C 1
ATOM 2554 O O . CYS B 1 124 ? 71.251 31.201 -6.465 1.00 75.21 112 CYS B O 1
ATOM 2557 N N . THR B 1 125 ? 69.558 30.595 -5.145 1.00 73.15 113 THR B N 1
ATOM 2558 C CA . THR B 1 125 ? 69.647 29.189 -5.413 1.00 71.50 113 THR B CA 1
ATOM 2559 C C . THR B 1 125 ? 69.048 28.808 -6.782 1.00 69.76 113 THR B C 1
ATOM 2560 O O . THR B 1 125 ? 67.991 29.289 -7.190 1.00 69.57 113 THR B O 1
ATOM 2564 N N . ARG B 1 126 ? 69.738 27.941 -7.499 1.00 68.15 114 ARG B N 1
ATOM 2565 C CA . ARG B 1 126 ? 69.275 27.527 -8.812 1.00 67.42 114 ARG B CA 1
ATOM 2566 C C . ARG B 1 126 ? 68.932 26.049 -8.760 1.00 67.19 114 ARG B C 1
ATOM 2567 O O . ARG B 1 126 ? 69.654 25.272 -8.158 1.00 67.88 114 ARG B O 1
ATOM 2575 N N . GLY B 1 127 ? 67.813 25.656 -9.354 1.00 67.67 115 GLY B N 1
ATOM 2576 C CA . GLY B 1 127 ? 67.490 24.236 -9.491 1.00 64.93 115 GLY B CA 1
ATOM 2577 C C . GLY B 1 127 ? 67.070 23.872 -10.904 1.00 63.81 115 GLY B C 1
ATOM 2578 O O . GLY B 1 127 ? 66.584 24.708 -11.658 1.00 62.61 115 GLY B O 1
ATOM 2579 N N . ILE B 1 128 ? 67.242 22.613 -11.262 1.00 63.71 116 ILE B N 1
ATOM 2580 C CA . ILE B 1 128 ? 66.838 22.155 -12.573 1.00 63.92 116 ILE B CA 1
ATOM 2581 C C . ILE B 1 128 ? 65.873 21.009 -12.399 1.00 63.92 116 ILE B C 1
ATOM 2582 O O . ILE B 1 128 ? 66.202 20.012 -11.770 1.00 63.58 116 ILE B O 1
ATOM 2586 N N . PHE B 1 129 ? 64.683 21.155 -12.968 1.00 64.27 117 PHE B N 1
ATOM 2587 C CA . PHE B 1 129 ? 63.631 20.162 -12.817 1.00 63.75 117 PHE B CA 1
ATOM 2588 C C . PHE B 1 129 ? 63.279 19.511 -14.110 1.00 64.12 117 PHE B C 1
ATOM 2589 O O . PHE B 1 129 ? 63.131 20.176 -15.126 1.00 66.84 117 PHE B O 1
ATOM 2597 N N . HIS B 1 130 ? 63.154 18.196 -14.085 1.00 63.27 118 HIS B N 1
ATOM 2598 C CA . HIS B 1 130 ? 62.762 17.481 -15.277 1.00 62.21 118 HIS B CA 1
ATOM 2599 C C . HIS B 1 130 ? 61.331 17.029 -15.147 1.00 62.42 118 HIS B C 1
ATOM 2600 O O . HIS B 1 130 ? 61.036 16.033 -14.448 1.00 62.04 118 HIS B O 1
ATOM 2615 N N . VAL B 1 132 ? 57.760 15.658 -16.825 1.00 62.37 120 VAL B N 1
ATOM 2616 C CA . VAL B 1 132 ? 57.332 14.745 -17.865 1.00 60.04 120 VAL B CA 1
ATOM 2617 C C . VAL B 1 132 ? 55.823 14.878 -17.977 1.00 61.31 120 VAL B C 1
ATOM 2618 O O . VAL B 1 132 ? 55.118 15.007 -16.965 1.00 58.65 120 VAL B O 1
ATOM 2622 N N . ALA B 1 133 ? 55.343 14.872 -19.220 1.00 63.42 121 ALA B N 1
ATOM 2623 C CA . ALA B 1 133 ? 53.929 15.045 -19.507 1.00 63.76 121 ALA B CA 1
ATOM 2624 C C . ALA B 1 133 ? 53.247 13.706 -19.391 1.00 64.06 121 ALA B C 1
ATOM 2625 O O . ALA B 1 133 ? 53.749 12.723 -19.915 1.00 64.72 121 ALA B O 1
ATOM 2627 N N . ILE B 1 134 ? 52.115 13.654 -18.699 1.00 65.65 122 ILE B N 1
ATOM 2628 C CA . ILE B 1 134 ? 51.262 12.456 -18.728 1.00 65.68 122 ILE B CA 1
ATOM 2629 C C . ILE B 1 134 ? 49.919 12.858 -19.316 1.00 65.13 122 ILE B C 1
ATOM 2630 O O . ILE B 1 134 ? 48.988 13.186 -18.582 1.00 65.44 122 ILE B O 1
ATOM 2635 N N . PRO B 1 135 ? 49.821 12.846 -20.645 1.00 65.20 123 PRO B N 1
ATOM 2636 C CA . PRO B 1 135 ? 48.596 13.306 -21.292 1.00 66.17 123 PRO B CA 1
ATOM 2637 C C . PRO B 1 135 ? 47.431 12.337 -21.100 1.00 68.54 123 PRO B C 1
ATOM 2638 O O . PRO B 1 135 ? 47.630 11.116 -21.061 1.00 67.29 123 PRO B O 1
ATOM 2642 N N . GLU B 1 136 ? 46.231 12.901 -20.971 1.00 72.51 124 GLU B N 1
ATOM 2643 C CA . GLU B 1 136 ? 44.985 12.141 -20.871 1.00 75.58 124 GLU B CA 1
ATOM 2644 C C . GLU B 1 136 ? 44.144 12.365 -22.143 1.00 77.11 124 GLU B C 1
ATOM 2645 O O . GLU B 1 136 ? 44.434 13.273 -22.929 1.00 78.18 124 GLU B O 1
ATOM 2647 N N . GLY B 1 137 ? 43.120 11.543 -22.357 1.00 78.22 125 GLY B N 1
ATOM 2648 C CA . GLY B 1 137 ? 42.225 11.738 -23.498 1.00 78.84 125 GLY B CA 1
ATOM 2649 C C . GLY B 1 137 ? 42.347 10.701 -24.589 1.00 79.14 125 GLY B C 1
ATOM 2650 O O . GLY B 1 137 ? 43.179 9.796 -24.508 1.00 78.73 125 GLY B O 1
ATOM 2651 N N . GLU B 1 138 ? 41.500 10.846 -25.605 1.00 79.88 126 GLU B N 1
ATOM 2652 C CA . GLU B 1 138 ? 41.429 9.886 -26.712 1.00 81.02 126 GLU B CA 1
ATOM 2653 C C . GLU B 1 138 ? 42.655 9.964 -27.633 1.00 80.99 126 GLU B C 1
ATOM 2654 O O . GLU B 1 138 ? 43.100 8.950 -28.168 1.00 81.58 126 GLU B O 1
ATOM 2656 N N . ASP B 1 139 ? 43.199 11.167 -27.804 1.00 80.41 127 ASP B N 1
ATOM 2657 C CA . ASP B 1 139 ? 44.349 11.373 -28.684 1.00 79.60 127 ASP B CA 1
ATOM 2658 C C . ASP B 1 139 ? 45.672 11.469 -27.907 1.00 78.55 127 ASP B C 1
ATOM 2659 O O . ASP B 1 139 ? 46.671 11.969 -28.434 1.00 78.76 127 ASP B O 1
ATOM 2661 N N . ALA B 1 140 ? 45.679 10.970 -26.668 1.00 76.44 128 ALA B N 1
ATOM 2662 C CA . ALA B 1 140 ? 46.860 11.048 -25.798 1.00 74.00 128 ALA B CA 1
ATOM 2663 C C . ALA B 1 140 ? 48.032 10.187 -26.286 1.00 71.85 128 ALA B C 1
ATOM 2664 O O . ALA B 1 140 ? 49.193 10.524 -26.061 1.00 73.93 128 ALA B O 1
ATOM 2666 N N . ALA B 1 141 ? 47.732 9.084 -26.955 1.00 68.12 129 ALA B N 1
ATOM 2667 C CA . ALA B 1 141 ? 48.770 8.253 -27.555 1.00 64.86 129 ALA B CA 1
ATOM 2668 C C . ALA B 1 141 ? 49.640 9.066 -28.523 1.00 62.46 129 ALA B C 1
ATOM 2669 O O . ALA B 1 141 ? 50.686 8.596 -28.972 1.00 60.68 129 ALA B O 1
ATOM 2670 N N . SER B 1 142 ? 49.215 10.289 -28.834 1.00 60.31 130 SER B N 1
ATOM 2671 C CA . SER B 1 142 ? 49.892 11.084 -29.864 1.00 59.13 130 SER B CA 1
ATOM 2672 C C . SER B 1 142 ? 50.194 12.509 -29.387 1.00 56.40 130 SER B C 1
ATOM 2673 O O . SER B 1 142 ? 50.396 13.424 -30.186 1.00 55.64 130 SER B O 1
ATOM 2675 N N . TYR B 1 143 ? 50.243 12.696 -28.078 1.00 57.18 131 TYR B N 1
ATOM 2676 C CA . TYR B 1 143 ? 50.591 14.007 -27.541 1.00 54.84 131 TYR B CA 1
ATOM 2677 C C . TYR B 1 143 ? 52.078 14.248 -27.726 1.00 52.56 131 TYR B C 1
ATOM 2678 O O . TYR B 1 143 ? 52.891 13.371 -27.424 1.00 54.17 131 TYR B O 1
ATOM 2687 N N . VAL B 1 144 ? 52.456 15.430 -28.193 1.00 47.90 132 VAL B N 1
ATOM 2688 C CA . VAL B 1 144 ? 53.847 15.837 -27.998 1.00 46.51 132 VAL B CA 1
ATOM 2689 C C . VAL B 1 144 ? 53.967 17.241 -27.349 1.00 46.96 132 VAL B C 1
ATOM 2690 O O . VAL B 1 144 ? 53.015 18.036 -27.371 1.00 45.20 132 VAL B O 1
ATOM 2694 N N . LEU B 1 145 ? 55.143 17.565 -26.822 1.00 44.94 133 LEU B N 1
ATOM 2695 C CA . LEU B 1 145 ? 55.347 18.948 -26.416 1.00 51.18 133 LEU B CA 1
ATOM 2696 C C . LEU B 1 145 ? 55.676 19.758 -27.648 1.00 51.33 133 LEU B C 1
ATOM 2697 O O . LEU B 1 145 ? 56.287 19.252 -28.561 1.00 48.83 133 LEU B O 1
ATOM 2702 N N . PRO B 1 146 ? 55.297 21.040 -27.633 1.00 53.70 134 PRO B N 1
ATOM 2703 C CA . PRO B 1 146 ? 55.620 21.943 -28.728 1.00 53.80 134 PRO B CA 1
ATOM 2704 C C . PRO B 1 146 ? 57.129 22.184 -28.801 1.00 55.52 134 PRO B C 1
ATOM 2705 O O . PRO B 1 146 ? 57.795 22.136 -27.768 1.00 50.55 134 PRO B O 1
ATOM 2709 N N . GLU B 1 147 ? 57.664 22.391 -30.020 1.00 58.43 135 GLU B N 1
ATOM 2710 C CA . GLU B 1 147 ? 59.021 22.962 -30.152 1.00 58.75 135 GLU B CA 1
ATOM 2711 C C . GLU B 1 147 ? 59.210 24.187 -29.202 1.00 58.58 135 GLU B C 1
ATOM 2712 O O . GLU B 1 147 ? 58.460 25.166 -29.305 1.00 56.90 135 GLU B O 1
ATOM 2718 N N . LEU B 1 148 ? 60.182 24.108 -28.281 1.00 59.79 136 LEU B N 1
ATOM 2719 C CA . LEU B 1 148 ? 60.599 25.271 -27.440 1.00 60.71 136 LEU B CA 1
ATOM 2720 C C . LEU B 1 148 ? 61.453 26.222 -28.283 1.00 63.36 136 LEU B C 1
ATOM 2721 O O . LEU B 1 148 ? 62.350 25.770 -29.007 1.00 62.67 136 LEU B O 1
ATOM 2726 N N . LEU B 1 149 ? 61.163 27.524 -28.201 1.00 66.67 137 LEU B N 1
ATOM 2727 C CA . LEU B 1 149 ? 62.041 28.580 -28.785 1.00 69.39 137 LEU B CA 1
ATOM 2728 C C . LEU B 1 149 ? 62.401 29.619 -27.692 1.00 72.26 137 LEU B C 1
ATOM 2729 O O . LEU B 1 149 ? 61.805 29.603 -26.595 1.00 69.25 137 LEU B O 1
ATOM 2732 N N . THR B 1 150 ? 63.364 30.498 -27.996 1.00 74.59 138 THR B N 1
ATOM 2733 C CA . THR B 1 150 ? 63.932 31.426 -27.007 1.00 78.63 138 THR B CA 1
ATOM 2734 C C . THR B 1 150 ? 62.907 32.418 -26.450 1.00 81.91 138 THR B C 1
ATOM 2735 O O . THR B 1 150 ? 62.121 33.014 -27.204 1.00 82.06 138 THR B O 1
ATOM 2739 N N . GLU B 1 151 ? 62.914 32.558 -25.125 1.00 85.73 139 GLU B N 1
ATOM 2740 C CA . GLU B 1 151 ? 62.128 33.579 -24.442 1.00 90.26 139 GLU B CA 1
ATOM 2741 C C . GLU B 1 151 ? 62.546 34.942 -24.960 1.00 92.34 139 GLU B C 1
ATOM 2742 O O . GLU B 1 151 ? 63.743 35.227 -25.045 1.00 93.63 139 GLU B O 1
ATOM 2744 N N . GLU B 1 152 ? 61.570 35.771 -25.326 1.00 95.01 140 GLU B N 1
ATOM 2745 C CA . GLU B 1 152 ? 61.857 37.158 -25.704 1.00 96.86 140 GLU B CA 1
ATOM 2746 C C . GLU B 1 152 ? 62.203 37.962 -24.437 1.00 98.63 140 GLU B C 1
ATOM 2747 O O . GLU B 1 152 ? 61.608 37.742 -23.358 1.00 97.50 140 GLU B O 1
ATOM 2749 N N . THR B 1 153 ? 63.201 38.844 -24.564 1.00 99.45 141 THR B N 1
ATOM 2750 C CA . THR B 1 153 ? 63.567 39.749 -23.482 1.00 100.37 141 THR B CA 1
ATOM 2751 C C . THR B 1 153 ? 62.401 40.722 -23.342 1.00 100.83 141 THR B C 1
ATOM 2752 O O . THR B 1 153 ? 62.176 41.557 -24.223 1.00 100.70 141 THR B O 1
ATOM 2754 N N . PRO B 1 154 ? 61.616 40.582 -22.260 1.00 101.04 142 PRO B N 1
ATOM 2755 C CA . PRO B 1 154 ? 60.399 41.388 -22.189 1.00 100.82 142 PRO B CA 1
ATOM 2756 C C . PRO B 1 154 ? 60.706 42.736 -21.554 1.00 100.60 142 PRO B C 1
ATOM 2757 O O . PRO B 1 154 ? 61.293 42.776 -20.465 1.00 101.08 142 PRO B O 1
ATOM 2761 N N . ASP B 1 155 ? 60.332 43.820 -22.238 1.00 99.67 143 ASP B N 1
ATOM 2762 C CA . ASP B 1 155 ? 60.499 45.185 -21.710 1.00 98.53 143 ASP B CA 1
ATOM 2763 C C . ASP B 1 155 ? 59.932 45.272 -20.266 1.00 96.32 143 ASP B C 1
ATOM 2764 O O . ASP B 1 155 ? 58.719 45.148 -20.080 1.00 96.33 143 ASP B O 1
ATOM 2766 N N . PRO B 1 156 ? 60.813 45.463 -19.247 1.00 95.18 144 PRO B N 1
ATOM 2767 C CA . PRO B 1 156 ? 60.440 45.309 -17.807 1.00 94.35 144 PRO B CA 1
ATOM 2768 C C . PRO B 1 156 ? 59.283 46.183 -17.349 1.00 92.83 144 PRO B C 1
ATOM 2769 O O . PRO B 1 156 ? 59.100 47.291 -17.848 1.00 93.09 144 PRO B O 1
ATOM 2773 N N . SER B 1 157 ? 58.487 45.664 -16.424 1.00 92.76 145 SER B N 1
ATOM 2774 C CA . SER B 1 157 ? 57.426 46.437 -15.812 1.00 90.71 145 SER B CA 1
ATOM 2775 C C . SER B 1 157 ? 57.993 46.848 -14.478 1.00 90.18 145 SER B C 1
ATOM 2776 O O . SER B 1 157 ? 58.946 46.230 -13.996 1.00 89.28 145 SER B O 1
ATOM 2778 N N . ASP B 1 158 ? 57.439 47.912 -13.903 1.00 90.38 146 ASP B N 1
ATOM 2779 C CA . ASP B 1 158 ? 57.641 48.216 -12.486 1.00 88.29 146 ASP B CA 1
ATOM 2780 C C . ASP B 1 158 ? 56.590 47.382 -11.719 1.00 87.59 146 ASP B C 1
ATOM 2781 O O . ASP B 1 158 ? 56.575 47.323 -10.475 1.00 87.74 146 ASP B O 1
ATOM 2783 N N . ALA B 1 159 ? 55.714 46.731 -12.488 1.00 83.97 147 ALA B N 1
ATOM 2784 C CA . ALA B 1 159 ? 54.623 45.921 -11.945 1.00 79.41 147 ALA B CA 1
ATOM 2785 C C . ALA B 1 159 ? 55.068 44.511 -11.599 1.00 75.58 147 ALA B C 1
ATOM 2786 O O . ALA B 1 159 ? 55.651 43.807 -12.447 1.00 77.88 147 ALA B O 1
ATOM 2788 N N . VAL B 1 160 ? 54.798 44.121 -10.356 1.00 67.11 148 VAL B N 1
ATOM 2789 C CA . VAL B 1 160 ? 54.825 42.729 -9.931 1.00 63.13 148 VAL B CA 1
ATOM 2790 C C . VAL B 1 160 ? 53.758 41.891 -10.645 1.00 62.53 148 VAL B C 1
ATOM 2791 O O . VAL B 1 160 ? 52.585 42.256 -10.598 1.00 62.32 148 VAL B O 1
ATOM 2795 N N . THR B 1 161 ? 54.148 40.757 -11.238 1.00 59.23 149 THR B N 1
ATOM 2796 C CA . THR B 1 161 ? 53.210 39.781 -11.824 1.00 57.27 149 THR B CA 1
ATOM 2797 C C . THR B 1 161 ? 53.483 38.440 -11.158 1.00 58.63 149 THR B C 1
ATOM 2798 O O . THR B 1 161 ? 54.535 37.873 -11.371 1.00 56.65 149 THR B O 1
ATOM 2810 N N . VAL B 1 163 ? 52.014 34.389 -9.696 1.00 64.56 151 VAL B N 1
ATOM 2811 C CA . VAL B 1 163 ? 50.977 33.344 -9.739 1.00 66.58 151 VAL B CA 1
ATOM 2812 C C . VAL B 1 163 ? 50.998 32.458 -8.487 1.00 66.53 151 VAL B C 1
ATOM 2813 O O . VAL B 1 163 ? 51.926 32.487 -7.709 1.00 67.96 151 VAL B O 1
ATOM 2817 N N . GLU B 1 164 ? 49.952 31.675 -8.321 1.00 67.26 152 GLU B N 1
ATOM 2818 C CA . GLU B 1 164 ? 49.859 30.684 -7.260 1.00 67.96 152 GLU B CA 1
ATOM 2819 C C . GLU B 1 164 ? 48.762 29.736 -7.716 1.00 67.91 152 GLU B C 1
ATOM 2820 O O . GLU B 1 164 ? 47.913 30.103 -8.544 1.00 67.52 152 GLU B O 1
ATOM 2826 N N . ILE B 1 165 ? 48.772 28.522 -7.192 1.00 69.21 153 ILE B N 1
ATOM 2827 C CA . ILE B 1 165 ? 47.708 27.584 -7.507 1.00 70.46 153 ILE B CA 1
ATOM 2828 C C . ILE B 1 165 ? 46.605 27.776 -6.503 1.00 67.54 153 ILE B C 1
ATOM 2829 O O . ILE B 1 165 ? 46.862 28.253 -5.402 1.00 71.17 153 ILE B O 1
ATOM 2834 N N . VAL B 1 166 ? 45.381 27.448 -6.900 1.00 64.49 154 VAL B N 1
ATOM 2835 C CA . VAL B 1 166 ? 44.221 27.437 -6.022 1.00 61.78 154 VAL B CA 1
ATOM 2836 C C . VAL B 1 166 ? 44.156 26.086 -5.286 1.00 64.19 154 VAL B C 1
ATOM 2837 O O . VAL B 1 166 ? 44.046 25.028 -5.902 1.00 63.91 154 VAL B O 1
ATOM 2841 N N . PHE B 1 167 ? 44.256 26.120 -3.965 1.00 66.89 155 PHE B N 1
ATOM 2842 C CA . PHE B 1 167 ? 44.303 24.879 -3.177 1.00 68.67 155 PHE B CA 1
ATOM 2843 C C . PHE B 1 167 ? 42.906 24.499 -2.723 1.00 69.79 155 PHE B C 1
ATOM 2844 O O . PHE B 1 167 ? 42.066 25.375 -2.508 1.00 70.80 155 PHE B O 1
ATOM 2852 N N . PRO B 1 168 ? 42.655 23.192 -2.529 1.00 71.02 156 PRO B N 1
ATOM 2853 C CA . PRO B 1 168 ? 41.351 22.734 -1.986 1.00 70.10 156 PRO B CA 1
ATOM 2854 C C . PRO B 1 168 ? 40.915 23.515 -0.727 1.00 69.96 156 PRO B C 1
ATOM 2855 O O . PRO B 1 168 ? 39.758 23.890 -0.615 1.00 70.56 156 PRO B O 1
ATOM 2859 N N . ASP B 1 169 ? 41.832 23.787 0.195 1.00 70.22 157 ASP B N 1
ATOM 2860 C CA . ASP B 1 169 ? 41.458 24.536 1.403 1.00 72.42 157 ASP B CA 1
ATOM 2861 C C . ASP B 1 169 ? 40.949 25.926 1.113 1.00 72.58 157 ASP B C 1
ATOM 2862 O O . ASP B 1 169 ? 40.207 26.482 1.894 1.00 74.10 157 ASP B O 1
ATOM 2867 N N . GLN B 1 170 ? 41.336 26.496 -0.015 1.00 71.63 158 GLN B N 1
ATOM 2868 C CA . GLN B 1 170 ? 40.844 27.803 -0.360 1.00 68.65 158 GLN B CA 1
ATOM 2869 C C . GLN B 1 170 ? 39.510 27.785 -1.144 1.00 67.92 158 GLN B C 1
ATOM 2870 O O . GLN B 1 170 ? 38.985 28.862 -1.498 1.00 67.98 158 GLN B O 1
ATOM 2876 N N . ALA B 1 171 ? 38.988 26.587 -1.429 1.00 64.32 159 ALA B N 1
ATOM 2877 C CA . ALA B 1 171 ? 37.743 26.475 -2.185 1.00 66.18 159 ALA B CA 1
ATOM 2878 C C . ALA B 1 171 ? 36.589 25.883 -1.350 1.00 68.51 159 ALA B C 1
ATOM 2879 O O . ALA B 1 171 ? 36.809 25.111 -0.400 1.00 71.75 159 ALA B O 1
ATOM 2881 N N . ASN B 1 172 ? 35.370 26.271 -1.695 1.00 68.35 160 ASN B N 1
ATOM 2882 C CA . ASN B 1 172 ? 34.180 25.662 -1.163 1.00 69.42 160 ASN B CA 1
ATOM 2883 C C . ASN B 1 172 ? 33.805 24.375 -1.901 1.00 71.37 160 ASN B C 1
ATOM 2884 O O . ASN B 1 172 ? 34.403 23.999 -2.921 1.00 71.86 160 ASN B O 1
ATOM 2889 N N . SER B 1 173 ? 32.766 23.727 -1.389 1.00 74.86 161 SER B N 1
ATOM 2890 C CA . SER B 1 173 ? 32.331 22.420 -1.877 1.00 75.47 161 SER B CA 1
ATOM 2891 C C . SER B 1 173 ? 31.765 22.499 -3.311 1.00 76.23 161 SER B C 1
ATOM 2892 O O . SER B 1 173 ? 31.599 21.486 -3.988 1.00 78.25 161 SER B O 1
ATOM 2895 N N . ALA B 1 174 ? 31.451 23.702 -3.766 1.00 75.95 162 ALA B N 1
ATOM 2896 C CA . ALA B 1 174 ? 31.072 23.883 -5.156 1.00 74.40 162 ALA B CA 1
ATOM 2897 C C . ALA B 1 174 ? 32.310 24.014 -6.045 1.00 73.78 162 ALA B C 1
ATOM 2898 O O . ALA B 1 174 ? 32.176 24.248 -7.241 1.00 75.38 162 ALA B O 1
ATOM 2900 N N . GLY B 1 175 ? 33.504 23.870 -5.463 1.00 71.94 163 GLY B N 1
ATOM 2901 C CA . GLY B 1 175 ? 34.780 23.985 -6.212 1.00 70.44 163 GLY B CA 1
ATOM 2902 C C . GLY B 1 175 ? 35.217 25.416 -6.545 1.00 70.22 163 GLY B C 1
ATOM 2903 O O . GLY B 1 175 ? 35.993 25.641 -7.480 1.00 71.16 163 GLY B O 1
ATOM 2904 N N . ARG B 1 176 ? 34.731 26.389 -5.775 1.00 69.85 164 ARG B N 1
ATOM 2905 C CA . ARG B 1 176 ? 34.941 27.788 -6.114 1.00 68.04 164 ARG B CA 1
ATOM 2906 C C . ARG B 1 176 ? 35.801 28.393 -5.045 1.00 67.40 164 ARG B C 1
ATOM 2907 O O . ARG B 1 176 ? 35.542 28.178 -3.846 1.00 68.23 164 ARG B O 1
ATOM 2923 N N . PHE B 1 178 ? 36.963 30.859 -2.371 1.00 62.14 166 PHE B N 1
ATOM 2924 C CA . PHE B 1 178 ? 36.338 31.909 -1.590 1.00 62.60 166 PHE B CA 1
ATOM 2925 C C . PHE B 1 178 ? 36.934 33.211 -2.045 1.00 63.77 166 PHE B C 1
ATOM 2926 O O . PHE B 1 178 ? 38.161 33.306 -2.214 1.00 65.78 166 PHE B O 1
ATOM 2934 N N . GLY B 1 179 ? 36.088 34.223 -2.201 1.00 60.14 167 GLY B N 1
ATOM 2935 C CA . GLY B 1 179 ? 36.538 35.521 -2.701 1.00 59.89 167 GLY B CA 1
ATOM 2936 C C . GLY B 1 179 ? 37.448 36.119 -1.642 1.00 64.57 167 GLY B C 1
ATOM 2937 O O . GLY B 1 179 ? 38.379 36.902 -1.956 1.00 66.58 167 GLY B O 1
ATOM 2938 N N . GLY B 1 180 ? 37.200 35.784 -0.376 1.00 61.50 168 GLY B N 1
ATOM 2939 C CA . GLY B 1 180 ? 38.076 36.295 0.636 1.00 63.68 168 GLY B CA 1
ATOM 2940 C C . GLY B 1 180 ? 39.480 35.783 0.416 1.00 64.91 168 GLY B C 1
ATOM 2941 O O . GLY B 1 180 ? 40.478 36.415 0.791 1.00 67.08 168 GLY B O 1
ATOM 2942 N N . GLU B 1 181 ? 39.581 34.636 -0.225 1.00 64.20 169 GLU B N 1
ATOM 2943 C CA . GLU B 1 181 ? 40.881 34.039 -0.344 1.00 64.02 169 GLU B CA 1
ATOM 2944 C C . GLU B 1 181 ? 41.569 34.615 -1.584 1.00 61.57 169 GLU B C 1
ATOM 2945 O O . GLU B 1 181 ? 42.760 34.740 -1.637 1.00 63.12 169 GLU B O 1
ATOM 2951 N N . ALA B 1 182 ? 40.777 35.031 -2.549 1.00 61.96 170 ALA B N 1
ATOM 2952 C CA . ALA B 1 182 ? 41.275 35.773 -3.671 1.00 60.58 170 ALA B CA 1
ATOM 2953 C C . ALA B 1 182 ? 41.702 37.156 -3.248 1.00 61.52 170 ALA B C 1
ATOM 2954 O O . ALA B 1 182 ? 42.673 37.721 -3.791 1.00 60.86 170 ALA B O 1
ATOM 2956 N N . ILE B 1 183 ? 40.979 37.728 -2.276 1.00 62.57 171 ILE B N 1
ATOM 2957 C CA . ILE B 1 183 ? 41.289 39.065 -1.832 1.00 62.64 171 ILE B CA 1
ATOM 2958 C C . ILE B 1 183 ? 42.647 39.001 -1.158 1.00 64.45 171 ILE B C 1
ATOM 2959 O O . ILE B 1 183 ? 43.500 39.860 -1.391 1.00 67.83 171 ILE B O 1
ATOM 2964 N N . ALA B 1 184 ? 42.864 37.959 -0.366 1.00 64.10 172 ALA B N 1
ATOM 2965 C CA . ALA B 1 184 ? 44.087 37.872 0.451 1.00 64.54 172 ALA B CA 1
ATOM 2966 C C . ALA B 1 184 ? 45.293 37.745 -0.478 1.00 63.87 172 ALA B C 1
ATOM 2967 O O . ALA B 1 184 ? 46.322 38.332 -0.253 1.00 64.99 172 ALA B O 1
ATOM 2969 N N . TYR B 1 185 ? 45.139 37.036 -1.571 1.00 64.00 173 TYR B N 1
ATOM 2970 C CA . TYR B 1 185 ? 46.216 36.964 -2.529 1.00 63.65 173 TYR B CA 1
ATOM 2971 C C . TYR B 1 185 ? 46.484 38.359 -3.109 1.00 65.00 173 TYR B C 1
ATOM 2972 O O . TYR B 1 185 ? 47.635 38.758 -3.288 1.00 66.75 173 TYR B O 1
ATOM 2989 N N . THR B 1 187 ? 46.096 41.156 -1.660 1.00 67.59 175 THR B N 1
ATOM 2990 C CA . THR B 1 187 ? 46.746 41.885 -0.619 1.00 67.21 175 THR B CA 1
ATOM 2991 C C . THR B 1 187 ? 48.203 41.487 -0.508 1.00 65.94 175 THR B C 1
ATOM 2992 O O . THR B 1 187 ? 49.071 42.343 -0.495 1.00 68.61 175 THR B O 1
ATOM 2996 N N . LYS B 1 188 ? 48.483 40.198 -0.395 1.00 65.13 176 LYS B N 1
ATOM 2997 C CA . LYS B 1 188 ? 49.862 39.699 -0.571 1.00 63.37 176 LYS B CA 1
ATOM 2998 C C . LYS B 1 188 ? 50.580 40.442 -1.719 1.00 62.79 176 LYS B C 1
ATOM 2999 O O . LYS B 1 188 ? 51.621 41.037 -1.500 1.00 61.19 176 LYS B O 1
ATOM 3005 N N . ALA B 1 189 ? 50.011 40.448 -2.918 1.00 59.08 177 ALA B N 1
ATOM 3006 C CA . ALA B 1 189 ? 50.676 41.176 -4.016 1.00 60.95 177 ALA B CA 1
ATOM 3007 C C . ALA B 1 189 ? 50.851 42.675 -3.709 1.00 61.20 177 ALA B C 1
ATOM 3008 O O . ALA B 1 189 ? 51.865 43.266 -4.026 1.00 62.74 177 ALA B O 1
ATOM 3010 N N . ALA B 1 190 ? 49.893 43.282 -3.032 1.00 60.31 178 ALA B N 1
ATOM 3011 C CA . ALA B 1 190 ? 50.013 44.688 -2.653 1.00 61.49 178 ALA B CA 1
ATOM 3012 C C . ALA B 1 190 ? 51.138 44.886 -1.625 1.00 63.39 178 ALA B C 1
ATOM 3013 O O . ALA B 1 190 ? 51.878 45.865 -1.658 1.00 64.53 178 ALA B O 1
ATOM 3015 N N . PHE B 1 191 ? 51.270 43.948 -0.700 1.00 61.75 179 PHE B N 1
ATOM 3016 C CA . PHE B 1 191 ? 52.362 44.011 0.245 1.00 60.94 179 PHE B CA 1
ATOM 3017 C C . PHE B 1 191 ? 53.702 43.929 -0.467 1.00 63.82 179 PHE B C 1
ATOM 3018 O O . PHE B 1 191 ? 54.596 44.686 -0.182 1.00 64.37 179 PHE B O 1
ATOM 3026 N N . VAL B 1 192 ? 53.829 43.015 -1.425 1.00 66.43 180 VAL B N 1
ATOM 3027 C CA . VAL B 1 192 ? 55.066 42.847 -2.166 1.00 65.48 180 VAL B CA 1
ATOM 3028 C C . VAL B 1 192 ? 55.451 44.148 -2.881 1.00 65.99 180 VAL B C 1
ATOM 3029 O O . VAL B 1 192 ? 56.483 44.725 -2.574 1.00 69.19 180 VAL B O 1
ATOM 3033 N N . ALA B 1 193 ? 54.629 44.619 -3.811 1.00 63.65 181 ALA B N 1
ATOM 3034 C CA . ALA B 1 193 ? 54.874 45.893 -4.524 1.00 60.20 181 ALA B CA 1
ATOM 3035 C C . ALA B 1 193 ? 55.153 47.108 -3.642 1.00 61.88 181 ALA B C 1
ATOM 3036 O O . ALA B 1 193 ? 56.137 47.812 -3.872 1.00 62.69 181 ALA B O 1
ATOM 3038 N N . ALA B 1 194 ? 54.295 47.381 -2.657 1.00 61.90 182 ALA B N 1
ATOM 3039 C CA . ALA B 1 194 ? 54.584 48.441 -1.649 1.00 62.85 182 ALA B CA 1
ATOM 3040 C C . ALA B 1 194 ? 55.954 48.320 -1.023 1.00 62.59 182 ALA B C 1
ATOM 3041 O O . ALA B 1 194 ? 56.735 49.265 -1.021 1.00 63.08 182 ALA B O 1
ATOM 3043 N N . SER B 1 195 ? 56.243 47.138 -0.504 1.00 62.57 183 SER B N 1
ATOM 3044 C CA . SER B 1 195 ? 57.443 46.935 0.315 1.00 61.89 183 SER B CA 1
ATOM 3045 C C . SER B 1 195 ? 58.675 47.047 -0.522 1.00 61.55 183 SER B C 1
ATOM 3046 O O . SER B 1 195 ? 59.652 47.661 -0.128 1.00 61.32 183 SER B O 1
ATOM 3049 N N . ARG B 1 196 ? 58.620 46.450 -1.695 1.00 63.75 184 ARG B N 1
ATOM 3050 C CA . ARG B 1 196 ? 59.688 46.634 -2.698 1.00 65.50 184 ARG B CA 1
ATOM 3051 C C . ARG B 1 196 ? 59.928 48.094 -2.988 1.00 64.96 184 ARG B C 1
ATOM 3052 O O . ARG B 1 196 ? 61.061 48.519 -3.034 1.00 66.32 184 ARG B O 1
ATOM 3060 N N . TYR B 1 197 ? 58.861 48.874 -3.122 1.00 66.22 185 TYR B N 1
ATOM 3061 C CA . TYR B 1 197 ? 58.990 50.301 -3.443 1.00 67.04 185 TYR B CA 1
ATOM 3062 C C . TYR B 1 197 ? 59.696 51.076 -2.346 1.00 65.55 185 TYR B C 1
ATOM 3063 O O . TYR B 1 197 ? 60.591 51.839 -2.612 1.00 63.37 185 TYR B O 1
ATOM 3072 N N . CYS B 1 198 ? 59.291 50.894 -1.101 1.00 66.06 186 CYS B N 1
ATOM 3073 C CA . CYS B 1 198 ? 59.844 51.734 -0.058 1.00 66.65 186 CYS B CA 1
ATOM 3074 C C . CYS B 1 198 ? 61.096 51.141 0.624 1.00 67.56 186 CYS B C 1
ATOM 3075 O O . CYS B 1 198 ? 61.791 51.839 1.337 1.00 69.03 186 CYS B O 1
ATOM 3078 N N . GLY B 1 199 ? 61.363 49.850 0.418 1.00 67.02 187 GLY B N 1
ATOM 3079 C CA . GLY B 1 199 ? 62.489 49.185 1.064 1.00 66.83 187 GLY B CA 1
ATOM 3080 C C . GLY B 1 199 ? 62.256 48.854 2.528 1.00 66.55 187 GLY B C 1
ATOM 3081 O O . GLY B 1 199 ? 63.175 48.481 3.231 1.00 66.38 187 GLY B O 1
ATOM 3082 N N . LYS B 1 200 ? 61.011 48.937 2.977 1.00 65.49 188 LYS B N 1
ATOM 3083 C CA . LYS B 1 200 ? 60.697 48.752 4.385 1.00 64.42 188 LYS B CA 1
ATOM 3084 C C . LYS B 1 200 ? 59.556 47.768 4.534 1.00 63.45 188 LYS B C 1
ATOM 3085 O O . LYS B 1 200 ? 58.870 47.444 3.556 1.00 60.27 188 LYS B O 1
ATOM 3091 N N . LEU B 1 201 ? 59.335 47.320 5.769 1.00 63.89 189 LEU B N 1
ATOM 3092 C CA . LEU B 1 201 ? 58.124 46.591 6.109 1.00 64.06 189 LEU B CA 1
ATOM 3093 C C . LEU B 1 201 ? 56.912 47.481 5.887 1.00 65.33 189 LEU B C 1
ATOM 3094 O O . LEU B 1 201 ? 56.965 48.663 6.197 1.00 68.23 189 LEU B O 1
ATOM 3099 N N . VAL B 1 202 ? 55.826 46.937 5.347 1.00 63.51 190 VAL B N 1
ATOM 3100 C CA . VAL B 1 202 ? 54.605 47.724 5.200 1.00 62.49 190 VAL B CA 1
ATOM 3101 C C . VAL B 1 202 ? 53.394 47.023 5.807 1.00 63.38 190 VAL B C 1
ATOM 3102 O O . VAL B 1 202 ? 53.398 45.807 5.983 1.00 63.28 190 VAL B O 1
ATOM 3106 N N . VAL B 1 203 ? 52.350 47.796 6.111 1.00 63.40 191 VAL B N 1
ATOM 3107 C CA . VAL B 1 203 ? 51.112 47.226 6.663 1.00 62.97 191 VAL B CA 1
ATOM 3108 C C . VAL B 1 203 ? 49.916 47.791 5.946 1.00 62.48 191 VAL B C 1
ATOM 3109 O O . VAL B 1 203 ? 49.925 48.949 5.535 1.00 65.09 191 VAL B O 1
ATOM 3113 N N . LEU B 1 204 ? 48.926 46.940 5.744 1.00 60.93 192 LEU B N 1
ATOM 3114 C CA . LEU B 1 204 ? 47.654 47.298 5.163 1.00 62.12 192 LEU B CA 1
ATOM 3115 C C . LEU B 1 204 ? 46.880 48.258 6.083 1.00 62.36 192 LEU B C 1
ATOM 3116 O O . LEU B 1 204 ? 46.655 47.925 7.262 1.00 62.54 192 LEU B O 1
ATOM 3121 N N . ALA B 1 205 ? 46.482 49.411 5.536 1.00 60.86 193 ALA B N 1
ATOM 3122 C CA . ALA B 1 205 ? 45.677 50.395 6.279 1.00 62.37 193 ALA B CA 1
ATOM 3123 C C . ALA B 1 205 ? 44.211 50.429 5.795 1.00 63.40 193 ALA B C 1
ATOM 3124 O O . ALA B 1 205 ? 43.291 50.614 6.601 1.00 64.27 193 ALA B O 1
ATOM 3126 N N . SER B 1 206 ? 44.001 50.243 4.489 1.00 63.30 194 SER B N 1
ATOM 3127 C CA . SER B 1 206 ? 42.643 50.134 3.979 1.00 64.28 194 SER B CA 1
ATOM 3128 C C . SER B 1 206 ? 42.582 49.489 2.622 1.00 63.54 194 SER B C 1
ATOM 3129 O O . SER B 1 206 ? 43.559 49.496 1.884 1.00 63.01 194 SER B O 1
ATOM 3132 N N . SER B 1 207 ? 41.409 48.983 2.272 1.00 64.69 195 SER B N 1
ATOM 3133 C CA . SER B 1 207 ? 41.186 48.468 0.908 1.00 64.53 195 SER B CA 1
ATOM 3134 C C . SER B 1 207 ? 39.879 49.016 0.382 1.00 63.87 195 SER B C 1
ATOM 3135 O O . SER B 1 207 ? 38.925 49.133 1.122 1.00 63.58 195 SER B O 1
ATOM 3138 N N . GLU B 1 208 ? 39.842 49.349 -0.899 1.00 65.17 196 GLU B N 1
ATOM 3139 C CA . GLU B 1 208 ? 38.665 49.927 -1.526 1.00 64.29 196 GLU B CA 1
ATOM 3140 C C . GLU B 1 208 ? 37.684 48.835 -1.932 1.00 65.01 196 GLU B C 1
ATOM 3141 O O . GLU B 1 208 ? 37.966 47.646 -1.791 1.00 63.97 196 GLU B O 1
ATOM 3147 N N . ARG B 1 209 ? 36.514 49.256 -2.399 1.00 67.16 197 ARG B N 1
ATOM 3148 C CA . ARG B 1 209 ? 35.519 48.352 -2.955 1.00 69.13 197 ARG B CA 1
ATOM 3149 C C . ARG B 1 209 ? 36.185 47.425 -3.963 1.00 68.37 197 ARG B C 1
ATOM 3150 O O . ARG B 1 209 ? 36.963 47.873 -4.792 1.00 69.55 197 ARG B O 1
ATOM 3158 N N . ILE B 1 210 ? 35.911 46.130 -3.847 1.00 67.74 198 ILE B N 1
ATOM 3159 C CA . ILE B 1 210 ? 36.382 45.155 -4.818 1.00 67.20 198 ILE B CA 1
ATOM 3160 C C . ILE B 1 210 ? 35.186 44.415 -5.354 1.00 66.70 198 ILE B C 1
ATOM 3161 O O . ILE B 1 210 ? 34.429 43.838 -4.555 1.00 66.74 198 ILE B O 1
ATOM 3166 N N . ASP B 1 211 ? 35.019 44.464 -6.683 1.00 66.94 199 ASP B N 1
ATOM 3167 C CA . ASP B 1 211 ? 33.969 43.734 -7.409 1.00 66.77 199 ASP B CA 1
ATOM 3168 C C . ASP B 1 211 ? 34.546 42.550 -8.137 1.00 64.57 199 ASP B C 1
ATOM 3169 O O . ASP B 1 211 ? 35.589 42.671 -8.752 1.00 65.37 199 ASP B O 1
ATOM 3174 N N . PHE B 1 212 ? 33.877 41.407 -8.061 1.00 63.86 200 PHE B N 1
ATOM 3175 C CA . PHE B 1 212 ? 34.361 40.193 -8.698 1.00 62.97 200 PHE B CA 1
ATOM 3176 C C . PHE B 1 212 ? 33.598 39.932 -9.961 1.00 63.05 200 PHE B C 1
ATOM 3177 O O . PHE B 1 212 ? 32.385 39.876 -9.915 1.00 63.60 200 PHE B O 1
ATOM 3185 N N . ALA B 1 213 ? 34.300 39.743 -11.077 1.00 62.98 201 ALA B N 1
ATOM 3186 C CA . ALA B 1 213 ? 33.607 39.552 -12.376 1.00 64.78 201 ALA B CA 1
ATOM 3187 C C . ALA B 1 213 ? 33.179 38.115 -12.580 1.00 66.73 201 ALA B C 1
ATOM 3188 O O . ALA B 1 213 ? 32.107 37.868 -13.078 1.00 67.44 201 ALA B O 1
ATOM 3190 N N . ARG B 1 214 ? 34.018 37.163 -12.202 1.00 69.86 202 ARG B N 1
ATOM 3191 C CA . ARG B 1 214 ? 33.622 35.756 -12.216 1.00 72.75 202 ARG B CA 1
ATOM 3192 C C . ARG B 1 214 ? 34.236 35.049 -11.016 1.00 73.34 202 ARG B C 1
ATOM 3193 O O . ARG B 1 214 ? 35.072 35.609 -10.335 1.00 75.00 202 ARG B O 1
ATOM 3201 N N . ALA B 1 215 ? 33.784 33.834 -10.748 1.00 74.58 203 ALA B N 1
ATOM 3202 C CA . ALA B 1 215 ? 34.307 33.051 -9.650 1.00 74.18 203 ALA B CA 1
ATOM 3203 C C . ALA B 1 215 ? 35.484 32.244 -10.175 1.00 73.89 203 ALA B C 1
ATOM 3204 O O . ALA B 1 215 ? 35.513 31.855 -11.362 1.00 74.35 203 ALA B O 1
ATOM 3206 N N . ILE B 1 216 ? 36.449 32.025 -9.283 1.00 72.51 204 ILE B N 1
ATOM 3207 C CA . ILE B 1 216 ? 37.681 31.289 -9.579 1.00 72.38 204 ILE B CA 1
ATOM 3208 C C . ILE B 1 216 ? 37.522 29.836 -9.175 1.00 73.10 204 ILE B C 1
ATOM 3209 O O . ILE B 1 216 ? 37.091 29.560 -8.061 1.00 71.61 204 ILE B O 1
ATOM 3214 N N . GLU B 1 217 ? 37.909 28.929 -10.078 1.00 75.62 205 GLU B N 1
ATOM 3215 C CA . GLU B 1 217 ? 37.782 27.499 -9.847 1.00 78.35 205 GLU B CA 1
ATOM 3216 C C . GLU B 1 217 ? 39.052 26.756 -9.435 1.00 80.10 205 GLU B C 1
ATOM 3217 O O . GLU B 1 217 ? 40.166 27.196 -9.679 1.00 79.14 205 GLU B O 1
ATOM 3223 N N . ILE B 1 218 ? 38.842 25.622 -8.780 1.00 83.15 206 ILE B N 1
ATOM 3224 C CA . ILE B 1 218 ? 39.893 24.792 -8.196 1.00 84.54 206 ILE B CA 1
ATOM 3225 C C 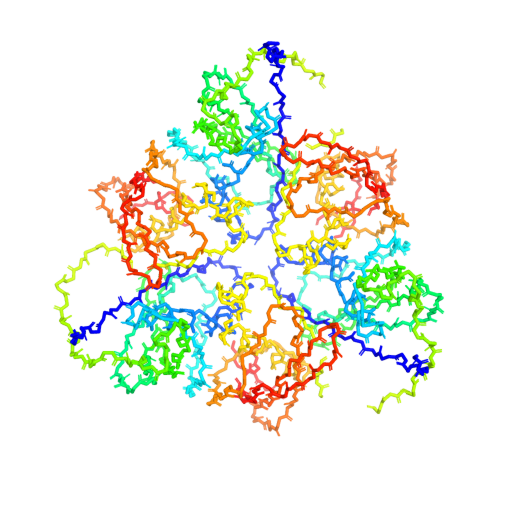. ILE B 1 218 ? 41.036 24.378 -9.158 1.00 84.84 206 ILE B C 1
ATOM 3226 O O . ILE B 1 218 ? 42.212 24.382 -8.759 1.00 86.71 206 ILE B O 1
ATOM 3231 N N . GLY B 1 219 ? 40.714 24.047 -10.408 1.00 82.59 207 GLY B N 1
ATOM 3232 C CA . GLY B 1 219 ? 41.752 23.647 -11.376 1.00 80.98 207 GLY B CA 1
ATOM 3233 C C . GLY B 1 219 ? 42.501 24.802 -12.042 1.00 80.79 207 GLY B C 1
ATOM 3234 O O . GLY B 1 219 ? 43.008 24.671 -13.185 1.00 80.55 207 GLY B O 1
ATOM 3235 N N . GLU B 1 220 ? 42.580 25.937 -11.343 1.00 76.95 208 GLU B N 1
ATOM 3236 C CA . GLU B 1 220 ? 43.091 27.162 -11.956 1.00 73.70 208 GLU B CA 1
ATOM 3237 C C . GLU B 1 220 ? 44.212 27.805 -11.158 1.00 72.96 208 GLU B C 1
ATOM 3238 O O . GLU B 1 220 ? 44.354 27.569 -9.930 1.00 72.98 208 GLU B O 1
ATOM 3244 N N . ILE B 1 221 ? 45.009 28.615 -11.857 1.00 68.99 209 ILE B N 1
ATOM 3245 C CA . ILE B 1 221 ? 45.924 29.505 -11.152 1.00 67.60 209 ILE B CA 1
ATOM 3246 C C . ILE B 1 221 ? 45.366 30.912 -11.080 1.00 66.53 209 ILE B C 1
ATOM 3247 O O . ILE B 1 221 ? 44.637 31.327 -11.978 1.00 66.80 209 ILE B O 1
ATOM 3252 N N . VAL B 1 222 ? 45.644 31.608 -9.980 1.00 64.91 210 VAL B N 1
ATOM 3253 C CA . VAL B 1 222 ? 45.441 33.041 -9.931 1.00 64.02 210 VAL B CA 1
ATOM 3254 C C . VAL B 1 222 ? 46.728 33.729 -10.408 1.00 63.39 210 VAL B C 1
ATOM 3255 O O . VAL B 1 222 ? 47.828 33.206 -10.224 1.00 63.95 210 VAL B O 1
ATOM 3259 N N . GLU B 1 223 ? 46.579 34.895 -11.021 1.00 62.37 211 GLU B N 1
ATOM 3260 C CA . GLU B 1 223 ? 47.707 35.754 -11.355 1.00 62.44 211 GLU B CA 1
ATOM 3261 C C . GLU B 1 223 ? 47.436 37.166 -10.890 1.00 60.29 211 GLU B C 1
ATOM 3262 O O . GLU B 1 223 ? 46.509 37.789 -11.362 1.00 59.97 211 GLU B O 1
ATOM 3268 N N . ALA B 1 224 ? 48.239 37.651 -9.945 1.00 59.41 212 ALA B N 1
ATOM 3269 C CA . ALA B 1 224 ? 48.079 39.017 -9.431 1.00 59.80 212 ALA B CA 1
ATOM 3270 C C . ALA B 1 224 ? 49.091 39.983 -10.007 1.00 61.76 212 ALA B C 1
ATOM 3271 O O . ALA B 1 224 ? 50.250 39.631 -10.154 1.00 64.64 212 ALA B O 1
ATOM 3273 N N . GLN B 1 225 ? 48.647 41.180 -10.377 1.00 63.51 213 GLN B N 1
ATOM 3274 C CA . GLN B 1 225 ? 49.546 42.219 -10.914 1.00 64.20 213 GLN B CA 1
ATOM 3275 C C . GLN B 1 225 ? 49.361 43.421 -10.018 1.00 63.43 213 GLN B C 1
ATOM 3276 O O . GLN B 1 225 ? 48.256 43.875 -9.818 1.00 62.96 213 GLN B O 1
ATOM 3282 N N . ALA B 1 226 ? 50.448 43.918 -9.467 1.00 63.81 214 ALA B N 1
ATOM 3283 C CA . ALA B 1 226 ? 50.366 44.944 -8.448 1.00 65.13 214 ALA B CA 1
ATOM 3284 C C . ALA B 1 226 ? 51.452 45.946 -8.695 1.00 66.15 214 ALA B C 1
ATOM 3285 O O . ALA B 1 226 ? 52.599 45.561 -9.007 1.00 68.31 214 ALA B O 1
ATOM 3287 N N . HIS B 1 227 ? 51.098 47.231 -8.602 1.00 64.76 215 HIS B N 1
ATOM 3288 C CA . HIS B 1 227 ? 52.073 48.309 -8.825 1.00 64.55 215 HIS B CA 1
ATOM 3289 C C . HIS B 1 227 ? 51.618 49.536 -8.085 1.00 63.13 215 HIS B C 1
ATOM 3290 O O . HIS B 1 227 ? 50.436 49.708 -7.846 1.00 62.49 215 HIS B O 1
ATOM 3297 N N . VAL B 1 228 ? 52.557 50.408 -7.751 1.00 63.37 216 VAL B N 1
ATOM 3298 C CA . VAL B 1 228 ? 52.260 51.583 -6.946 1.00 64.06 216 VAL B CA 1
ATOM 3299 C C . VAL B 1 228 ? 51.637 52.619 -7.844 1.00 66.97 216 VAL B C 1
ATOM 3300 O O . VAL B 1 228 ? 52.158 52.899 -8.929 1.00 68.04 216 VAL B O 1
ATOM 3304 N N . GLU B 1 229 ? 50.511 53.167 -7.402 1.00 69.70 217 GLU B N 1
ATOM 3305 C CA . GLU B 1 229 ? 49.791 54.214 -8.131 1.00 70.87 217 GLU B CA 1
ATOM 3306 C C . GLU B 1 229 ? 50.175 55.597 -7.666 1.00 72.09 217 GLU B C 1
ATOM 3307 O O . GLU B 1 229 ? 50.392 56.486 -8.498 1.00 74.58 217 GLU B O 1
ATOM 3313 N N . ARG B 1 230 ? 50.140 55.816 -6.346 1.00 71.72 218 ARG B N 1
ATOM 3314 C CA . ARG B 1 230 ? 50.524 57.102 -5.775 1.00 73.63 218 ARG B CA 1
ATOM 3315 C C . ARG B 1 230 ? 51.228 56.961 -4.435 1.00 73.93 218 ARG B C 1
ATOM 3316 O O . ARG B 1 230 ? 51.045 55.967 -3.737 1.00 73.98 218 ARG B O 1
ATOM 3319 N N . VAL B 1 231 ? 52.043 57.955 -4.099 1.00 74.47 219 VAL B N 1
ATOM 3320 C CA . VAL B 1 231 ? 52.870 57.916 -2.910 1.00 75.69 219 VAL B CA 1
ATOM 3321 C C . VAL B 1 231 ? 52.590 59.126 -2.040 1.00 75.89 219 VAL B C 1
ATOM 3322 O O . VAL B 1 231 ? 52.770 60.263 -2.468 1.00 77.65 219 VAL B O 1
ATOM 3326 N N . GLY B 1 232 ? 52.141 58.882 -0.819 1.00 76.31 220 GLY B N 1
ATOM 3327 C CA . GLY B 1 232 ? 51.998 59.947 0.179 1.00 75.71 220 GLY B CA 1
ATOM 3328 C C . GLY B 1 232 ? 53.298 60.127 0.926 1.00 74.28 220 GLY B C 1
ATOM 3329 O O . GLY B 1 232 ? 54.357 59.690 0.455 1.00 72.85 220 GLY B O 1
ATOM 3330 N N . ARG B 1 233 ? 53.216 60.782 2.082 1.00 75.30 221 ARG B N 1
ATOM 3331 C CA . ARG B 1 233 ? 54.382 60.951 2.941 1.00 75.20 221 ARG B CA 1
ATOM 3332 C C . ARG B 1 233 ? 54.763 59.552 3.413 1.00 74.90 221 ARG B C 1
ATOM 3333 O O . ARG B 1 233 ? 55.814 59.025 3.031 1.00 75.46 221 ARG B O 1
ATOM 3335 N N . SER B 1 234 ? 53.883 58.918 4.180 1.00 74.61 222 SER B N 1
ATOM 3336 C CA . SER B 1 234 ? 54.196 57.575 4.677 1.00 74.81 222 SER B CA 1
ATOM 3337 C C . SER B 1 234 ? 53.429 56.403 4.032 1.00 71.34 222 SER B C 1
ATOM 3338 O O . SER B 1 234 ? 53.734 55.248 4.301 1.00 72.73 222 SER B O 1
ATOM 3341 N N . SER B 1 235 ? 52.448 56.688 3.190 1.00 69.88 223 SER B N 1
ATOM 3342 C CA . SER B 1 235 ? 51.637 55.623 2.607 1.00 69.06 223 SER B CA 1
ATOM 3343 C C . SER B 1 235 ? 51.748 55.554 1.101 1.00 69.52 223 SER B C 1
ATOM 3344 O O . SER B 1 235 ? 52.154 56.519 0.459 1.00 70.21 223 SER B O 1
ATOM 3355 N N . SER B 1 237 ? 49.407 53.879 -2.383 1.00 65.60 225 SER B N 1
ATOM 3356 C CA . SER B 1 237 ? 48.232 53.260 -2.920 1.00 67.01 225 SER B CA 1
ATOM 3357 C C . SER B 1 237 ? 48.590 52.325 -4.085 1.00 66.76 225 SER B C 1
ATOM 3358 O O . SER B 1 237 ? 49.153 52.736 -5.135 1.00 66.80 225 SER B O 1
ATOM 3361 N N . ILE B 1 238 ? 48.226 51.068 -3.899 1.00 65.22 226 ILE B N 1
ATOM 3362 C CA . ILE B 1 238 ? 48.632 50.014 -4.780 1.00 65.90 226 ILE B CA 1
ATOM 3363 C C . ILE B 1 238 ? 47.404 49.532 -5.483 1.00 66.57 226 ILE B C 1
ATOM 3364 O O . ILE B 1 238 ? 46.384 49.331 -4.840 1.00 65.64 226 ILE B O 1
ATOM 3369 N N . GLN B 1 239 ? 47.497 49.404 -6.812 1.00 66.24 227 GLN B N 1
ATOM 3370 C CA . GLN B 1 239 ? 46.459 48.775 -7.581 1.00 66.94 227 GLN B CA 1
ATOM 3371 C C . GLN B 1 239 ? 46.835 47.338 -7.798 1.00 65.90 227 GLN B C 1
ATOM 3372 O O . GLN B 1 239 ? 47.965 47.051 -8.075 1.00 67.20 227 GLN B O 1
ATOM 3378 N N . THR B 1 240 ? 45.868 46.439 -7.704 1.00 66.13 228 THR B N 1
ATOM 3379 C CA . THR B 1 240 ? 46.109 45.039 -8.008 1.00 66.78 228 THR B CA 1
ATOM 3380 C C . THR B 1 240 ? 45.035 44.563 -8.925 1.00 66.39 228 THR B C 1
ATOM 3381 O O . THR B 1 240 ? 43.878 44.896 -8.734 1.00 69.40 228 THR B O 1
ATOM 3385 N N . LYS B 1 241 ? 45.426 43.776 -9.906 1.00 65.00 229 LYS B N 1
ATOM 3386 C CA . LYS B 1 241 ? 44.510 43.188 -10.877 1.00 65.86 229 LYS B CA 1
ATOM 3387 C C . LYS B 1 241 ? 44.655 41.698 -10.692 1.00 66.42 229 LYS B C 1
ATOM 3388 O O . LYS B 1 241 ? 45.781 41.194 -10.614 1.00 65.81 229 LYS B O 1
ATOM 3394 N N . LEU B 1 242 ? 43.528 40.996 -10.604 1.00 65.64 230 LEU B N 1
ATOM 3395 C CA . LEU B 1 242 ? 43.545 39.548 -10.393 1.00 65.48 230 LEU B CA 1
ATOM 3396 C C . LEU B 1 242 ? 42.991 38.793 -11.598 1.00 65.25 230 LEU B C 1
ATOM 3397 O O . LEU B 1 242 ? 41.916 39.117 -12.079 1.00 66.58 230 LEU B O 1
ATOM 3402 N N . TRP B 1 243 ? 43.751 37.838 -12.127 1.00 65.67 231 TRP B N 1
ATOM 3403 C CA . TRP B 1 243 ? 43.296 37.023 -13.273 1.00 66.15 231 TRP B CA 1
ATOM 3404 C C . TRP B 1 243 ? 43.224 35.567 -12.867 1.00 65.31 231 TRP B C 1
ATOM 3405 O O . TRP B 1 243 ? 43.933 35.153 -11.970 1.00 65.13 231 TRP B O 1
ATOM 3416 N N . SER B 1 244 ? 42.400 34.784 -13.548 1.00 64.56 232 SER B N 1
ATOM 3417 C CA . SER B 1 244 ? 42.452 33.356 -13.381 1.00 64.52 232 SER B CA 1
ATOM 3418 C C . SER B 1 244 ? 42.863 32.805 -14.708 1.00 66.06 232 SER B C 1
ATOM 3419 O O . SER B 1 244 ? 42.612 33.404 -15.748 1.00 67.16 232 SER B O 1
ATOM 3422 N N . GLU B 1 245 ? 43.509 31.653 -14.660 1.00 67.33 233 GLU B N 1
ATOM 3423 C CA . GLU B 1 245 ? 43.925 30.973 -15.845 1.00 67.58 233 GLU B CA 1
ATOM 3424 C C . GLU B 1 245 ? 43.691 29.498 -15.621 1.00 68.64 233 GLU B C 1
ATOM 3425 O O . GLU B 1 245 ? 44.062 28.948 -14.573 1.00 68.76 233 GLU B O 1
ATOM 3431 N N . ASN B 1 246 ? 43.050 28.868 -16.602 1.00 70.13 234 ASN B N 1
ATOM 3432 C CA . ASN B 1 246 ? 42.852 27.437 -16.564 1.00 71.22 234 ASN B CA 1
ATOM 3433 C C . ASN B 1 246 ? 44.137 26.778 -16.991 1.00 71.40 234 ASN B C 1
ATOM 3434 O O . ASN B 1 246 ? 44.630 27.037 -18.092 1.00 70.91 234 ASN B O 1
ATOM 3439 N N . LEU B 1 247 ? 44.677 25.924 -16.127 1.00 72.63 235 LEU B N 1
ATOM 3440 C CA . LEU B 1 247 ? 45.973 25.330 -16.381 1.00 73.62 235 LEU B CA 1
ATOM 3441 C C . LEU B 1 247 ? 46.038 24.516 -17.677 1.00 74.27 235 LEU B C 1
ATOM 3442 O O . LEU B 1 247 ? 46.978 24.647 -18.443 1.00 75.65 235 LEU B O 1
ATOM 3447 N N . LEU B 1 248 ? 45.023 23.709 -17.938 1.00 73.59 236 LEU B N 1
ATOM 3448 C CA . LEU B 1 248 ? 45.077 22.781 -19.047 1.00 72.68 236 LEU B CA 1
ATOM 3449 C C . LEU B 1 248 ? 44.649 23.420 -20.360 1.00 73.28 236 LEU B C 1
ATOM 3450 O O . LEU B 1 248 ? 45.189 23.097 -21.402 1.00 72.44 236 LEU B O 1
ATOM 3455 N N . THR B 1 249 ? 43.687 24.336 -20.301 1.00 74.12 237 THR B N 1
ATOM 3456 C CA . THR B 1 249 ? 43.152 24.963 -21.519 1.00 73.59 237 THR B CA 1
ATOM 3457 C C . THR B 1 249 ? 43.865 26.278 -21.823 1.00 72.56 237 THR B C 1
ATOM 3458 O O . THR B 1 249 ? 44.042 26.627 -22.989 1.00 72.98 237 THR B O 1
ATOM 3462 N N . GLY B 1 250 ? 44.247 27.011 -20.772 1.00 70.80 238 GLY B N 1
ATOM 3463 C CA . GLY B 1 250 ? 44.895 28.321 -20.930 1.00 69.61 238 GLY B CA 1
ATOM 3464 C C . GLY B 1 250 ? 43.958 29.523 -20.874 1.00 68.12 238 GLY B C 1
ATOM 3465 O O . GLY B 1 250 ? 44.371 30.670 -21.084 1.00 67.68 238 GLY B O 1
ATOM 3466 N N . GLU B 1 251 ? 42.687 29.264 -20.598 1.00 65.93 239 GLU B N 1
ATOM 3467 C CA . GLU B 1 251 ? 41.680 30.302 -20.650 1.00 65.98 239 GLU B CA 1
ATOM 3468 C C . GLU B 1 251 ? 41.890 31.299 -19.496 1.00 67.55 239 GLU B C 1
ATOM 3469 O O . GLU B 1 251 ? 41.889 30.925 -18.320 1.00 68.48 239 GLU B O 1
ATOM 3475 N N . ARG B 1 252 ? 42.100 32.567 -19.853 1.00 69.92 240 ARG B N 1
ATOM 3476 C CA . ARG B 1 252 ? 42.260 33.630 -18.867 1.00 69.46 240 ARG B CA 1
ATOM 3477 C C . ARG B 1 252 ? 41.051 34.536 -18.826 1.00 69.80 240 ARG B C 1
ATOM 3478 O O . ARG B 1 252 ? 40.383 34.741 -19.845 1.00 69.46 240 ARG B O 1
ATOM 3486 N N . HIS B 1 253 ? 40.789 35.088 -17.646 1.00 70.14 241 HIS B N 1
ATOM 3487 C CA . HIS B 1 253 ? 39.773 36.110 -17.451 1.00 71.11 241 HIS B CA 1
ATOM 3488 C C . HIS B 1 253 ? 40.217 36.993 -16.319 1.00 71.16 241 HIS B C 1
ATOM 3489 O O . HIS B 1 253 ? 40.732 36.511 -15.288 1.00 71.62 241 HIS B O 1
ATOM 3496 N N . ILE B 1 254 ? 40.005 38.289 -16.511 1.00 70.56 242 ILE B N 1
ATOM 3497 C CA . ILE B 1 254 ? 40.176 39.246 -15.433 1.00 70.11 242 ILE B CA 1
ATOM 3498 C C . ILE B 1 254 ? 39.090 38.942 -14.414 1.00 69.12 242 ILE B C 1
ATOM 3499 O O . ILE B 1 254 ? 37.973 38.663 -14.765 1.00 71.55 242 ILE B O 1
ATOM 3504 N N . THR B 1 255 ? 39.439 38.951 -13.149 1.00 68.16 243 THR B N 1
ATOM 3505 C CA . THR B 1 255 ? 38.529 38.510 -12.116 1.00 68.03 243 THR B CA 1
ATOM 3506 C C . THR B 1 255 ? 38.144 39.661 -11.203 1.00 67.79 243 THR B C 1
ATOM 3507 O O . THR B 1 255 ? 36.982 39.787 -10.827 1.00 70.23 243 THR B O 1
ATOM 3511 N N . ALA B 1 256 ? 39.114 40.494 -10.842 1.00 66.24 244 ALA B N 1
ATOM 3512 C CA . ALA B 1 256 ? 38.908 41.591 -9.903 1.00 65.46 244 ALA B CA 1
ATOM 3513 C C . ALA B 1 256 ? 40.007 42.628 -10.009 1.00 66.47 244 ALA B C 1
ATOM 3514 O O . ALA B 1 256 ? 41.134 42.305 -10.360 1.00 67.92 244 ALA B O 1
ATOM 3516 N N . THR B 1 257 ? 39.671 43.869 -9.681 1.00 67.38 245 THR B N 1
ATOM 3517 C CA . THR B 1 257 ? 40.648 44.917 -9.483 1.00 67.58 245 THR B CA 1
ATOM 3518 C C . THR B 1 257 ? 40.459 45.498 -8.087 1.00 68.83 245 THR B C 1
ATOM 3519 O O . THR B 1 257 ? 39.336 45.756 -7.673 1.00 70.54 245 THR B O 1
ATOM 3523 N N . GLY B 1 258 ? 41.553 45.693 -7.354 1.00 68.31 246 GLY B N 1
ATOM 3524 C CA . GLY B 1 258 ? 41.486 46.224 -6.009 1.00 63.62 246 GLY B CA 1
ATOM 3525 C C . GLY B 1 258 ? 42.477 47.343 -5.824 1.00 63.96 246 GLY B C 1
ATOM 3526 O O . GLY B 1 258 ? 43.499 47.412 -6.514 1.00 66.26 246 GLY B O 1
ATOM 3527 N N . HIS B 1 259 ? 42.185 48.234 -4.899 1.00 64.59 247 HIS B N 1
ATOM 3528 C CA . HIS B 1 259 ? 43.135 49.276 -4.521 1.00 63.90 247 HIS B CA 1
ATOM 3529 C C . HIS B 1 259 ? 43.327 49.164 -3.026 1.00 64.59 247 HIS B C 1
ATOM 3530 O O . HIS B 1 259 ? 42.342 49.204 -2.264 1.00 65.02 247 HIS B O 1
ATOM 3537 N N . PHE B 1 260 ? 44.589 49.007 -2.622 1.00 63.01 248 PHE B N 1
ATOM 3538 C CA . PHE B 1 260 ? 44.956 48.902 -1.216 1.00 62.76 248 PHE B CA 1
ATOM 3539 C C . PHE B 1 260 ? 45.850 50.054 -0.779 1.00 62.67 248 PHE B C 1
ATOM 3540 O O . PHE B 1 260 ? 46.705 50.550 -1.526 1.00 59.31 248 PHE B O 1
ATOM 3548 N N . THR B 1 261 ? 45.645 50.494 0.456 1.00 62.94 249 THR B N 1
ATOM 3549 C CA . THR B 1 261 ? 46.537 51.502 0.987 1.00 63.06 249 THR B CA 1
ATOM 3550 C C . THR B 1 261 ? 47.481 50.825 1.957 1.00 62.82 249 THR B C 1
ATOM 3551 O O . THR B 1 261 ? 47.043 50.109 2.855 1.00 64.21 249 THR B O 1
ATOM 3563 N N . VAL B 1 263 ? 50.990 51.219 4.546 1.00 65.86 251 VAL B N 1
ATOM 3564 C CA . VAL B 1 263 ? 51.753 52.222 5.277 1.00 66.89 251 VAL B CA 1
ATOM 3565 C C . VAL B 1 263 ? 53.127 51.675 5.615 1.00 69.42 251 VAL B C 1
ATOM 3566 O O . VAL B 1 263 ? 53.239 50.537 6.062 1.00 70.32 251 VAL B O 1
ATOM 3570 N N . ALA B 1 264 ? 54.174 52.468 5.367 1.00 70.96 252 ALA B N 1
ATOM 3571 C CA . ALA B 1 264 ? 55.541 52.084 5.730 1.00 70.11 252 ALA B CA 1
ATOM 3572 C C . ALA B 1 264 ? 55.752 52.176 7.227 1.00 70.61 252 ALA B C 1
ATOM 3573 O O . ALA B 1 264 ? 55.273 53.110 7.853 1.00 72.34 252 ALA B O 1
ATOM 3575 N N . VAL B 1 265 ? 56.496 51.228 7.790 1.00 72.58 253 VAL B N 1
ATOM 3576 C CA . VAL B 1 265 ? 56.665 51.116 9.236 1.00 75.98 253 VAL B CA 1
ATOM 3577 C C . VAL B 1 265 ? 58.143 50.908 9.635 1.00 77.02 253 VAL B C 1
ATOM 3578 O O . VAL B 1 265 ? 58.936 50.374 8.846 1.00 77.36 253 VAL B O 1
ATOM 3582 N N . ASP B 1 266 ? 58.488 51.348 10.851 1.00 77.80 254 ASP B N 1
ATOM 3583 C CA . ASP B 1 266 ? 59.812 51.175 11.476 1.00 77.78 254 ASP B CA 1
ATOM 3584 C C . ASP B 1 266 ? 59.897 49.850 12.254 1.00 78.45 254 ASP B C 1
ATOM 3585 O O . ASP B 1 266 ? 59.922 49.827 13.501 1.00 79.03 254 ASP B O 1
ATOM 3587 N N . ARG B 1 270 ? 55.455 51.230 13.972 1.00 77.68 258 ARG B N 1
ATOM 3588 C CA . ARG B 1 270 ? 55.352 52.696 13.959 1.00 80.73 258 ARG B CA 1
ATOM 3589 C C . ARG B 1 270 ? 55.693 53.354 12.594 1.00 81.13 258 ARG B C 1
ATOM 3590 O O . ARG B 1 270 ? 56.811 53.173 12.098 1.00 80.88 258 ARG B O 1
ATOM 3592 N N . PRO B 1 271 ? 54.744 54.143 12.006 1.00 81.39 259 PRO B N 1
ATOM 3593 C CA . PRO B 1 271 ? 54.805 54.715 10.642 1.00 80.47 259 PRO B CA 1
ATOM 3594 C C . PRO B 1 271 ? 56.098 55.397 10.312 1.00 80.14 259 PRO B C 1
ATOM 3595 O O . PRO B 1 271 ? 56.732 55.974 11.193 1.00 80.30 259 PRO B O 1
ATOM 3599 N N . ALA B 1 272 ? 56.478 55.335 9.038 1.00 80.54 260 ALA B N 1
ATOM 3600 C CA . ALA B 1 272 ? 57.755 55.891 8.587 1.00 79.73 260 ALA B CA 1
ATOM 3601 C C . ALA B 1 272 ? 57.648 56.625 7.238 1.00 78.22 260 ALA B C 1
ATOM 3602 O O . ALA B 1 272 ? 56.614 56.561 6.574 1.00 79.86 260 ALA B O 1
ATOM 3604 N N . THR B 1 273 ? 58.716 57.323 6.853 1.00 73.39 261 THR B N 1
ATOM 3605 C CA . THR B 1 273 ? 58.748 58.125 5.625 1.00 71.74 261 THR B CA 1
ATOM 3606 C C . THR B 1 273 ? 59.144 57.229 4.436 1.00 73.62 261 THR B C 1
ATOM 3607 O O . THR B 1 273 ? 60.147 56.501 4.498 1.00 78.22 261 THR B O 1
ATOM 3609 N N . ILE B 1 274 ? 58.356 57.266 3.362 1.00 76.95 262 ILE B N 1
ATOM 3610 C CA . ILE B 1 274 ? 58.532 56.320 2.243 1.00 78.18 262 ILE B CA 1
ATOM 3611 C C . ILE B 1 274 ? 59.681 56.713 1.308 1.00 76.91 262 ILE B C 1
ATOM 3612 O O . ILE B 1 274 ? 60.677 57.316 1.737 1.00 74.59 262 ILE B O 1
ATOM 3614 N N . ILE C 1 19 ? 3.648 27.499 -1.002 1.00 68.45 7 ILE C N 1
ATOM 3615 C CA . ILE C 1 19 ? 3.923 28.480 -2.090 1.00 69.22 7 ILE C CA 1
ATOM 3616 C C . ILE C 1 19 ? 5.084 29.435 -1.734 1.00 70.43 7 ILE C C 1
ATOM 3617 O O . ILE C 1 19 ? 5.913 29.768 -2.589 1.00 71.51 7 ILE C O 1
ATOM 3619 N N . GLU C 1 20 ? 5.170 29.850 -0.474 1.00 68.97 8 GLU C N 1
ATOM 3620 C CA . GLU C 1 20 ? 6.011 30.981 -0.121 1.00 68.28 8 GLU C CA 1
ATOM 3621 C C . GLU C 1 20 ? 6.911 30.677 1.083 1.00 69.23 8 GLU C C 1
ATOM 3622 O O . GLU C 1 20 ? 6.403 30.512 2.196 1.00 69.77 8 GLU C O 1
ATOM 3628 N N . LYS C 1 21 ? 8.231 30.614 0.858 1.00 68.23 9 LYS C N 1
ATOM 3629 C CA . LYS C 1 21 ? 9.219 30.379 1.922 1.00 68.50 9 LYS C CA 1
ATOM 3630 C C . LYS C 1 21 ? 8.884 31.270 3.095 1.00 72.93 9 LYS C C 1
ATOM 3631 O O . LYS C 1 21 ? 8.573 32.452 2.916 1.00 73.36 9 LYS C O 1
ATOM 3636 N N . PRO C 1 22 ? 8.925 30.723 4.309 1.00 76.08 10 PRO C N 1
ATOM 3637 C CA . PRO C 1 22 ? 8.618 31.658 5.377 1.00 77.05 10 PRO C CA 1
ATOM 3638 C C . PRO C 1 22 ? 9.794 32.564 5.690 1.00 79.22 10 PRO C C 1
ATOM 3639 O O . PRO C 1 22 ? 10.956 32.184 5.460 1.00 80.57 10 PRO C O 1
ATOM 3643 N N . ALA C 1 23 ? 9.488 33.747 6.223 1.00 79.56 11 ALA C N 1
ATOM 3644 C CA . ALA C 1 23 ? 10.501 34.734 6.597 1.00 80.00 11 ALA C CA 1
ATOM 3645 C C . ALA C 1 23 ? 11.450 34.196 7.664 1.00 79.94 11 ALA C C 1
ATOM 3646 O O . ALA C 1 23 ? 11.098 33.282 8.401 1.00 80.08 11 ALA C O 1
ATOM 3648 N N . GLN C 1 24 ? 12.653 34.764 7.734 1.00 79.92 12 GLN C N 1
ATOM 3649 C CA . GLN C 1 24 ? 13.671 34.307 8.676 1.00 79.10 12 GLN C CA 1
ATOM 3650 C C . GLN C 1 24 ? 14.365 35.422 9.459 1.00 77.41 12 GLN C C 1
ATOM 3651 O O . GLN C 1 24 ? 14.674 36.496 8.921 1.00 78.33 12 GLN C O 1
ATOM 3657 N N . HIS C 1 25 ? 14.599 35.155 10.740 1.00 72.52 13 HIS C N 1
ATOM 3658 C CA . HIS C 1 25 ? 15.343 36.075 11.601 1.00 71.93 13 HIS C CA 1
ATOM 3659 C C . HIS C 1 25 ? 16.834 35.999 11.289 1.00 73.96 13 HIS C C 1
ATOM 3660 O O . HIS C 1 25 ? 17.358 34.925 10.995 1.00 77.04 13 HIS C O 1
ATOM 3667 N N . GLY C 1 26 ? 17.494 37.156 11.314 1.00 78.68 14 GLY C N 1
ATOM 3668 C CA . GLY C 1 26 ? 18.923 37.252 10.995 1.00 80.74 14 GLY C CA 1
ATOM 3669 C C . GLY C 1 26 ? 19.781 36.833 12.177 1.00 81.54 14 GLY C C 1
ATOM 3670 O O . GLY C 1 26 ? 19.924 37.583 13.156 1.00 84.35 14 GLY C O 1
ATOM 3671 N N . ALA C 1 27 ? 20.343 35.632 12.103 1.00 78.02 15 ALA C N 1
ATOM 3672 C CA . ALA C 1 27 ? 21.193 35.152 13.189 1.00 77.30 15 ALA C CA 1
ATOM 3673 C C . ALA C 1 27 ? 22.645 35.693 13.103 1.00 76.20 15 ALA C C 1
ATOM 3674 O O . ALA C 1 27 ? 23.140 36.045 12.023 1.00 76.43 15 ALA C O 1
ATOM 3676 N N . THR C 1 28 ? 23.316 35.770 14.246 1.00 73.34 16 THR C N 1
ATOM 3677 C CA . THR C 1 28 ? 24.716 36.140 14.254 1.00 71.06 16 THR C CA 1
ATOM 3678 C C . THR C 1 28 ? 25.577 34.889 14.299 1.00 69.24 16 THR C C 1
ATOM 3679 O O . THR C 1 28 ? 25.413 34.062 15.218 1.00 69.20 16 THR C O 1
ATOM 3683 N N . THR C 1 29 ? 26.476 34.767 13.321 1.00 67.07 17 THR C N 1
ATOM 3684 C CA . THR C 1 29 ? 27.499 33.729 13.252 1.00 66.60 17 THR C CA 1
ATOM 3685 C C . THR C 1 29 ? 28.870 34.263 13.691 1.00 67.11 17 THR C C 1
ATOM 3686 O O . THR C 1 29 ? 29.298 35.314 13.224 1.00 67.35 17 THR C O 1
ATOM 3690 N N . ARG C 1 30 ? 29.556 33.518 14.561 1.00 66.73 18 ARG C N 1
ATOM 3691 C CA . ARG C 1 30 ? 30.847 33.926 15.096 1.00 66.58 18 ARG C CA 1
ATOM 3692 C C . ARG C 1 30 ? 31.918 32.908 14.769 1.00 66.70 18 ARG C C 1
ATOM 3693 O O . ARG C 1 30 ? 31.700 31.701 14.860 1.00 65.83 18 ARG C O 1
ATOM 3701 N N . LEU C 1 31 ? 33.069 33.422 14.337 1.00 66.32 19 LEU C N 1
ATOM 3702 C CA . LEU C 1 31 ? 34.217 32.629 14.012 1.00 64.66 19 LEU C CA 1
ATOM 3703 C C . LEU C 1 31 ? 35.381 33.244 14.777 1.00 67.07 19 LEU C C 1
ATOM 3704 O O . LEU C 1 31 ? 35.557 34.456 14.725 1.00 69.21 19 LEU C O 1
ATOM 3709 N N . ILE C 1 32 ? 36.162 32.426 15.491 1.00 67.55 20 ILE C N 1
ATOM 3710 C CA . ILE C 1 32 ? 37.196 32.924 16.388 1.00 69.58 20 ILE C CA 1
ATOM 3711 C C . ILE C 1 32 ? 38.560 32.342 16.110 1.00 71.38 20 ILE C C 1
ATOM 3712 O O . ILE C 1 32 ? 38.700 31.144 15.979 1.00 75.01 20 ILE C O 1
ATOM 3717 N N . ASP C 1 33 ? 39.565 33.209 16.009 1.00 70.59 21 ASP C N 1
ATOM 3718 C CA . ASP C 1 33 ? 40.928 32.786 15.743 1.00 68.57 21 ASP C CA 1
ATOM 3719 C C . ASP C 1 33 ? 41.888 33.344 16.783 1.00 67.49 21 ASP C C 1
ATOM 3720 O O . ASP C 1 33 ? 41.733 34.485 17.200 1.00 67.55 21 ASP C O 1
ATOM 3725 N N . ILE C 1 34 ? 42.877 32.543 17.194 1.00 67.23 22 ILE C N 1
ATOM 3726 C CA . ILE C 1 34 ? 43.872 32.997 18.162 1.00 67.79 22 ILE C CA 1
ATOM 3727 C C . ILE C 1 34 ? 45.195 33.362 17.502 1.00 68.31 22 ILE C C 1
ATOM 3728 O O . ILE C 1 34 ? 45.726 32.600 16.684 1.00 71.28 22 ILE C O 1
ATOM 3733 N N . VAL C 1 35 ? 45.716 34.539 17.835 1.00 68.06 23 VAL C N 1
ATOM 3734 C CA . VAL C 1 35 ? 47.068 34.912 17.465 1.00 68.12 23 VAL C CA 1
ATOM 3735 C C . VAL C 1 35 ? 47.889 34.953 18.731 1.00 70.95 23 VAL C C 1
ATOM 3736 O O . VAL C 1 35 ? 47.640 35.798 19.583 1.00 74.36 23 VAL C O 1
ATOM 3740 N N . PHE C 1 36 ? 48.869 34.060 18.848 1.00 71.48 24 PHE C N 1
ATOM 3741 C CA . PHE C 1 36 ? 49.670 33.921 20.070 1.00 72.16 24 PHE C CA 1
ATOM 3742 C C . PHE C 1 36 ? 50.728 34.981 20.206 1.00 73.70 24 PHE C C 1
ATOM 3743 O O . PHE C 1 36 ? 51.216 35.497 19.186 1.00 75.65 24 PHE C O 1
ATOM 3751 N N . PRO C 1 37 ? 51.107 35.304 21.459 1.00 74.39 25 PRO C N 1
ATOM 3752 C CA . PRO C 1 37 ? 52.152 36.291 21.701 1.00 75.83 25 PRO C CA 1
ATOM 3753 C C . PRO C 1 37 ? 53.418 35.909 20.986 1.00 78.62 25 PRO C C 1
ATOM 3754 O O . PRO C 1 37 ? 53.844 34.760 21.059 1.00 80.16 25 PRO C O 1
ATOM 3758 N N . GLY C 1 38 ? 54.004 36.845 20.260 1.00 80.57 26 GLY C N 1
ATOM 3759 C CA . GLY C 1 38 ? 55.230 36.540 19.554 1.00 83.42 26 GLY C CA 1
ATOM 3760 C C . GLY C 1 38 ? 55.087 35.804 18.224 1.00 85.61 26 GLY C C 1
ATOM 3761 O O . GLY C 1 38 ? 56.088 35.615 17.536 1.00 86.61 26 GLY C O 1
ATOM 3762 N N . ASP C 1 39 ? 53.884 35.377 17.841 1.00 86.24 27 ASP C N 1
ATOM 3763 C CA . ASP C 1 39 ? 53.731 34.819 16.473 1.00 88.41 27 ASP C CA 1
ATOM 3764 C C . ASP C 1 39 ? 53.638 35.893 15.365 1.00 88.69 27 ASP C C 1
ATOM 3765 O O . ASP C 1 39 ? 52.533 36.261 14.947 1.00 89.12 27 ASP C O 1
ATOM 3770 N N . THR C 1 40 ? 54.787 36.356 14.866 1.00 88.60 28 THR C N 1
ATOM 3771 C CA . THR C 1 40 ? 54.813 37.507 13.942 1.00 87.76 28 THR C CA 1
ATOM 3772 C C . THR C 1 40 ? 54.211 37.196 12.568 1.00 85.40 28 THR C C 1
ATOM 3773 O O . THR C 1 40 ? 53.721 38.101 11.888 1.00 88.72 28 THR C O 1
ATOM 3777 N N . ASN C 1 41 ? 54.242 35.931 12.163 1.00 78.78 29 ASN C N 1
ATOM 3778 C CA . ASN C 1 41 ? 53.673 35.551 10.868 1.00 77.95 29 ASN C CA 1
ATOM 3779 C C . ASN C 1 41 ? 52.144 35.627 10.870 1.00 79.71 29 ASN C C 1
ATOM 3780 O O . ASN C 1 41 ? 51.524 36.270 9.994 1.00 83.52 29 ASN C O 1
ATOM 3785 N N . HIS C 1 42 ? 51.536 34.975 11.857 1.00 82.08 30 HIS C N 1
ATOM 3786 C CA . HIS C 1 42 ? 50.093 35.031 11.995 1.00 83.72 30 HIS C CA 1
ATOM 3787 C C . HIS C 1 42 ? 49.630 36.471 12.200 1.00 84.99 30 HIS C C 1
ATOM 3788 O O . HIS C 1 42 ? 48.741 36.954 11.492 1.00 85.99 30 HIS C O 1
ATOM 3795 N N . HIS C 1 43 ? 50.260 37.167 13.138 1.00 84.48 31 HIS C N 1
ATOM 3796 C CA . HIS C 1 43 ? 49.962 38.571 13.376 1.00 83.71 31 HIS C CA 1
ATOM 3797 C C . HIS C 1 43 ? 49.982 39.371 12.069 1.00 83.53 31 HIS C C 1
ATOM 3798 O O . HIS C 1 43 ? 49.038 40.103 11.773 1.00 83.66 31 HIS C O 1
ATOM 3805 N N . GLY C 1 44 ? 51.043 39.193 11.281 1.00 83.18 32 GLY C N 1
ATOM 3806 C CA . GLY C 1 44 ? 51.266 39.987 10.087 1.00 83.51 32 GLY C CA 1
ATOM 3807 C C . GLY C 1 44 ? 50.295 39.660 8.967 1.00 84.39 32 GLY C C 1
ATOM 3808 O O . GLY C 1 44 ? 50.047 40.492 8.096 1.00 85.76 32 GLY C O 1
ATOM 3809 N N . THR C 1 45 ? 49.762 38.439 8.966 1.00 83.33 33 THR C N 1
ATOM 3810 C CA . THR C 1 45 ? 48.807 38.017 7.939 1.00 81.50 33 THR C CA 1
ATOM 3811 C C . THR C 1 45 ? 47.385 38.265 8.408 1.00 80.86 33 THR C C 1
ATOM 3812 O O . THR C 1 45 ? 46.522 38.665 7.628 1.00 81.34 33 THR C O 1
ATOM 3816 N N . LEU C 1 46 ? 47.141 38.030 9.696 1.00 79.94 34 LEU C N 1
ATOM 3817 C CA . LEU C 1 46 ? 45.796 38.195 10.217 1.00 78.37 34 LEU C CA 1
ATOM 3818 C C . LEU C 1 46 ? 45.388 39.665 10.211 1.00 77.18 34 LEU C C 1
ATOM 3819 O O . LEU C 1 46 ? 44.302 40.008 9.742 1.00 77.70 34 LEU C O 1
ATOM 3824 N N . PHE C 1 47 ? 46.251 40.533 10.741 1.00 76.56 35 PHE C N 1
ATOM 3825 C CA . PHE C 1 47 ? 46.004 41.964 10.644 1.00 75.49 35 PHE C CA 1
ATOM 3826 C C . PHE C 1 47 ? 46.534 42.382 9.281 1.00 76.74 35 PHE C C 1
ATOM 3827 O O . PHE C 1 47 ? 47.523 43.097 9.152 1.00 79.46 35 PHE C O 1
ATOM 3835 N N . GLY C 1 48 ? 45.859 41.871 8.262 1.00 77.17 36 GLY C N 1
ATOM 3836 C CA . GLY C 1 48 ? 46.313 41.905 6.879 1.00 73.78 36 GLY C CA 1
ATOM 3837 C C . GLY C 1 48 ? 45.343 41.032 6.121 1.00 73.16 36 GLY C C 1
ATOM 3838 O O . GLY C 1 48 ? 44.161 40.938 6.468 1.00 74.13 36 GLY C O 1
ATOM 3839 N N . GLY C 1 49 ? 45.843 40.351 5.110 1.00 72.72 37 GLY C N 1
ATOM 3840 C CA . GLY C 1 49 ? 44.984 39.713 4.116 1.00 69.10 37 GLY C CA 1
ATOM 3841 C C . GLY C 1 49 ? 44.206 38.600 4.755 1.00 66.16 37 GLY C C 1
ATOM 3842 O O . GLY C 1 49 ? 43.017 38.461 4.535 1.00 66.41 37 GLY C O 1
ATOM 3843 N N . THR C 1 50 ? 44.869 37.812 5.579 1.00 65.77 38 THR C N 1
ATOM 3844 C CA . THR C 1 50 ? 44.171 36.703 6.216 1.00 65.64 38 THR C CA 1
ATOM 3845 C C . THR C 1 50 ? 42.947 37.209 6.988 1.00 65.43 38 THR C C 1
ATOM 3846 O O . THR C 1 50 ? 41.857 36.636 6.908 1.00 66.72 38 THR C O 1
ATOM 3850 N N . GLY C 1 51 ? 43.110 38.323 7.676 1.00 61.49 39 GLY C N 1
ATOM 3851 C CA . GLY C 1 51 ? 41.992 38.884 8.391 1.00 61.58 39 GLY C CA 1
ATOM 3852 C C . GLY C 1 51 ? 40.832 39.153 7.478 1.00 62.15 39 GLY C C 1
ATOM 3853 O O . GLY C 1 51 ? 39.651 38.989 7.862 1.00 59.59 39 GLY C O 1
ATOM 3854 N N . LEU C 1 52 ? 41.166 39.597 6.271 1.00 63.05 40 LEU C N 1
ATOM 3855 C CA . LEU C 1 52 ? 40.150 39.757 5.245 1.00 65.32 40 LEU C CA 1
ATOM 3856 C C . LEU C 1 52 ? 39.492 38.430 4.980 1.00 63.74 40 LEU C C 1
ATOM 3857 O O . LEU C 1 52 ? 38.301 38.294 5.134 1.00 66.68 40 LEU C O 1
ATOM 3862 N N . ALA C 1 53 ? 40.280 37.445 4.605 1.00 63.37 41 ALA C N 1
ATOM 3863 C CA . ALA C 1 53 ? 39.759 36.132 4.212 1.00 62.73 41 ALA C CA 1
ATOM 3864 C C . ALA C 1 53 ? 38.802 35.549 5.268 1.00 63.61 41 ALA C C 1
ATOM 3865 O O . ALA C 1 53 ? 37.787 34.919 4.908 1.00 65.71 41 ALA C O 1
ATOM 3867 N N . LEU C 1 54 ? 39.098 35.778 6.551 1.00 62.38 42 LEU C N 1
ATOM 3868 C CA . LEU C 1 54 ? 38.256 35.276 7.598 1.00 61.75 42 LEU C CA 1
ATOM 3869 C C . LEU C 1 54 ? 36.946 36.030 7.639 1.00 63.99 42 LEU C C 1
ATOM 3870 O O . LEU C 1 54 ? 35.870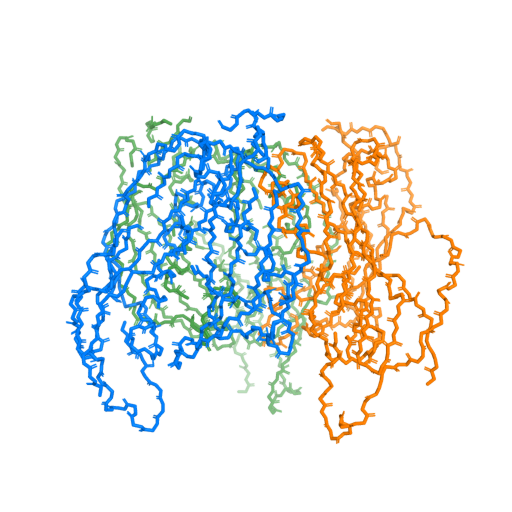 35.423 7.774 1.00 65.42 42 LEU C O 1
ATOM 3883 N N . ASP C 1 56 ? 35.477 37.359 5.131 1.00 60.62 44 ASP C N 1
ATOM 3884 C CA . ASP C 1 56 ? 34.707 36.700 4.087 1.00 61.12 44 ASP C CA 1
ATOM 3885 C C . ASP C 1 5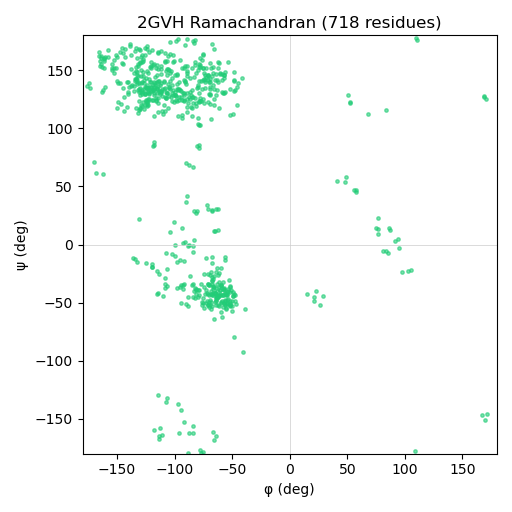6 ? 34.166 35.312 4.475 1.00 61.05 44 ASP C C 1
ATOM 3886 O O . ASP C 1 56 ? 32.984 35.041 4.324 1.00 61.32 44 ASP C O 1
ATOM 3891 N N . ARG C 1 57 ? 34.986 34.451 5.020 1.00 61.19 45 ARG C N 1
ATOM 3892 C CA . ARG C 1 57 ? 34.517 33.145 5.385 1.00 62.26 45 ARG C CA 1
ATOM 3893 C C . ARG C 1 57 ? 33.294 33.200 6.297 1.00 64.14 45 ARG C C 1
ATOM 3894 O O . ARG C 1 57 ? 32.311 32.488 6.041 1.00 69.09 45 ARG C O 1
ATOM 3902 N N . VAL C 1 58 ? 33.323 34.025 7.346 1.00 61.20 46 VAL C N 1
ATOM 3903 C CA . VAL C 1 58 ? 32.187 34.058 8.285 1.00 58.56 46 VAL C CA 1
ATOM 3904 C C . VAL C 1 58 ? 30.969 34.680 7.619 1.00 59.50 46 VAL C C 1
ATOM 3905 O O . VAL C 1 58 ? 29.836 34.254 7.841 1.00 60.57 46 VAL C O 1
ATOM 3909 N N . ALA C 1 59 ? 31.195 35.652 6.749 1.00 58.49 47 ALA C N 1
ATOM 3910 C CA . ALA C 1 59 ? 30.093 36.141 5.916 1.00 59.22 47 ALA C CA 1
ATOM 3911 C C . ALA C 1 59 ? 29.497 35.013 5.087 1.00 60.19 47 ALA C C 1
ATOM 3912 O O . ALA C 1 59 ? 28.268 34.864 5.012 1.00 61.45 47 ALA C O 1
ATOM 3914 N N . PHE C 1 60 ? 30.360 34.187 4.499 1.00 59.85 48 PHE C N 1
ATOM 3915 C CA . PHE C 1 60 ? 29.905 33.122 3.598 1.00 61.08 48 PHE C CA 1
ATOM 3916 C C . PHE C 1 60 ? 29.075 32.121 4.365 1.00 62.61 48 PHE C C 1
ATOM 3917 O O . PHE C 1 60 ? 28.023 31.722 3.905 1.00 64.01 48 PHE C O 1
ATOM 3925 N N . ILE C 1 61 ? 29.543 31.722 5.549 1.00 62.22 49 ILE C N 1
ATOM 3926 C CA . ILE C 1 61 ? 28.750 30.867 6.428 1.00 58.83 49 ILE C CA 1
ATOM 3927 C C . ILE C 1 61 ? 27.389 31.500 6.738 1.00 60.34 49 ILE C C 1
ATOM 3928 O O . ILE C 1 61 ? 26.362 30.838 6.628 1.00 61.83 49 ILE C O 1
ATOM 3933 N N . ALA C 1 62 ? 27.370 32.771 7.127 1.00 58.08 50 ALA C N 1
ATOM 3934 C CA . ALA C 1 62 ? 26.125 33.394 7.551 1.00 56.71 50 ALA C CA 1
ATOM 3935 C C . ALA C 1 62 ? 25.138 33.309 6.415 1.00 58.40 50 ALA C C 1
ATOM 3936 O O . ALA C 1 62 ? 23.973 32.929 6.616 1.00 59.13 50 ALA C O 1
ATOM 3938 N N . ALA C 1 63 ? 25.609 33.701 5.223 1.00 58.50 51 ALA C N 1
ATOM 3939 C CA . ALA C 1 63 ? 24.781 33.702 4.025 1.00 58.32 51 ALA C CA 1
ATOM 3940 C C . ALA C 1 63 ? 24.206 32.338 3.805 1.00 58.80 51 ALA C C 1
ATOM 3941 O O . ALA C 1 63 ? 23.040 32.200 3.508 1.00 60.16 51 ALA C O 1
ATOM 3943 N N . THR C 1 64 ? 25.026 31.324 3.981 1.00 61.94 52 THR C N 1
ATOM 3944 C CA . THR C 1 64 ? 24.649 29.993 3.543 1.00 63.38 52 THR C CA 1
ATOM 3945 C C . THR C 1 64 ? 23.641 29.426 4.486 1.00 64.01 52 THR C C 1
ATOM 3946 O O . THR C 1 64 ? 22.716 28.729 4.062 1.00 65.67 52 THR C O 1
ATOM 3950 N N . ARG C 1 65 ? 23.812 29.744 5.757 1.00 64.99 53 ARG C N 1
ATOM 3951 C CA . ARG C 1 65 ? 22.847 29.400 6.791 1.00 65.45 53 ARG C CA 1
ATOM 3952 C C . ARG C 1 65 ? 21.506 30.041 6.528 1.00 66.62 53 ARG C C 1
ATOM 3953 O O . ARG C 1 65 ? 20.454 29.442 6.834 1.00 67.58 53 ARG C O 1
ATOM 3961 N N . PHE C 1 66 ? 21.532 31.266 5.994 1.00 65.44 54 PHE C N 1
ATOM 3962 C CA . PHE C 1 66 ? 20.314 32.013 5.792 1.00 63.83 54 PHE C CA 1
ATOM 3963 C C . PHE C 1 66 ? 19.532 31.450 4.613 1.00 63.58 54 PHE C C 1
ATOM 3964 O O . PHE C 1 66 ? 18.371 31.116 4.751 1.00 63.47 54 PHE C O 1
ATOM 3972 N N . GLY C 1 67 ? 20.172 31.352 3.461 1.00 63.38 55 GLY C N 1
ATOM 3973 C CA . GLY C 1 67 ? 19.476 31.034 2.237 1.00 63.15 55 GLY C CA 1
ATOM 3974 C C . GLY C 1 67 ? 19.604 29.589 1.838 1.00 64.22 55 GLY C C 1
ATOM 3975 O O . GLY C 1 67 ? 19.066 29.180 0.799 1.00 61.71 55 GLY C O 1
ATOM 3976 N N . ARG C 1 68 ? 20.338 28.812 2.647 1.00 65.71 56 ARG C N 1
ATOM 3977 C CA . ARG C 1 68 ? 20.500 27.378 2.413 1.00 65.95 56 ARG C CA 1
ATOM 3978 C C . ARG C 1 68 ? 20.694 27.040 0.947 1.00 65.96 56 ARG C C 1
ATOM 3979 O O . ARG C 1 68 ? 19.968 26.233 0.417 1.00 66.39 56 ARG C O 1
ATOM 3987 N N . THR C 1 69 ? 21.682 27.658 0.307 1.00 66.68 57 THR C N 1
ATOM 3988 C CA . THR C 1 69 ? 21.957 27.499 -1.126 1.00 67.19 57 THR C CA 1
ATOM 3989 C C . THR C 1 69 ? 23.405 27.947 -1.325 1.00 68.11 57 THR C C 1
ATOM 3990 O O . THR C 1 69 ? 23.953 28.616 -0.437 1.00 68.78 57 THR C O 1
ATOM 3994 N N . PRO C 1 70 ? 24.058 27.571 -2.452 1.00 68.46 58 PRO C N 1
ATOM 3995 C CA . PRO C 1 70 ? 25.434 28.055 -2.630 1.00 67.64 58 PRO C CA 1
ATOM 3996 C C . PRO C 1 70 ? 25.498 29.572 -2.743 1.00 67.73 58 PRO C C 1
ATOM 3997 O O . PRO C 1 70 ? 24.607 30.170 -3.365 1.00 69.53 58 PRO C O 1
ATOM 4001 N N . PHE C 1 71 ? 26.535 30.184 -2.150 1.00 64.89 59 PHE C N 1
ATOM 4002 C CA . PHE C 1 71 ? 26.806 31.614 -2.329 1.00 62.24 59 PHE C CA 1
ATOM 4003 C C . PHE C 1 71 ? 28.186 31.954 -2.908 1.00 61.21 59 PHE C C 1
ATOM 4004 O O . PHE C 1 71 ? 29.134 31.258 -2.693 1.00 61.72 59 PHE C O 1
ATOM 4012 N N . VAL C 1 72 ? 28.295 33.077 -3.588 1.00 61.59 60 VAL C N 1
ATOM 4013 C CA . VAL C 1 72 ? 29.599 33.645 -3.936 1.00 60.41 60 VAL C CA 1
ATOM 4014 C C . VAL C 1 72 ? 29.677 35.082 -3.403 1.00 63.50 60 VAL C C 1
ATOM 4015 O O . VAL C 1 72 ? 28.645 35.690 -2.958 1.00 64.09 60 VAL C O 1
ATOM 4019 N N . THR C 1 73 ? 30.892 35.624 -3.428 1.00 63.01 61 THR C N 1
ATOM 4020 C CA . THR C 1 73 ? 31.108 36.986 -3.034 1.00 62.47 61 THR C CA 1
ATOM 4021 C C . THR C 1 73 ? 31.137 37.870 -4.280 1.00 61.70 61 THR C C 1
ATOM 4022 O O . THR C 1 73 ? 32.061 37.800 -5.071 1.00 63.60 61 THR C O 1
ATOM 4026 N N . ALA C 1 74 ? 30.114 38.695 -4.448 1.00 61.50 62 ALA C N 1
ATOM 4027 C CA . ALA C 1 74 ? 30.011 39.551 -5.616 1.00 61.82 62 ALA C CA 1
ATOM 4028 C C . ALA C 1 74 ? 30.869 40.755 -5.363 1.00 62.44 62 ALA C C 1
ATOM 4029 O O . ALA C 1 74 ? 31.564 41.229 -6.254 1.00 62.15 62 ALA C O 1
ATOM 4031 N N . SER C 1 75 ? 30.855 41.231 -4.129 1.00 62.30 63 SER C N 1
ATOM 4032 C CA . SER C 1 75 ? 31.656 42.356 -3.822 1.00 63.81 63 SER C CA 1
ATOM 4033 C C . SER C 1 75 ? 31.832 42.610 -2.342 1.00 64.95 63 SER C C 1
ATOM 4034 O O . SER C 1 75 ? 31.049 42.173 -1.500 1.00 63.20 63 SER C O 1
ATOM 4037 N N . CYS C 1 76 ? 32.850 43.411 -2.073 1.00 66.83 64 CYS C N 1
ATOM 4038 C CA . CYS C 1 76 ? 33.328 43.702 -0.754 1.00 68.17 64 CYS C CA 1
ATOM 4039 C C . CYS C 1 76 ? 33.470 45.224 -0.637 1.00 68.38 64 CYS C C 1
ATOM 4040 O O . CYS C 1 76 ? 34.162 45.858 -1.440 1.00 69.46 64 CYS C O 1
ATOM 4043 N N . GLU C 1 77 ? 32.811 45.832 0.336 1.00 68.62 65 GLU C N 1
ATOM 4044 C CA . GLU C 1 77 ? 32.919 47.290 0.450 1.00 69.95 65 GLU C CA 1
ATOM 4045 C C . GLU C 1 77 ? 34.247 47.700 1.100 1.00 68.66 65 GLU C C 1
ATOM 4046 O O . GLU C 1 77 ? 34.920 46.867 1.734 1.00 69.69 65 GLU C O 1
ATOM 4052 N N . ARG C 1 78 ? 34.646 48.955 0.906 1.00 67.95 66 ARG C N 1
ATOM 4053 C CA . ARG C 1 78 ? 35.857 49.458 1.548 1.00 68.59 66 ARG C CA 1
ATOM 4054 C C . ARG C 1 78 ? 35.920 49.137 3.042 1.00 68.23 66 ARG C C 1
ATOM 4055 O O . ARG C 1 78 ? 34.901 49.207 3.750 1.00 67.76 66 ARG C O 1
ATOM 4063 N N . ILE C 1 79 ? 37.130 48.788 3.484 1.00 67.35 67 ILE C N 1
ATOM 4064 C CA . ILE C 1 79 ? 37.420 48.439 4.845 1.00 68.72 67 ILE C CA 1
ATOM 4065 C C . ILE C 1 79 ? 38.662 49.181 5.315 1.00 69.44 67 ILE C C 1
ATOM 4066 O O . ILE C 1 79 ? 39.627 49.270 4.571 1.00 71.30 67 ILE C O 1
ATOM 4071 N N . ASP C 1 80 ? 38.625 49.693 6.543 1.00 69.40 68 ASP C N 1
ATOM 4072 C CA . ASP C 1 80 ? 39.782 50.322 7.190 1.00 71.87 68 ASP C CA 1
ATOM 4073 C C . ASP C 1 80 ? 40.343 49.384 8.246 1.00 72.91 68 ASP C C 1
ATOM 4074 O O . ASP C 1 80 ? 39.599 48.776 9.024 1.00 74.60 68 ASP C O 1
ATOM 4079 N N . PHE C 1 81 ? 41.664 49.303 8.296 1.00 72.64 69 PHE C N 1
ATOM 4080 C CA . PHE C 1 81 ? 42.356 48.396 9.191 1.00 72.67 69 PHE C CA 1
ATOM 4081 C C . PHE C 1 81 ? 43.275 49.153 10.088 1.00 73.36 69 PHE C C 1
ATOM 4082 O O . PHE C 1 81 ? 43.913 50.101 9.643 1.00 75.33 69 PHE C O 1
ATOM 4090 N N . ARG C 1 82 ? 43.376 48.735 11.343 1.00 74.03 70 ARG C N 1
ATOM 4091 C CA . ARG C 1 82 ? 44.389 49.314 12.243 1.00 74.61 70 ARG C CA 1
ATOM 4092 C C . ARG C 1 82 ? 45.157 48.171 12.881 1.00 75.38 70 ARG C C 1
ATOM 4093 O O . ARG C 1 82 ? 44.569 47.193 13.354 1.00 76.58 70 ARG C O 1
ATOM 4095 N N . GLN C 1 83 ? 46.476 48.243 12.862 1.00 76.16 71 GLN C N 1
ATOM 4096 C CA . GLN C 1 83 ? 47.251 47.123 13.414 1.00 77.28 71 GLN C CA 1
ATOM 4097 C C . GLN C 1 83 ? 47.537 47.360 14.852 1.00 76.79 71 GLN C C 1
ATOM 4098 O O . GLN C 1 83 ? 48.113 48.378 15.225 1.00 76.96 71 GLN C O 1
ATOM 4104 N N . PRO C 1 84 ? 47.149 46.412 15.690 1.00 76.64 72 PRO C N 1
ATOM 4105 C CA . PRO C 1 84 ? 47.390 46.601 17.111 1.00 75.80 72 PRO C CA 1
ATOM 4106 C C . PRO C 1 84 ? 48.875 46.363 17.422 1.00 77.17 72 PRO C C 1
ATOM 4107 O O . PRO C 1 84 ? 49.677 46.079 16.502 1.00 76.43 72 PRO C O 1
ATOM 4111 N N . ALA C 1 85 ? 49.233 46.480 18.708 1.00 78.36 73 ALA C N 1
ATOM 4112 C CA . ALA C 1 85 ? 50.580 46.124 19.164 1.00 79.72 73 ALA C CA 1
ATOM 4113 C C . ALA C 1 85 ? 50.808 44.625 18.903 1.00 80.77 73 ALA C C 1
ATOM 4114 O O . ALA C 1 85 ? 49.841 43.819 18.876 1.00 78.66 73 ALA C O 1
ATOM 4116 N N . ARG C 1 86 ? 52.076 44.262 18.697 1.00 81.72 74 ARG C N 1
ATOM 4117 C CA . ARG C 1 86 ? 52.455 42.878 18.383 1.00 82.77 74 ARG C CA 1
ATOM 4118 C C . ARG C 1 86 ? 52.218 41.772 19.454 1.00 83.28 74 ARG C C 1
ATOM 4119 O O . ARG C 1 86 ? 52.725 40.645 19.275 1.00 84.30 74 ARG C O 1
ATOM 4120 N N . ILE C 1 87 ? 51.462 42.071 20.525 1.00 80.55 75 ILE C N 1
ATOM 4121 C CA . ILE C 1 87 ? 51.125 41.075 21.557 1.00 79.68 75 ILE C CA 1
ATOM 4122 C C . ILE C 1 87 ? 50.203 39.972 21.015 1.00 78.81 75 ILE C C 1
ATOM 4123 O O . ILE C 1 87 ? 50.069 39.794 19.773 1.00 79.83 75 ILE C O 1
ATOM 4124 N N . GLY C 1 88 ? 49.536 39.264 21.932 1.00 75.27 76 GLY C N 1
ATOM 4125 C CA . GLY C 1 88 ? 48.604 38.173 21.568 1.00 71.04 76 GLY C CA 1
ATOM 4126 C C . GLY C 1 88 ? 47.114 38.491 21.635 1.00 69.36 76 GLY C C 1
ATOM 4127 O O . GLY C 1 88 ? 46.648 39.183 22.551 1.00 69.44 76 GLY C O 1
ATOM 4128 N N . HIS C 1 89 ? 46.337 37.948 20.695 1.00 66.16 77 HIS C N 1
ATOM 4129 C CA . HIS C 1 89 ? 44.937 38.330 20.613 1.00 64.20 77 HIS C CA 1
ATOM 4130 C C . HIS C 1 89 ? 43.999 37.188 20.355 1.00 64.26 77 HIS C C 1
ATOM 4131 O O . HIS C 1 89 ? 44.286 36.353 19.469 1.00 65.70 77 HIS C O 1
ATOM 4138 N N . ILE C 1 90 ? 42.877 37.167 21.084 1.00 61.61 78 ILE C N 1
ATOM 4139 C CA . ILE C 1 90 ? 41.704 36.426 20.619 1.00 62.22 78 ILE C CA 1
ATOM 4140 C C . ILE C 1 90 ? 40.905 37.297 19.644 1.00 61.20 78 ILE C C 1
ATOM 4141 O O . ILE C 1 90 ? 40.432 38.355 20.013 1.00 64.14 78 ILE C O 1
ATOM 4146 N N . VAL C 1 91 ? 40.709 36.844 18.433 1.00 59.92 79 VAL C N 1
ATOM 4147 C CA . VAL C 1 91 ? 40.052 37.694 17.425 1.00 60.52 79 VAL C CA 1
ATOM 4148 C C . VAL C 1 91 ? 38.749 37.099 16.999 1.00 61.74 79 VAL C C 1
ATOM 4149 O O . VAL C 1 91 ? 38.698 35.943 16.593 1.00 65.46 79 VAL C O 1
ATOM 4153 N N . GLU C 1 92 ? 37.680 37.882 17.083 1.00 63.51 80 GLU C N 1
ATOM 4154 C CA . GLU C 1 92 ? 36.341 37.363 16.785 1.00 63.21 80 GLU C CA 1
ATOM 4155 C C . GLU C 1 92 ? 35.742 37.985 15.552 1.00 62.14 80 GLU C C 1
ATOM 4156 O O . GLU C 1 92 ? 35.791 39.183 15.376 1.00 63.69 80 GLU C O 1
ATOM 4162 N N . PHE C 1 93 ? 35.217 37.171 14.663 1.00 62.13 81 PHE C N 1
ATOM 4163 C CA . PHE C 1 93 ? 34.609 37.678 13.440 1.00 60.42 81 PHE C CA 1
ATOM 4164 C C . PHE C 1 93 ? 33.150 37.299 13.415 1.00 61.47 81 PHE C C 1
ATOM 4165 O O . PHE C 1 93 ? 32.828 36.107 13.286 1.00 65.04 81 PHE C O 1
ATOM 4173 N N . THR C 1 94 ? 32.267 38.289 13.558 1.00 58.30 82 THR C N 1
ATOM 4174 C CA . THR C 1 94 ? 30.828 38.078 13.638 1.00 59.26 82 THR C CA 1
ATOM 4175 C C . THR C 1 94 ? 30.180 38.531 12.304 1.00 60.53 82 THR C C 1
ATOM 4176 O O . THR C 1 94 ? 30.628 39.493 11.643 1.00 61.65 82 THR C O 1
ATOM 4180 N N . ALA C 1 95 ? 29.132 37.842 11.903 1.00 59.72 83 ALA C N 1
ATOM 4181 C CA . ALA C 1 95 ? 28.429 38.222 10.705 1.00 59.86 83 ALA C CA 1
ATOM 4182 C C . ALA C 1 95 ? 26.951 38.174 10.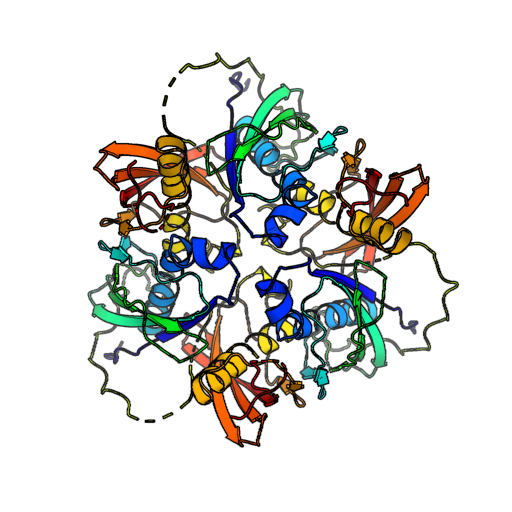976 1.00 60.52 83 ALA C C 1
ATOM 4183 O O . ALA C 1 95 ? 26.499 37.229 11.597 1.00 60.78 83 ALA C O 1
ATOM 4185 N N . ARG C 1 96 ? 26.244 39.209 10.507 1.00 60.61 84 ARG C N 1
ATOM 4186 C CA . ARG C 1 96 ? 24.805 39.293 10.405 1.00 62.41 84 ARG C CA 1
ATOM 4187 C C . ARG C 1 96 ? 24.376 39.607 8.985 1.00 63.25 84 ARG C C 1
ATOM 4188 O O . ARG C 1 96 ? 24.961 40.469 8.341 1.00 67.12 84 ARG C O 1
ATOM 4193 N N . PRO C 1 97 ? 23.336 38.947 8.485 1.00 63.93 85 PRO C N 1
ATOM 4194 C CA . PRO C 1 97 ? 22.631 39.526 7.325 1.00 63.22 85 PRO C CA 1
ATOM 4195 C C . PRO C 1 97 ? 21.864 40.794 7.672 1.00 63.63 85 PRO C C 1
ATOM 4196 O O . PRO C 1 97 ? 21.134 40.825 8.687 1.00 63.25 85 PRO C O 1
ATOM 4200 N N . VAL C 1 98 ? 21.995 41.824 6.840 1.00 62.86 86 VAL C N 1
ATOM 4201 C CA . VAL C 1 98 ? 21.351 43.079 7.130 1.00 63.91 86 VAL C CA 1
ATOM 4202 C C . VAL C 1 98 ? 20.360 43.510 6.056 1.00 64.33 86 VAL C C 1
ATOM 4203 O O . VAL C 1 98 ? 19.530 44.385 6.301 1.00 65.59 86 VAL C O 1
ATOM 4207 N N . LYS C 1 99 ? 20.446 42.912 4.876 1.00 64.88 87 LYS C N 1
ATOM 4208 C CA . LYS C 1 99 ? 19.473 43.182 3.802 1.00 65.80 87 LYS C CA 1
ATOM 4209 C C . LYS C 1 99 ? 19.414 41.983 2.877 1.00 63.85 87 LYS C C 1
ATOM 4210 O O . LYS C 1 99 ? 20.396 41.268 2.756 1.00 64.60 87 LYS C O 1
ATOM 4216 N N . ALA C 1 100 ? 18.258 41.749 2.251 1.00 61.40 88 ALA C N 1
ATOM 4217 C CA . ALA C 1 100 ? 18.051 40.560 1.417 1.00 59.16 88 ALA C CA 1
ATOM 4218 C C . ALA C 1 100 ? 17.091 40.805 0.281 1.00 59.66 88 ALA C C 1
ATOM 4219 O O . ALA C 1 100 ? 15.943 41.163 0.491 1.00 59.85 88 ALA C O 1
ATOM 4221 N N . GLY C 1 101 ? 17.559 40.578 -0.932 1.00 59.44 89 GLY C N 1
ATOM 4222 C CA . GLY C 1 101 ? 16.721 40.799 -2.108 1.00 59.87 89 GLY C CA 1
ATOM 4223 C C . GLY C 1 101 ? 16.126 39.472 -2.518 1.00 60.15 89 GLY C C 1
ATOM 4224 O O . GLY C 1 101 ? 15.669 38.708 -1.662 1.00 59.16 89 GLY C O 1
ATOM 4225 N N . ARG C 1 102 ? 16.124 39.215 -3.829 1.00 60.62 90 ARG C N 1
ATOM 4226 C CA . ARG C 1 102 ? 15.783 37.900 -4.362 1.00 60.38 90 ARG C CA 1
ATOM 4227 C C . ARG C 1 102 ? 16.993 37.006 -4.280 1.00 60.42 90 ARG C C 1
ATOM 4228 O O . ARG C 1 102 ? 16.879 35.823 -3.946 1.00 60.63 90 ARG C O 1
ATOM 4236 N N . ARG C 1 103 ? 18.147 37.569 -4.632 1.00 61.10 91 ARG C N 1
ATOM 4237 C CA . ARG C 1 103 ? 19.383 36.795 -4.674 1.00 63.41 91 ARG C CA 1
ATOM 4238 C C . ARG C 1 103 ? 20.585 37.442 -4.005 1.00 65.20 91 ARG C C 1
ATOM 4239 O O . ARG C 1 103 ? 21.563 36.759 -3.732 1.00 66.27 91 ARG C O 1
ATOM 4247 N N . SER C 1 104 ? 20.493 38.740 -3.738 1.00 66.84 92 SER C N 1
ATOM 4248 C CA . SER C 1 104 ? 21.544 39.496 -3.096 1.00 67.91 92 SER C CA 1
ATOM 4249 C C . SER C 1 104 ? 21.351 39.449 -1.608 1.00 66.41 92 SER C C 1
ATOM 4250 O O . SER C 1 104 ? 20.267 39.712 -1.102 1.00 67.00 92 SER C O 1
ATOM 4253 N N . LEU C 1 105 ? 22.409 39.118 -0.895 1.00 64.79 93 LEU C N 1
ATOM 4254 C CA . LEU C 1 105 ? 22.366 39.199 0.556 1.00 64.21 93 LEU C CA 1
ATOM 4255 C C . LEU C 1 105 ? 23.465 40.113 1.009 1.00 62.91 93 LEU C C 1
ATOM 4256 O O . LEU C 1 105 ? 24.613 39.935 0.644 1.00 62.23 93 LEU C O 1
ATOM 4261 N N . THR C 1 106 ? 23.111 41.125 1.779 1.00 63.42 94 THR C N 1
ATOM 4262 C CA . THR C 1 106 ? 24.117 41.991 2.376 1.00 62.30 94 THR C CA 1
ATOM 4263 C C . THR C 1 106 ? 24.444 41.450 3.775 1.00 61.14 94 THR C C 1
ATOM 4264 O O . THR C 1 106 ? 23.566 41.277 4.598 1.00 60.72 94 THR C O 1
ATOM 4268 N N . VAL C 1 107 ? 25.717 41.180 4.015 1.00 61.35 95 VAL C N 1
ATOM 4269 C CA . VAL C 1 107 ? 26.183 40.717 5.303 1.00 62.44 95 VAL C CA 1
ATOM 4270 C C . VAL C 1 107 ? 27.171 41.701 5.933 1.00 63.26 95 VAL C C 1
ATOM 4271 O O . VAL C 1 107 ? 28.081 42.198 5.288 1.00 62.87 95 VAL C O 1
ATOM 4275 N N . GLU C 1 108 ? 26.966 41.986 7.209 1.00 65.07 96 GLU C N 1
ATOM 4276 C CA . GLU C 1 108 ? 27.799 42.934 7.920 1.00 63.69 96 GLU C CA 1
ATOM 4277 C C . GLU C 1 108 ? 28.722 42.138 8.812 1.00 64.19 96 GLU C C 1
ATOM 4278 O O . GLU C 1 108 ? 28.285 41.255 9.557 1.00 61.79 96 GLU C O 1
ATOM 4284 N N . VAL C 1 109 ? 30.019 42.410 8.702 1.00 65.12 97 VAL C N 1
ATOM 4285 C CA . VAL C 1 109 ? 30.986 41.668 9.497 1.00 65.17 97 VAL C CA 1
ATOM 4286 C C . VAL C 1 109 ? 31.803 42.563 10.397 1.00 66.17 97 VAL C C 1
ATOM 4287 O O . VAL C 1 109 ? 32.326 43.579 9.960 1.00 66.76 97 VAL C O 1
ATOM 4291 N N . GLU C 1 110 ? 31.914 42.173 11.661 1.00 67.06 98 GLU C N 1
ATOM 4292 C CA . GLU C 1 110 ? 32.741 42.901 12.596 1.00 68.90 98 GLU C CA 1
ATOM 4293 C C . GLU C 1 110 ? 33.936 42.048 13.028 1.00 71.05 98 GLU C C 1
ATOM 4294 O O . GLU C 1 110 ? 33.774 40.891 13.415 1.00 72.61 98 GLU C O 1
ATOM 4308 N N . VAL C 1 112 ? 36.863 41.928 15.769 1.00 64.23 100 VAL C N 1
ATOM 4309 C CA . VAL C 1 112 ? 37.308 42.522 17.010 1.00 63.25 100 VAL C CA 1
ATOM 4310 C C . VAL C 1 112 ? 38.456 41.740 17.646 1.00 64.20 100 VAL C C 1
ATOM 4311 O O . VAL C 1 112 ? 38.369 40.540 17.876 1.00 64.50 100 VAL C O 1
ATOM 4315 N N . ALA C 1 113 ? 39.539 42.420 17.956 1.00 64.04 101 ALA C N 1
ATOM 4316 C CA . ALA C 1 113 ? 40.647 41.742 18.585 1.00 63.95 101 ALA C CA 1
ATOM 4317 C C . ALA C 1 113 ? 40.721 42.153 20.040 1.00 65.03 101 ALA C C 1
ATOM 4318 O O . ALA C 1 113 ? 40.736 43.331 20.306 1.00 68.17 101 ALA C O 1
ATOM 4320 N N . GLU C 1 114 ? 40.727 41.197 20.975 1.00 65.33 102 GLU C N 1
ATOM 4321 C CA . GLU C 1 114 ? 40.967 41.493 22.383 1.00 65.88 102 GLU C CA 1
ATOM 4322 C C . GLU C 1 114 ? 42.282 40.880 22.829 1.00 65.93 102 GLU C C 1
ATOM 4323 O O . GLU C 1 114 ? 42.606 39.782 22.401 1.00 68.78 102 GLU C O 1
ATOM 4329 N N . THR C 1 115 ? 43.057 41.581 23.657 1.00 63.15 103 THR C N 1
ATOM 4330 C CA . THR C 1 115 ? 44.309 40.984 24.167 1.00 64.48 103 THR C CA 1
ATOM 4331 C C . THR C 1 115 ? 44.020 39.720 24.955 1.00 62.89 103 THR C C 1
ATOM 4332 O O . THR C 1 115 ? 42.994 39.627 25.585 1.00 65.04 103 THR C O 1
ATOM 4336 N N . ILE C 1 116 ? 44.925 38.750 24.886 1.00 61.45 104 ILE C N 1
ATOM 4337 C CA . ILE C 1 116 ? 44.776 37.501 25.611 1.00 59.76 104 ILE C CA 1
ATOM 4338 C C . ILE C 1 116 ? 45.044 37.867 27.056 1.00 60.22 104 ILE C C 1
ATOM 4339 O O . ILE C 1 116 ? 44.249 37.532 27.944 1.00 59.46 104 ILE C O 1
ATOM 4344 N N . ILE C 1 117 ? 46.160 38.557 27.286 1.00 60.17 105 ILE C N 1
ATOM 4345 C CA . ILE C 1 117 ? 46.412 39.155 28.587 1.00 61.97 105 ILE C CA 1
ATOM 4346 C C . ILE C 1 117 ? 45.643 40.465 28.758 1.00 62.74 105 ILE C C 1
ATOM 4347 O O . ILE C 1 117 ? 45.981 41.451 28.120 1.00 66.07 105 ILE C O 1
ATOM 4352 N N . GLY C 1 118 ? 44.614 40.469 29.601 1.00 63.76 106 GLY C N 1
ATOM 4353 C CA . GLY C 1 118 ? 43.915 41.695 29.990 1.00 64.43 106 GLY C CA 1
ATOM 4354 C C . GLY C 1 118 ? 42.555 41.862 29.336 1.00 66.50 106 GLY C C 1
ATOM 4355 O O . GLY C 1 118 ? 41.706 42.585 29.826 1.00 64.69 106 GLY C O 1
ATOM 4356 N N . ARG C 1 119 ? 42.342 41.191 28.217 1.00 68.89 107 ARG C N 1
ATOM 4357 C CA . ARG C 1 119 ? 41.101 41.317 27.479 1.00 71.55 107 ARG C CA 1
ATOM 4358 C C . ARG C 1 119 ? 40.748 42.755 27.087 1.00 74.26 107 ARG C C 1
ATOM 4359 O O . ARG C 1 119 ? 39.606 43.177 27.266 1.00 74.88 107 ARG C O 1
ATOM 4367 N N . GLN C 1 120 ? 41.709 43.504 26.553 1.00 76.38 108 GLN C N 1
ATOM 4368 C CA . GLN C 1 120 ? 41.434 44.869 26.112 1.00 77.39 108 GLN C CA 1
ATOM 4369 C C . GLN C 1 120 ? 41.172 44.870 24.627 1.00 77.97 108 GLN C C 1
ATOM 4370 O O . GLN C 1 120 ? 41.949 44.286 23.851 1.00 80.37 108 GLN C O 1
ATOM 4376 N N . GLN C 1 121 ? 40.103 45.545 24.220 1.00 74.12 109 GLN C N 1
ATOM 4377 C CA . GLN C 1 121 ? 39.803 45.633 22.822 1.00 70.98 109 GLN C CA 1
ATOM 4378 C C . GLN C 1 121 ? 40.838 46.530 22.137 1.00 69.76 109 GLN C C 1
ATOM 4379 O O . GLN C 1 121 ? 41.098 47.632 22.580 1.00 68.14 109 GLN C O 1
ATOM 4385 N N . HIS C 1 122 ? 41.435 46.061 21.059 1.00 68.39 110 HIS C N 1
ATOM 4386 C CA . HIS C 1 122 ? 42.460 46.842 20.405 1.00 67.20 110 HIS C CA 1
ATOM 4387 C C . HIS C 1 122 ? 42.009 47.241 19.021 1.00 68.50 110 HIS C C 1
ATOM 4388 O O . HIS C 1 122 ? 42.518 48.185 18.451 1.00 71.05 110 HIS C O 1
ATOM 4395 N N . THR C 1 123 ? 41.082 46.516 18.437 1.00 67.96 111 THR C N 1
ATOM 4396 C CA . THR C 1 123 ? 40.704 46.880 17.083 1.00 67.31 111 THR C CA 1
ATOM 4397 C C . THR C 1 123 ? 39.242 46.601 16.953 1.00 68.00 111 THR C C 1
ATOM 4398 O O . THR C 1 123 ? 38.666 45.978 17.832 1.00 68.56 111 THR C O 1
ATOM 4402 N N . CYS C 1 124 ? 38.639 47.075 15.868 1.00 70.01 112 CYS C N 1
ATOM 4403 C CA . CYS C 1 124 ? 37.216 46.945 15.724 1.00 72.91 112 CYS C CA 1
ATOM 4404 C C . CYS C 1 124 ? 36.853 47.328 14.332 1.00 73.29 112 CYS C C 1
ATOM 4405 O O . CYS C 1 124 ? 36.243 48.364 14.139 1.00 75.58 112 CYS C O 1
ATOM 4408 N N . THR C 1 125 ? 37.210 46.495 13.372 1.00 72.80 113 THR C N 1
ATOM 4409 C CA . THR C 1 125 ? 37.008 46.803 11.961 1.00 71.67 113 THR C CA 1
ATOM 4410 C C . THR C 1 125 ? 35.661 46.277 11.484 1.00 69.54 113 THR C C 1
ATOM 4411 O O . THR C 1 125 ? 35.235 45.202 11.852 1.00 69.94 113 THR C O 1
ATOM 4415 N N . ARG C 1 126 ? 34.986 47.033 10.653 1.00 68.10 114 ARG C N 1
ATOM 4416 C CA . ARG C 1 126 ? 33.698 46.598 10.141 1.00 67.42 114 ARG C CA 1
ATOM 4417 C C . ARG C 1 126 ? 33.783 46.458 8.651 1.00 66.91 114 ARG C C 1
ATOM 4418 O O . ARG C 1 126 ? 34.415 47.273 8.005 1.00 67.59 114 ARG C O 1
ATOM 4426 N N . GLY C 1 127 ? 33.169 45.411 8.108 1.00 67.70 115 GLY C N 1
ATOM 4427 C CA . GLY C 1 127 ? 33.129 45.175 6.652 1.00 64.90 115 GLY C CA 1
ATOM 4428 C C . GLY C 1 127 ? 31.725 44.830 6.188 1.00 64.21 115 GLY C C 1
ATOM 4429 O O . GLY C 1 127 ? 30.951 44.248 6.956 1.00 62.81 115 GLY C O 1
ATOM 4430 N N . ILE C 1 128 ? 31.391 45.222 4.953 1.00 63.91 116 ILE C N 1
ATOM 4431 C CA . ILE C 1 128 ? 30.110 44.920 4.358 1.00 63.66 116 ILE C CA 1
ATOM 4432 C C . ILE C 1 128 ? 30.357 44.033 3.161 1.00 64.07 116 ILE C C 1
ATOM 4433 O O . ILE C 1 128 ? 31.112 44.395 2.261 1.00 63.96 116 ILE C O 1
ATOM 4437 N N . PHE C 1 129 ? 29.721 42.864 3.156 1.00 64.66 117 PHE C N 1
ATOM 4438 C CA . PHE C 1 129 ? 29.850 41.863 2.090 1.00 63.54 117 PHE C CA 1
ATOM 4439 C C . PHE C 1 129 ? 28.560 41.629 1.335 1.00 64.06 117 PHE C C 1
ATOM 4440 O O . PHE C 1 129 ? 27.493 41.467 1.935 1.00 65.75 117 PHE C O 1
ATOM 4448 N N . HIS C 1 130 ? 28.672 41.600 0.013 1.00 63.31 118 HIS C N 1
ATOM 4449 C CA . HIS C 1 130 ? 27.528 41.384 -0.845 1.00 62.27 118 HIS C CA 1
ATOM 4450 C C . HIS C 1 130 ? 27.631 40.000 -1.441 1.00 62.38 118 HIS C C 1
ATOM 4451 O O . HIS C 1 130 ? 28.371 39.756 -2.412 1.00 61.52 118 HIS C O 1
ATOM 4466 N N . VAL C 1 132 ? 25.850 36.698 -3.215 1.00 62.11 120 VAL C N 1
ATOM 4467 C CA . VAL C 1 132 ? 24.853 36.404 -4.207 1.00 60.37 120 VAL C CA 1
ATOM 4468 C C . VAL C 1 132 ? 24.684 34.902 -4.229 1.00 61.28 120 VAL C C 1
ATOM 4469 O O . VAL C 1 132 ? 25.676 34.161 -4.177 1.00 58.92 120 VAL C O 1
ATOM 4473 N N . ALA C 1 133 ? 23.425 34.467 -4.281 1.00 63.21 121 ALA C N 1
ATOM 4474 C CA . ALA C 1 133 ? 23.086 33.057 -4.334 1.00 63.69 121 ALA C CA 1
ATOM 4475 C C . ALA C 1 133 ? 23.240 32.531 -5.747 1.00 63.97 121 ALA C C 1
ATOM 4476 O O . ALA C 1 133 ? 22.808 33.168 -6.696 1.00 64.39 121 ALA C O 1
ATOM 4478 N N . ILE C 1 134 ? 23.872 31.372 -5.879 1.00 65.32 122 ILE C N 1
ATOM 4479 C CA . ILE C 1 134 ? 23.834 30.630 -7.143 1.00 65.52 122 ILE C CA 1
ATOM 4480 C C . ILE C 1 134 ? 23.163 29.297 -6.890 1.00 65.11 122 ILE C C 1
ATOM 4481 O O . ILE C 1 134 ? 23.846 28.314 -6.561 1.00 65.60 122 ILE C O 1
ATOM 4486 N N . PRO C 1 135 ? 21.823 29.259 -7.012 1.00 65.24 123 PRO C N 1
ATOM 4487 C CA . PRO C 1 135 ? 21.092 28.037 -6.721 1.00 66.18 123 PRO C CA 1
ATOM 4488 C C . PRO C 1 135 ? 21.274 26.992 -7.822 1.00 68.49 123 PRO C C 1
ATOM 4489 O O . PRO C 1 135 ? 21.413 27.337 -8.999 1.00 66.91 123 PRO C O 1
ATOM 4493 N N . GLU C 1 136 ? 21.291 25.729 -7.391 1.00 72.68 124 GLU C N 1
ATOM 4494 C CA . GLU C 1 136 ? 21.390 24.552 -8.256 1.00 75.61 124 GLU C CA 1
ATOM 4495 C C . GLU C 1 136 ? 20.075 23.745 -8.151 1.00 77.11 124 GLU C C 1
ATOM 4496 O O . GLU C 1 136 ? 19.270 23.975 -7.230 1.00 78.18 124 GLU C O 1
ATOM 4498 N N . GLY C 1 137 ? 19.849 22.827 -9.093 1.00 78.25 125 GLY C N 1
ATOM 4499 C CA . GLY C 1 137 ? 18.643 21.967 -9.090 1.00 78.80 125 GLY C CA 1
ATOM 4500 C C . GLY C 1 137 ? 17.666 22.294 -10.217 1.00 79.25 125 GLY C C 1
ATOM 4501 O O . GLY C 1 137 ? 17.890 23.232 -10.973 1.00 78.70 125 GLY C O 1
ATOM 4502 N N . GLU C 1 138 ? 16.586 21.524 -10.360 1.00 81.10 126 GLU C N 1
ATOM 4503 C CA . GLU C 1 138 ? 15.553 21.805 -11.402 1.00 81.92 126 GLU C CA 1
ATOM 4504 C C . GLU C 1 138 ? 14.818 23.141 -11.157 1.00 82.08 126 GLU C C 1
ATOM 4505 O O . GLU C 1 138 ? 14.585 23.916 -12.088 1.00 81.67 126 GLU C O 1
ATOM 4507 N N . ASP C 1 139 ? 14.492 23.411 -9.892 1.00 81.86 127 ASP C N 1
ATOM 4508 C CA . ASP C 1 139 ? 13.761 24.614 -9.512 1.00 80.30 127 ASP C CA 1
ATOM 4509 C C . ASP C 1 139 ? 14.725 25.774 -9.203 1.00 78.92 127 ASP C C 1
ATOM 4510 O O . ASP C 1 139 ? 14.487 26.600 -8.297 1.00 79.07 127 ASP C O 1
ATOM 4512 N N . ALA C 1 140 ? 15.812 25.819 -9.977 1.00 77.00 128 ALA C N 1
ATOM 4513 C CA . ALA C 1 140 ? 16.859 26.845 -9.858 1.00 73.49 128 ALA C CA 1
ATOM 4514 C C . ALA C 1 140 ? 16.308 28.199 -10.297 1.00 71.70 128 ALA C C 1
ATOM 4515 O O . ALA C 1 140 ? 16.340 29.153 -9.519 1.00 71.70 128 ALA C O 1
ATOM 4516 N N . ALA C 1 141 ? 15.774 28.264 -11.526 1.00 67.88 129 ALA C N 1
ATOM 4517 C CA . ALA C 1 141 ? 15.257 29.507 -12.104 1.00 62.66 129 ALA C CA 1
ATOM 4518 C C . ALA C 1 141 ? 14.230 30.206 -11.193 1.00 60.96 129 ALA C C 1
ATOM 4519 O O . ALA C 1 141 ? 14.133 31.427 -11.205 1.00 58.46 129 ALA C O 1
ATOM 4520 N N . SER C 1 142 ? 13.491 29.419 -10.404 1.00 59.31 130 SER C N 1
ATOM 4521 C CA . SER C 1 142 ? 12.456 29.907 -9.494 1.00 57.13 130 SER C CA 1
ATOM 4522 C C . SER C 1 142 ? 12.936 30.165 -8.049 1.00 58.17 130 SER C C 1
ATOM 4523 O O . SER C 1 142 ? 12.123 30.317 -7.135 1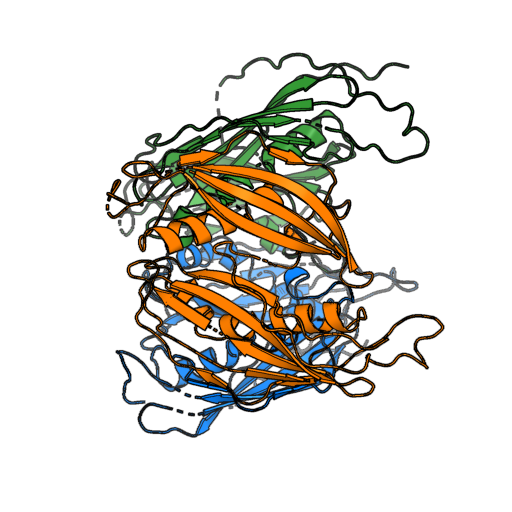.00 60.40 130 SER C O 1
ATOM 4525 N N . TYR C 1 143 ? 14.234 30.213 -7.816 1.00 55.17 131 TYR C N 1
ATOM 4526 C CA . TYR C 1 143 ? 14.702 30.334 -6.436 1.00 57.31 131 TYR C CA 1
ATOM 4527 C C . TYR C 1 143 ? 14.654 31.783 -5.951 1.00 56.27 131 TYR C C 1
ATOM 4528 O O . TYR C 1 143 ? 15.348 32.641 -6.489 1.00 57.85 131 TYR C O 1
ATOM 4537 N N . VAL C 1 144 ? 13.886 32.065 -4.914 1.00 52.77 132 VAL C N 1
ATOM 4538 C CA . VAL C 1 144 ? 14.063 33.363 -4.275 1.00 49.85 132 VAL C CA 1
ATOM 4539 C C . VAL C 1 144 ? 14.569 33.172 -2.874 1.00 52.35 132 VAL C C 1
ATOM 4540 O O . VAL C 1 144 ? 14.225 32.181 -2.226 1.00 53.29 132 VAL C O 1
ATOM 4544 N N . LEU C 1 145 ? 15.419 34.111 -2.431 1.00 53.98 133 LEU C N 1
ATOM 4545 C CA . LEU C 1 145 ? 15.817 34.227 -1.018 1.00 53.61 133 LEU C CA 1
ATOM 4546 C C . LEU C 1 145 ? 14.568 34.392 -0.145 1.00 53.82 133 LEU C C 1
ATOM 4547 O O . LEU C 1 145 ? 13.579 34.971 -0.611 1.00 53.26 133 LEU C O 1
ATOM 4552 N N . PRO C 1 146 ? 14.598 33.879 1.107 1.00 54.58 134 PRO C N 1
ATOM 4553 C CA . PRO C 1 146 ? 13.528 34.146 2.083 1.00 52.64 134 PRO C CA 1
ATOM 4554 C C . PRO C 1 146 ? 13.490 35.592 2.460 1.00 54.10 134 PRO C C 1
ATOM 4555 O O . PRO C 1 146 ? 14.418 36.320 2.201 1.00 56.43 134 PRO C O 1
ATOM 4559 N N . GLU C 1 147 ? 12.441 36.003 3.144 1.00 58.51 135 GLU C N 1
ATOM 4560 C CA . GLU C 1 147 ? 12.364 37.373 3.614 1.00 59.30 135 GLU C CA 1
ATOM 4561 C C . GLU C 1 147 ? 13.145 37.448 4.917 1.00 58.79 135 GLU C C 1
ATOM 4562 O O . GLU C 1 147 ? 13.118 36.511 5.684 1.00 59.54 135 GLU C O 1
ATOM 4568 N N . LEU C 1 148 ? 13.833 38.561 5.153 1.00 60.45 136 LEU C N 1
ATOM 4569 C CA . LEU C 1 148 ? 14.651 38.729 6.363 1.00 60.88 136 LEU C CA 1
ATOM 4570 C C . LEU C 1 148 ? 13.961 39.612 7.419 1.00 62.94 136 LEU C C 1
ATOM 4571 O O . LEU C 1 148 ? 13.569 40.746 7.147 1.00 61.57 136 LEU C O 1
ATOM 4576 N N . LEU C 1 149 ? 13.790 39.084 8.617 1.00 65.09 137 LEU C N 1
ATOM 4577 C CA . LEU C 1 149 ? 13.308 39.911 9.707 1.00 68.29 137 LEU C CA 1
ATOM 4578 C C . LEU C 1 149 ? 14.534 40.230 10.513 1.00 71.08 137 LEU C C 1
ATOM 4579 O O . LEU C 1 149 ? 15.562 39.558 10.341 1.00 71.11 137 LEU C O 1
ATOM 4584 N N . THR C 1 150 ? 14.479 41.242 11.376 1.00 73.64 138 THR C N 1
ATOM 4585 C CA . THR C 1 150 ? 15.645 41.455 12.237 1.00 78.83 138 THR C CA 1
ATOM 4586 C C . THR C 1 150 ? 15.556 40.500 13.411 1.00 82.17 138 THR C C 1
ATOM 4587 O O . THR C 1 150 ? 14.456 40.153 13.840 1.00 82.08 138 THR C O 1
ATOM 4591 N N . GLU C 1 151 ? 16.711 40.048 13.903 1.00 88.36 139 GLU C N 1
ATOM 4592 C CA . GLU C 1 151 ? 16.771 39.255 15.137 1.00 92.78 139 GLU C CA 1
ATOM 4593 C C . GLU C 1 151 ? 16.372 40.149 16.302 1.00 95.18 139 GLU C C 1
ATOM 4594 O O . GLU C 1 151 ? 16.180 41.366 16.129 1.00 94.53 139 GLU C O 1
ATOM 4596 N N . GLU C 1 152 ? 16.221 39.541 17.476 1.00 97.64 140 GLU C N 1
ATOM 4597 C CA . GLU C 1 152 ? 16.099 40.305 18.711 1.00 99.52 140 GLU C CA 1
ATOM 4598 C C . GLU C 1 152 ? 17.429 40.155 19.455 1.00 100.66 140 GLU C C 1
ATOM 4599 O O . GLU C 1 152 ? 17.832 39.031 19.808 1.00 100.53 140 GLU C O 1
ATOM 4601 N N . THR C 1 153 ? 18.111 41.290 19.654 1.00 100.55 141 THR C N 1
ATOM 4602 C CA . THR C 1 153 ? 19.402 41.354 20.356 1.00 101.38 141 THR C CA 1
ATOM 4603 C C . THR C 1 153 ? 19.333 40.649 21.744 1.00 101.89 141 THR C C 1
ATOM 4604 O O . THR C 1 153 ? 18.621 41.129 22.630 1.00 102.61 141 THR C O 1
ATOM 4606 N N . PRO C 1 154 ? 20.034 39.492 21.921 1.00 101.50 142 PRO C N 1
ATOM 4607 C CA . PRO C 1 154 ? 19.963 38.689 23.179 1.00 100.49 142 PRO C CA 1
ATOM 4608 C C . PRO C 1 154 ? 21.068 38.962 24.234 1.00 99.49 142 PRO C C 1
ATOM 4609 O O . PRO C 1 154 ? 22.159 39.442 23.889 1.00 97.98 142 PRO C O 1
ATOM 4613 N N . ASP C 1 155 ? 20.786 38.612 25.495 1.00 97.73 143 ASP C N 1
ATOM 4614 C CA . ASP C 1 155 ? 21.617 39.000 26.664 1.00 95.89 143 ASP C CA 1
ATOM 4615 C C . ASP C 1 155 ? 23.157 38.937 26.468 1.00 93.99 143 ASP C C 1
ATOM 4616 O O . ASP C 1 155 ? 23.887 38.197 27.136 1.00 90.96 143 ASP C O 1
ATOM 4618 N N . ALA C 1 159 ? 29.691 32.084 28.121 1.00 73.28 147 ALA C N 1
ATOM 4619 C CA . ALA C 1 159 ? 29.443 30.979 27.165 1.00 74.41 147 ALA C CA 1
ATOM 4620 C C . ALA C 1 159 ? 29.746 31.365 25.695 1.00 75.39 147 ALA C C 1
ATOM 4621 O O . ALA C 1 159 ? 29.017 32.182 25.124 1.00 71.86 147 ALA C O 1
ATOM 4623 N N . VAL C 1 160 ? 30.790 30.747 25.107 1.00 76.54 148 VAL C N 1
ATOM 4624 C CA . VAL C 1 160 ? 31.248 30.974 23.716 1.00 75.52 148 VAL C CA 1
ATOM 4625 C C . VAL C 1 160 ? 30.658 30.057 22.623 1.00 77.17 148 VAL C C 1
ATOM 4626 O O . VAL C 1 160 ? 30.568 28.851 22.838 1.00 78.78 148 VAL C O 1
ATOM 4630 N N . THR C 1 161 ? 30.367 30.627 21.429 1.00 77.01 149 THR C N 1
ATOM 4631 C CA . THR C 1 161 ? 29.761 29.907 20.278 1.00 71.45 149 THR C CA 1
ATOM 4632 C C . THR C 1 161 ? 30.414 30.184 18.921 1.00 74.66 149 THR C C 1
ATOM 4633 O O . THR C 1 161 ? 30.081 31.168 18.223 1.00 75.89 149 THR C O 1
ATOM 4645 N N . VAL C 1 163 ? 31.771 28.876 15.008 1.00 64.77 151 VAL C N 1
ATOM 4646 C CA . VAL C 1 163 ? 31.686 27.921 13.955 1.00 66.35 151 VAL C CA 1
ATOM 4647 C C . VAL C 1 163 ? 32.963 27.992 13.163 1.00 66.44 151 VAL C C 1
ATOM 4648 O O . VAL C 1 163 ? 33.729 28.954 13.278 1.00 67.74 151 VAL C O 1
ATOM 4652 N N . GLU C 1 164 ? 33.213 26.937 12.408 1.00 67.11 152 GLU C N 1
ATOM 4653 C CA . GLU C 1 164 ? 34.286 26.906 11.430 1.00 67.82 152 GLU C CA 1
ATOM 4654 C C . GLU C 1 164 ? 33.874 25.894 10.387 1.00 67.45 152 GLU C C 1
ATOM 4655 O O . GLU C 1 164 ? 33.127 24.987 10.677 1.00 67.42 152 GLU C O 1
ATOM 4661 N N . ILE C 1 165 ? 34.333 26.075 9.164 1.00 69.10 153 ILE C N 1
ATOM 4662 C CA . ILE C 1 165 ? 34.058 25.139 8.105 1.00 70.24 153 ILE C CA 1
ATOM 4663 C C . ILE C 1 165 ? 34.996 23.959 8.272 1.00 67.59 153 ILE C C 1
ATOM 4664 O O . ILE C 1 165 ? 36.052 24.099 8.867 1.00 70.70 153 ILE C O 1
ATOM 4669 N N . VAL C 1 166 ? 34.573 22.790 7.802 1.00 64.64 154 VAL C N 1
ATOM 4670 C CA . VAL C 1 166 ? 35.416 21.599 7.707 1.00 62.09 154 VAL C CA 1
ATOM 4671 C C . VAL C 1 166 ? 36.181 21.649 6.369 1.00 64.54 154 VAL C C 1
ATOM 4672 O O . VAL C 1 166 ? 35.574 21.652 5.301 1.00 63.77 154 VAL C O 1
ATOM 4676 N N . PHE C 1 167 ? 37.506 21.699 6.442 1.00 66.78 155 PHE C N 1
ATOM 4677 C CA . PHE C 1 167 ? 38.356 21.801 5.261 1.00 68.43 155 PHE C CA 1
ATOM 4678 C C . PHE C 1 167 ? 38.777 20.434 4.767 1.00 69.52 155 PHE C C 1
ATOM 4679 O O . PHE C 1 167 ? 38.895 19.490 5.558 1.00 70.28 155 PHE C O 1
ATOM 4687 N N . PRO C 1 168 ? 39.029 20.314 3.455 1.00 70.93 156 PRO C N 1
ATOM 4688 C CA . PRO C 1 168 ? 39.515 19.037 2.908 1.00 70.12 156 PRO C CA 1
ATOM 4689 C C . PRO C 1 168 ? 40.668 18.440 3.704 1.00 69.72 156 PRO C C 1
ATOM 4690 O O . PRO C 1 168 ? 40.656 17.259 3.962 1.00 70.22 156 PRO C O 1
ATOM 4694 N N . ASP C 1 169 ? 41.643 19.249 4.100 1.00 70.52 157 ASP C N 1
ATOM 4695 C CA . ASP C 1 169 ? 42.821 18.755 4.819 1.00 72.09 157 ASP C CA 1
ATOM 4696 C C . ASP C 1 169 ? 42.469 18.157 6.151 1.00 72.51 157 ASP C C 1
ATOM 4697 O O . ASP C 1 169 ? 43.258 17.407 6.725 1.00 74.10 157 ASP C O 1
ATOM 4702 N N . GLN C 1 170 ? 41.297 18.500 6.674 1.00 71.60 158 GLN C N 1
ATOM 4703 C CA . GLN C 1 170 ? 40.863 17.909 7.946 1.00 68.88 158 GLN C CA 1
ATOM 4704 C C . GLN C 1 170 ? 40.047 16.647 7.757 1.00 67.45 158 GLN C C 1
ATOM 4705 O O . GLN C 1 170 ? 39.593 16.065 8.727 1.00 68.71 158 GLN C O 1
ATOM 4711 N N . ALA C 1 171 ? 39.861 16.216 6.521 1.00 64.10 159 ALA C N 1
ATOM 4712 C CA . ALA C 1 171 ? 38.996 15.085 6.244 1.00 65.76 159 ALA C CA 1
ATOM 4713 C C . ALA C 1 171 ? 39.744 13.959 5.555 1.00 68.03 159 ALA C C 1
ATOM 4714 O O . ALA C 1 171 ? 40.725 14.190 4.860 1.00 71.15 159 ALA C O 1
ATOM 4716 N N . ASN C 1 172 ? 39.278 12.735 5.763 1.00 68.65 160 ASN C N 1
ATOM 4717 C CA . ASN C 1 172 ? 39.881 11.563 5.133 1.00 70.03 160 ASN C CA 1
ATOM 4718 C C . ASN C 1 172 ? 39.251 11.323 3.780 1.00 71.24 160 ASN C C 1
ATOM 4719 O O . ASN C 1 172 ? 38.341 12.043 3.367 1.00 71.80 160 ASN C O 1
ATOM 4724 N N . SER C 1 173 ? 39.710 10.283 3.110 1.00 74.20 161 SER C N 1
ATOM 4725 C CA . SER C 1 173 ? 39.273 10.031 1.742 1.00 75.39 161 SER C CA 1
ATOM 4726 C C . SER C 1 173 ? 37.830 9.524 1.690 1.00 75.93 161 SER C C 1
ATOM 4727 O O . SER C 1 173 ? 37.216 9.461 0.633 1.00 78.33 161 SER C O 1
ATOM 4730 N N . ALA C 1 174 ? 37.284 9.158 2.835 1.00 75.91 162 ALA C N 1
ATOM 4731 C CA . ALA C 1 174 ? 35.864 8.843 2.897 1.00 74.45 162 ALA C CA 1
ATOM 4732 C C . ALA C 1 174 ? 35.018 10.124 3.069 1.00 74.05 162 ALA C C 1
ATOM 4733 O O . ALA C 1 174 ? 33.791 10.064 3.112 1.00 75.37 162 ALA C O 1
ATOM 4735 N N . GLY C 1 175 ? 35.668 11.281 3.160 1.00 71.82 163 GLY C N 1
ATOM 4736 C CA . GLY C 1 175 ? 34.941 12.538 3.309 1.00 70.39 163 GLY C CA 1
ATOM 4737 C C . GLY C 1 175 ? 34.603 12.882 4.750 1.00 69.90 163 GLY C C 1
ATOM 4738 O O . GLY C 1 175 ? 33.811 13.776 5.007 1.00 71.10 163 GLY C O 1
ATOM 4739 N N . ARG C 1 176 ? 35.227 12.191 5.694 1.00 69.96 164 ARG C N 1
ATOM 4740 C CA . ARG C 1 176 ? 34.898 12.354 7.105 1.00 68.06 164 ARG C CA 1
ATOM 4741 C C . ARG C 1 176 ? 36.010 13.091 7.803 1.00 67.10 164 ARG C C 1
ATOM 4742 O O . ARG C 1 176 ? 37.179 12.767 7.629 1.00 68.21 164 ARG C O 1
ATOM 4758 N N . PHE C 1 178 ? 38.553 13.876 10.527 1.00 62.57 166 PHE C N 1
ATOM 4759 C CA . PHE C 1 178 ? 39.230 13.113 11.562 1.00 62.09 166 PHE C CA 1
ATOM 4760 C C . PHE C 1 178 ? 38.732 13.552 12.925 1.00 63.51 166 PHE C C 1
ATOM 4761 O O . PHE C 1 178 ? 38.647 14.759 13.216 1.00 65.77 166 PHE C O 1
ATOM 4769 N N . GLY C 1 179 ? 38.371 12.591 13.757 1.00 59.54 167 GLY C N 1
ATOM 4770 C CA . GLY C 1 179 ? 37.976 12.900 15.108 1.00 60.22 167 GLY C CA 1
ATOM 4771 C C . GLY C 1 179 ? 38.995 13.767 15.855 1.00 64.13 167 GLY C C 1
ATOM 4772 O O . GLY C 1 179 ? 38.626 14.660 16.653 1.00 66.43 167 GLY C O 1
ATOM 4773 N N . GLY C 1 180 ? 40.275 13.542 15.591 1.00 61.80 168 GLY C N 1
ATOM 4774 C CA . GLY C 1 180 ? 41.298 14.373 16.215 1.00 63.74 168 GLY C CA 1
ATOM 4775 C C . GLY C 1 180 ? 41.096 15.835 15.889 1.00 64.82 168 GLY C C 1
ATOM 4776 O O . GLY C 1 180 ? 41.310 16.730 16.743 1.00 66.57 168 GLY C O 1
ATOM 4777 N N . GLU C 1 181 ? 40.685 16.085 14.648 1.00 63.92 169 GLU C N 1
ATOM 4778 C CA . GLU C 1 181 ? 40.542 17.430 14.167 1.00 63.64 169 GLU C CA 1
ATOM 4779 C C . GLU C 1 181 ? 39.319 18.066 14.797 1.00 62.17 169 GLU C C 1
ATOM 4780 O O . GLU C 1 181 ? 39.331 19.233 15.188 1.00 63.74 169 GLU C O 1
ATOM 4786 N N . ALA C 1 182 ? 38.259 17.294 14.931 1.00 62.16 170 ALA C N 1
ATOM 4787 C CA . ALA C 1 182 ? 37.150 17.750 15.748 1.00 60.90 170 ALA C CA 1
ATOM 4788 C C . ALA C 1 182 ? 37.573 17.968 17.220 1.00 61.55 170 ALA C C 1
ATOM 4789 O O . ALA C 1 182 ? 37.027 18.828 17.923 1.00 62.06 170 ALA C O 1
ATOM 4791 N N . ILE C 1 183 ? 38.510 17.185 17.723 1.00 61.90 171 ILE C N 1
ATOM 4792 C CA . ILE C 1 183 ? 38.874 17.392 19.118 1.00 63.15 171 ILE C CA 1
ATOM 4793 C C . ILE C 1 183 ? 39.611 18.706 19.274 1.00 64.26 171 ILE C C 1
ATOM 4794 O O . ILE C 1 183 ? 39.328 19.470 20.184 1.00 67.87 171 ILE C O 1
ATOM 4799 N N . ALA C 1 184 ? 40.533 18.967 18.364 1.00 63.80 172 ALA C N 1
ATOM 4800 C CA . ALA C 1 184 ? 41.315 20.190 18.383 1.00 64.21 172 ALA C CA 1
ATOM 4801 C C . ALA C 1 184 ? 40.428 21.418 18.409 1.00 63.90 172 ALA C C 1
ATOM 4802 O O . ALA C 1 184 ? 40.688 22.357 19.167 1.00 65.01 172 ALA C O 1
ATOM 4804 N N . TYR C 1 185 ? 39.379 21.415 17.589 1.00 63.50 173 TYR C N 1
ATOM 4805 C CA . TYR C 1 185 ? 38.459 22.536 17.529 1.00 63.15 173 TYR C CA 1
ATOM 4806 C C . TYR C 1 185 ? 37.771 22.737 18.866 1.00 64.86 173 TYR C C 1
ATOM 4807 O O . TYR C 1 185 ? 37.602 23.863 19.301 1.00 66.28 173 TYR C O 1
ATOM 4824 N N . THR C 1 187 ? 39.133 22.010 21.584 1.00 67.68 175 THR C N 1
ATOM 4825 C CA . THR C 1 187 ? 40.168 22.485 22.483 1.00 67.43 175 THR C CA 1
ATOM 4826 C C . THR C 1 187 ? 40.367 23.977 22.235 1.00 65.77 175 THR C C 1
ATOM 4827 O O . THR C 1 187 ? 40.490 24.776 23.155 1.00 67.81 175 THR C O 1
ATOM 4831 N N . LYS C 1 188 ? 40.332 24.367 20.975 1.00 65.32 176 LYS C N 1
ATOM 4832 C CA . LYS C 1 188 ? 40.423 25.779 20.654 1.00 63.48 176 LYS C CA 1
ATOM 4833 C C . LYS C 1 188 ? 39.322 26.573 21.382 1.00 62.90 176 LYS C C 1
ATOM 4834 O O . LYS C 1 188 ? 39.615 27.570 22.089 1.00 60.69 176 LYS C O 1
ATOM 4840 N N . ALA C 1 189 ? 38.079 26.119 21.225 1.00 59.26 177 ALA C N 1
ATOM 4841 C CA . ALA C 1 189 ? 36.978 26.675 22.014 1.00 60.73 177 ALA C CA 1
ATOM 4842 C C . ALA C 1 189 ? 37.258 26.645 23.534 1.00 61.03 177 ALA C C 1
ATOM 4843 O O . ALA C 1 189 ? 36.934 27.585 24.250 1.00 62.74 177 ALA C O 1
ATOM 4845 N N . ALA C 1 190 ? 37.890 25.599 24.025 1.00 59.97 178 ALA C N 1
ATOM 4846 C CA . ALA C 1 190 ? 38.109 25.506 25.468 1.00 62.05 178 ALA C CA 1
ATOM 4847 C C . ALA C 1 190 ? 39.073 26.586 25.914 1.00 63.54 178 ALA C C 1
ATOM 4848 O O . ALA C 1 190 ? 38.962 27.106 27.033 1.00 65.06 178 ALA C O 1
ATOM 4850 N N . PHE C 1 191 ? 40.015 26.898 25.037 1.00 61.40 179 PHE C N 1
ATOM 4851 C CA . PHE C 1 191 ? 41.059 27.827 25.330 1.00 60.81 179 PHE C CA 1
ATOM 4852 C C . PHE C 1 191 ? 40.418 29.198 25.349 1.00 64.05 179 PHE C C 1
ATOM 4853 O O . PHE C 1 191 ? 40.634 29.973 26.300 1.00 64.20 179 PHE C O 1
ATOM 4861 N N . VAL C 1 192 ? 39.623 29.494 24.301 1.00 66.25 180 VAL C N 1
ATOM 4862 C CA . VAL C 1 192 ? 38.922 30.767 24.181 1.00 65.18 180 VAL C CA 1
ATOM 4863 C C . VAL C 1 192 ? 38.128 31.081 25.443 1.00 65.83 180 VAL C C 1
ATOM 4864 O O . VAL C 1 192 ? 38.299 32.144 26.017 1.00 68.78 180 VAL C O 1
ATOM 4868 N N . ALA C 1 193 ? 37.301 30.141 25.891 1.00 63.39 181 ALA C N 1
ATOM 4869 C CA . ALA C 1 193 ? 36.474 30.372 27.059 1.00 60.64 181 ALA C CA 1
ATOM 4870 C C . ALA C 1 193 ? 37.323 30.570 28.311 1.00 62.14 181 ALA C C 1
ATOM 4871 O O . ALA C 1 193 ? 37.151 31.561 28.979 1.00 62.82 181 ALA C O 1
ATOM 4873 N N . ALA C 1 194 ? 38.249 29.655 28.590 1.00 62.43 182 ALA C N 1
ATOM 4874 C CA . ALA C 1 194 ? 39.099 29.723 29.784 1.00 62.68 182 ALA C CA 1
ATOM 4875 C C . ALA C 1 194 ? 39.878 31.019 29.884 1.00 63.02 182 ALA C C 1
ATOM 4876 O O . ALA C 1 194 ? 39.992 31.614 30.985 1.00 62.97 182 ALA C O 1
ATOM 4878 N N . SER C 1 195 ? 40.424 31.436 28.737 1.00 62.07 183 SER C N 1
ATOM 4879 C CA . SER C 1 195 ? 41.299 32.591 28.666 1.00 61.59 183 SER C CA 1
ATOM 4880 C C . SER C 1 195 ? 40.494 33.838 28.896 1.00 62.13 183 SER C C 1
ATOM 4881 O O . SER C 1 195 ? 40.878 34.685 29.693 1.00 61.41 183 SER C O 1
ATOM 4884 N N . ARG C 1 196 ? 39.383 33.967 28.177 1.00 63.97 184 ARG C N 1
ATOM 4885 C CA . ARG C 1 196 ? 38.444 35.053 28.463 1.00 65.45 184 ARG C CA 1
ATOM 4886 C C . ARG C 1 196 ? 38.073 35.096 29.974 1.00 65.14 184 ARG C C 1
ATOM 4887 O O . ARG C 1 196 ? 37.982 36.162 30.588 1.00 66.51 184 ARG C O 1
ATOM 4895 N N . TYR C 1 197 ? 37.899 33.945 30.588 1.00 65.61 185 TYR C N 1
ATOM 4896 C CA . TYR C 1 197 ? 37.471 33.944 31.962 1.00 67.29 185 TYR C CA 1
ATOM 4897 C C . TYR C 1 197 ? 38.515 34.504 32.928 1.00 65.68 185 TYR C C 1
ATOM 4898 O O . TYR C 1 197 ? 38.169 35.251 33.813 1.00 63.55 185 TYR C O 1
ATOM 4907 N N . CYS C 1 198 ? 39.777 34.134 32.758 1.00 65.94 186 CYS C N 1
ATOM 4908 C CA . CYS C 1 198 ? 40.805 34.531 33.699 1.00 66.72 186 CYS C CA 1
ATOM 4909 C C . CYS C 1 198 ? 41.597 35.750 33.232 1.00 67.62 186 CYS C C 1
ATOM 4910 O O . CYS C 1 198 ? 42.298 36.374 34.030 1.00 69.26 186 CYS C O 1
ATOM 4913 N N . GLY C 1 199 ? 41.482 36.098 31.959 1.00 66.90 187 GLY C N 1
ATOM 4914 C CA . GLY C 1 199 ? 42.181 37.272 31.407 1.00 67.10 187 GLY C CA 1
ATOM 4915 C C . GLY C 1 199 ? 43.663 37.043 31.152 1.00 66.56 187 GLY C C 1
ATOM 4916 O O . GLY C 1 199 ? 44.416 37.975 30.854 1.00 66.30 187 GLY C O 1
ATOM 4917 N N . LYS C 1 200 ? 44.077 35.789 31.278 1.00 65.42 188 LYS C N 1
ATOM 4918 C CA . LYS C 1 200 ? 45.463 35.410 31.084 1.00 64.32 188 LYS C CA 1
ATOM 4919 C C . LYS C 1 200 ? 45.579 34.329 30.023 1.00 63.58 188 LYS C C 1
ATOM 4920 O O . LYS C 1 200 ? 44.566 33.756 29.577 1.00 60.71 188 LYS C O 1
ATOM 4926 N N . LEU C 1 201 ? 46.821 34.053 29.630 1.00 63.88 189 LEU C N 1
ATOM 4927 C CA . LEU C 1 201 ? 47.124 32.956 28.720 1.00 64.09 189 LEU C CA 1
ATOM 4928 C C . LEU C 1 201 ? 46.856 31.684 29.486 1.00 65.29 189 LEU C C 1
ATOM 4929 O O . LEU C 1 201 ? 47.082 31.614 30.699 1.00 67.81 189 LEU C O 1
ATOM 4934 N N . VAL C 1 202 ? 46.327 30.685 28.805 1.00 63.82 190 VAL C N 1
ATOM 4935 C CA . VAL C 1 202 ? 46.060 29.410 29.462 1.00 62.55 190 VAL C CA 1
ATOM 4936 C C . VAL C 1 202 ? 46.678 28.288 28.632 1.00 63.37 190 VAL C C 1
ATOM 4937 O O . VAL C 1 202 ? 46.920 28.451 27.428 1.00 63.27 190 VAL C O 1
ATOM 4941 N N . VAL C 1 203 ? 46.950 27.166 29.299 1.00 63.28 191 VAL C N 1
ATOM 4942 C CA . VAL C 1 203 ? 47.420 25.953 28.640 1.00 62.87 191 VAL C CA 1
ATOM 4943 C C . VAL C 1 203 ? 46.597 24.730 29.040 1.00 62.51 191 VAL C C 1
ATOM 4944 O O . VAL C 1 203 ? 46.054 24.667 30.145 1.00 64.83 191 VAL C O 1
ATOM 4948 N N . LEU C 1 204 ? 46.511 23.778 28.120 1.00 60.95 192 LEU C N 1
ATOM 4949 C CA . LEU C 1 204 ? 45.809 22.525 28.325 1.00 62.19 192 LEU C CA 1
ATOM 4950 C C . LEU C 1 204 ? 46.537 21.629 29.333 1.00 62.16 192 LEU C C 1
ATOM 4951 O O . LEU C 1 204 ? 47.721 21.362 29.177 1.00 62.98 192 LEU C O 1
ATOM 4956 N N . ALA C 1 205 ? 45.835 21.142 30.344 1.00 60.80 193 ALA C N 1
ATOM 4957 C CA . ALA C 1 205 ? 46.447 20.221 31.327 1.00 62.11 193 ALA C CA 1
ATOM 4958 C C . ALA C 1 205 ? 45.938 18.803 31.185 1.00 63.07 193 ALA C C 1
ATOM 4959 O O . ALA C 1 205 ? 46.688 17.862 31.365 1.00 64.46 193 ALA C O 1
ATOM 4961 N N . SER C 1 206 ? 44.660 18.648 30.874 1.00 63.23 194 SER C N 1
ATOM 4962 C CA . SER C 1 206 ? 44.102 17.325 30.628 1.00 64.10 194 SER C CA 1
ATOM 4963 C C . SER C 1 206 ? 42.758 17.412 29.946 1.00 63.61 194 SER C C 1
ATOM 4964 O O . SER C 1 206 ? 42.046 18.402 30.099 1.00 62.49 194 SER C O 1
ATOM 4967 N N . SER C 1 207 ? 42.424 16.357 29.202 1.00 64.62 195 SER C N 1
ATOM 4968 C CA . SER C 1 207 ? 41.090 16.189 28.617 1.00 64.40 195 SER C CA 1
ATOM 4969 C C . SER C 1 207 ? 40.473 14.865 29.084 1.00 64.19 195 SER C C 1
ATOM 4970 O O . SER C 1 207 ? 41.179 13.872 29.330 1.00 63.76 195 SER C O 1
ATOM 4973 N N . GLU C 1 208 ? 39.156 14.861 29.226 1.00 65.21 196 GLU C N 1
ATOM 4974 C CA . GLU C 1 208 ? 38.442 13.681 29.689 1.00 64.31 196 GLU C CA 1
ATOM 4975 C C . GLU C 1 208 ? 38.018 12.837 28.501 1.00 65.13 196 GLU C C 1
ATOM 4976 O O . GLU C 1 208 ? 38.131 13.258 27.336 1.00 63.99 196 GLU C O 1
ATOM 4982 N N . ARG C 1 209 ? 37.509 11.648 28.797 1.00 67.10 197 ARG C N 1
ATOM 4983 C CA . ARG C 1 209 ? 36.973 10.776 27.761 1.00 69.12 197 ARG C CA 1
ATOM 4984 C C . ARG C 1 209 ? 36.056 11.583 26.847 1.00 68.64 197 ARG C C 1
ATOM 4985 O O . ARG C 1 209 ? 35.235 12.362 27.327 1.00 69.66 197 ARG C O 1
ATOM 4993 N N . ILE C 1 210 ? 36.224 11.419 25.542 1.00 67.48 198 ILE C N 1
ATOM 4994 C CA . ILE C 1 210 ? 35.327 12.021 24.577 1.00 66.79 198 ILE C CA 1
ATOM 4995 C C . ILE C 1 210 ? 34.769 10.925 23.684 1.00 66.63 198 ILE C C 1
ATOM 4996 O O . ILE C 1 210 ? 35.535 10.208 23.023 1.00 66.96 198 ILE C O 1
ATOM 5001 N N . ASP C 1 211 ? 33.445 10.788 23.673 1.00 66.75 199 ASP C N 1
ATOM 5002 C CA . ASP C 1 211 ? 32.757 9.863 22.774 1.00 66.60 199 ASP C CA 1
ATOM 5003 C C . ASP C 1 211 ? 32.088 10.581 21.614 1.00 64.59 199 ASP C C 1
ATOM 5004 O O . ASP C 1 211 ? 31.424 11.577 21.820 1.00 65.15 199 ASP C O 1
ATOM 5009 N N . PHE C 1 212 ? 32.260 10.065 20.401 1.00 63.86 200 PHE C N 1
ATOM 5010 C CA . PHE C 1 212 ? 31.668 10.656 19.197 1.00 62.56 200 PHE C CA 1
ATOM 5011 C C . PHE C 1 212 ? 30.372 9.970 18.780 1.00 63.25 200 PHE C C 1
ATOM 5012 O O . PHE C 1 212 ? 30.348 8.772 18.539 1.00 64.13 200 PHE C O 1
ATOM 5020 N N . ALA C 1 213 ? 29.293 10.732 18.669 1.00 63.70 201 ALA C N 1
ATOM 5021 C CA . ALA C 1 213 ? 27.990 10.165 18.334 1.00 64.99 201 ALA C CA 1
ATOM 5022 C C . ALA C 1 213 ? 27.852 9.893 16.838 1.00 67.08 201 ALA C C 1
ATOM 5023 O O . ALA C 1 213 ? 27.241 8.900 16.449 1.00 67.41 201 ALA C O 1
ATOM 5025 N N . ARG C 1 214 ? 28.375 10.787 16.001 1.00 69.78 202 ARG C N 1
ATOM 5026 C CA . ARG C 1 214 ? 28.391 10.540 14.553 1.00 72.70 202 ARG C CA 1
ATOM 5027 C C . ARG C 1 214 ? 29.618 11.175 13.955 1.00 73.48 202 ARG C C 1
ATOM 5028 O O . ARG C 1 214 ? 30.292 11.972 14.603 1.00 75.30 202 ARG C O 1
ATOM 5036 N N . ALA C 1 215 ? 29.933 10.811 12.726 1.00 74.40 203 ALA C N 1
ATOM 5037 C CA . ALA C 1 215 ? 31.086 11.399 12.074 1.00 73.99 203 ALA C CA 1
ATOM 5038 C C . ALA C 1 215 ? 30.667 12.670 11.337 1.00 73.98 203 ALA C C 1
ATOM 5039 O O . ALA C 1 215 ? 29.559 12.754 10.796 1.00 74.40 203 ALA C O 1
ATOM 5041 N N . ILE C 1 216 ? 31.563 13.650 11.331 1.00 72.57 204 ILE C N 1
ATOM 5042 C CA . ILE C 1 216 ? 31.324 14.923 10.697 1.00 71.96 204 ILE C CA 1
ATOM 5043 C C . ILE C 1 216 ? 31.783 14.855 9.261 1.00 72.91 204 ILE C C 1
ATOM 5044 O O . ILE C 1 216 ? 32.834 14.310 8.982 1.00 71.66 204 ILE C O 1
ATOM 5049 N N . GLU C 1 217 ? 30.998 15.426 8.352 1.00 75.64 205 GLU C N 1
ATOM 5050 C CA . GLU C 1 217 ? 31.311 15.385 6.922 1.00 78.32 205 GLU C CA 1
ATOM 5051 C C . GLU C 1 217 ? 31.815 16.694 6.290 1.00 80.12 205 GLU C C 1
ATOM 5052 O O . GLU C 1 217 ? 31.581 17.786 6.786 1.00 79.47 205 GLU C O 1
ATOM 5058 N N . ILE C 1 218 ? 32.501 16.553 5.165 1.00 83.25 206 ILE C N 1
ATOM 5059 C CA . ILE C 1 218 ? 33.203 17.643 4.506 1.00 84.48 206 ILE C CA 1
ATOM 5060 C C . ILE C 1 218 ? 32.338 18.884 4.185 1.00 84.95 206 ILE C C 1
ATOM 5061 O O . ILE C 1 218 ? 32.793 20.035 4.371 1.00 86.72 206 ILE C O 1
ATOM 5066 N N . GLY C 1 219 ? 31.103 18.667 3.729 1.00 82.79 207 GLY C N 1
ATOM 5067 C CA . GLY C 1 219 ? 30.199 19.789 3.408 1.00 80.97 207 GLY C CA 1
ATOM 5068 C C . GLY C 1 219 ? 29.484 20.419 4.605 1.00 80.70 207 GLY C C 1
ATOM 5069 O O . GLY C 1 219 ? 28.363 20.953 4.455 1.00 80.77 207 GLY C O 1
ATOM 5070 N N . GLU C 1 220 ? 30.111 20.373 5.787 1.00 76.96 208 GLU C N 1
ATOM 5071 C CA . GLU C 1 220 ? 29.436 20.787 7.010 1.00 73.52 208 GLU C CA 1
ATOM 5072 C C . GLU C 1 220 ? 30.260 21.774 7.784 1.00 72.75 208 GLU C C 1
ATOM 5073 O O . GLU C 1 220 ? 31.448 21.883 7.540 1.00 73.87 208 GLU C O 1
ATOM 5079 N N . ILE C 1 221 ? 29.625 22.510 8.694 1.00 69.20 209 ILE C N 1
ATOM 5080 C CA . ILE C 1 221 ? 30.347 23.345 9.654 1.00 67.62 209 ILE C CA 1
ATOM 5081 C C . ILE C 1 221 ? 30.317 22.692 11.010 1.00 66.45 209 ILE C C 1
ATOM 5082 O O . ILE C 1 221 ? 29.387 21.947 11.311 1.00 66.84 209 ILE C O 1
ATOM 5087 N N . VAL C 1 222 ? 31.349 22.939 11.806 1.00 64.59 210 VAL C N 1
ATOM 5088 C CA . VAL C 1 222 ? 31.327 22.513 13.194 1.00 64.30 210 VAL C CA 1
ATOM 5089 C C . VAL C 1 222 ? 30.911 23.705 14.025 1.00 63.90 210 VAL C C 1
ATOM 5090 O O . VAL C 1 222 ? 31.216 24.830 13.663 1.00 64.62 210 VAL C O 1
ATOM 5094 N N . GLU C 1 223 ? 30.200 23.472 15.114 1.00 62.71 211 GLU C N 1
ATOM 5095 C CA . GLU C 1 223 ? 29.850 24.561 16.012 1.00 62.30 211 GLU C CA 1
ATOM 5096 C C . GLU C 1 223 ? 30.236 24.145 17.397 1.00 60.41 211 GLU C C 1
ATOM 5097 O O . GLU C 1 223 ? 29.755 23.129 17.874 1.00 61.21 211 GLU C O 1
ATOM 5103 N N . ALA C 1 224 ? 31.119 24.891 18.043 1.00 59.26 212 ALA C N 1
ATOM 5104 C CA . ALA C 1 224 ? 31.496 24.551 19.423 1.00 59.55 212 ALA C CA 1
ATOM 5105 C C . ALA C 1 224 ? 30.850 25.479 20.450 1.00 61.93 212 ALA C C 1
ATOM 5106 O O . ALA C 1 224 ? 30.749 26.677 20.256 1.00 64.48 212 ALA C O 1
ATOM 5108 N N . GLN C 1 225 ? 30.431 24.931 21.567 1.00 63.58 213 GLN C N 1
ATOM 5109 C CA . GLN C 1 225 ? 29.937 25.761 22.643 1.00 64.04 213 GLN C CA 1
ATOM 5110 C C . GLN C 1 225 ? 30.731 25.401 23.865 1.00 63.67 213 GLN C C 1
ATOM 5111 O O . GLN C 1 225 ? 30.716 24.251 24.340 1.00 63.61 213 GLN C O 1
ATOM 5117 N N . ALA C 1 226 ? 31.415 26.392 24.396 1.00 64.12 214 ALA C N 1
ATOM 5118 C CA . ALA C 1 226 ? 32.294 26.168 25.519 1.00 65.31 214 ALA C CA 1
ATOM 5119 C C . ALA C 1 226 ? 31.973 27.175 26.612 1.00 66.29 214 ALA C C 1
ATOM 5120 O O . ALA C 1 226 ? 31.735 28.359 26.309 1.00 68.28 214 ALA C O 1
ATOM 5122 N N . HIS C 1 227 ? 31.974 26.712 27.863 1.00 64.48 215 HIS C N 1
ATOM 5123 C CA . HIS C 1 227 ? 31.829 27.584 29.012 1.00 64.34 215 HIS C CA 1
ATOM 5124 C C . HIS C 1 227 ? 32.561 26.976 30.254 1.00 63.33 215 HIS C C 1
ATOM 5125 O O . HIS C 1 227 ? 32.859 25.785 30.284 1.00 62.06 215 HIS C O 1
ATOM 5132 N N . VAL C 1 228 ? 32.814 27.797 31.275 1.00 63.00 216 VAL C N 1
ATOM 5133 C CA . VAL C 1 228 ? 33.557 27.363 32.441 1.00 64.22 216 VAL C CA 1
ATOM 5134 C C . VAL C 1 228 ? 32.630 26.624 33.419 1.00 66.97 216 VAL C C 1
ATOM 5135 O O . VAL C 1 228 ? 31.594 27.135 33.805 1.00 67.87 216 VAL C O 1
ATOM 5139 N N . GLU C 1 229 ? 32.997 25.411 33.795 1.00 69.50 217 GLU C N 1
ATOM 5140 C CA . GLU C 1 229 ? 32.208 24.625 34.734 1.00 70.89 217 GLU C CA 1
ATOM 5141 C C . GLU C 1 229 ? 32.608 24.919 36.161 1.00 71.98 217 GLU C C 1
ATOM 5142 O O . GLU C 1 229 ? 31.759 25.198 37.000 1.00 74.48 217 GLU C O 1
ATOM 5148 N N . ARG C 1 230 ? 33.898 24.806 36.450 1.00 71.72 218 ARG C N 1
ATOM 5149 C CA . ARG C 1 230 ? 34.387 25.048 37.805 1.00 73.93 218 ARG C CA 1
ATOM 5150 C C . ARG C 1 230 ? 35.745 25.731 37.766 1.00 74.16 218 ARG C C 1
ATOM 5151 O O . ARG C 1 230 ? 36.430 25.730 36.727 1.00 73.94 218 ARG C O 1
ATOM 5154 N N . VAL C 1 231 ? 36.108 26.338 38.894 1.00 74.62 219 VAL C N 1
ATOM 5155 C CA . VAL C 1 231 ? 37.315 27.145 38.976 1.00 75.78 219 VAL C CA 1
ATOM 5156 C C . VAL C 1 231 ? 38.130 26.725 40.170 1.00 75.88 219 VAL C C 1
ATOM 5157 O O . VAL C 1 231 ? 37.666 26.855 41.297 1.00 77.64 219 VAL C O 1
ATOM 5161 N N . GLY C 1 232 ? 39.343 26.234 39.932 1.00 76.13 220 GLY C N 1
ATOM 5162 C CA . GLY C 1 232 ? 40.298 25.964 41.020 1.00 75.59 220 GLY C CA 1
ATOM 5163 C C . GLY C 1 232 ? 41.075 27.210 41.427 1.00 74.14 220 GLY C C 1
ATOM 5164 O O . GLY C 1 232 ? 40.656 28.327 41.130 1.00 72.73 220 GLY C O 1
ATOM 5165 N N . ARG C 1 233 ? 42.201 27.027 42.118 1.00 73.63 221 ARG C N 1
ATOM 5166 C CA . ARG C 1 233 ? 43.075 28.160 42.449 1.00 73.38 221 ARG C CA 1
ATOM 5167 C C . ARG C 1 233 ? 43.877 28.595 41.203 1.00 73.18 221 ARG C C 1
ATOM 5168 O O . ARG C 1 233 ? 43.896 29.779 40.849 1.00 72.85 221 ARG C O 1
ATOM 5170 N N . SER C 1 234 ? 44.510 27.632 40.530 1.00 73.08 222 SER C N 1
ATOM 5171 C CA . SER C 1 234 ? 45.290 27.907 39.310 1.00 72.06 222 SER C CA 1
ATOM 5172 C C . SER C 1 234 ? 44.594 27.426 38.032 1.00 71.43 222 SER C C 1
ATOM 5173 O O . SER C 1 234 ? 44.880 27.908 36.929 1.00 74.34 222 SER C O 1
ATOM 5175 N N . SER C 1 235 ? 43.672 26.482 38.189 1.00 70.98 223 SER C N 1
ATOM 5176 C CA . SER C 1 235 ? 43.107 25.740 37.064 1.00 70.06 223 SER C CA 1
ATOM 5177 C C . SER C 1 235 ? 41.635 26.046 36.844 1.00 69.68 223 SER C C 1
ATOM 5178 O O . SER C 1 235 ? 41.021 26.779 37.614 1.00 70.01 223 SER C O 1
ATOM 5189 N N . SER C 1 237 ? 37.977 24.048 34.825 1.00 66.82 225 SER C N 1
ATOM 5190 C CA . SER C 1 237 ? 37.360 23.060 33.948 1.00 66.81 225 SER C CA 1
ATOM 5191 C C . SER C 1 237 ? 36.431 23.691 32.891 1.00 65.37 225 SER C C 1
ATOM 5192 O O . SER C 1 237 ? 35.674 24.626 33.146 1.00 64.01 225 SER C O 1
ATOM 5195 N N . ILE C 1 238 ? 36.507 23.176 31.684 1.00 65.18 226 ILE C N 1
ATOM 5196 C CA . ILE C 1 238 ? 35.674 23.704 30.626 1.00 66.05 226 ILE C CA 1
ATOM 5197 C C . ILE C 1 238 ? 34.940 22.573 29.962 1.00 66.28 226 ILE C C 1
ATOM 5198 O O . ILE C 1 238 ? 35.548 21.573 29.596 1.00 65.62 226 ILE C O 1
ATOM 5203 N N . GLN C 1 239 ? 33.630 22.737 29.827 1.00 66.11 227 GLN C N 1
ATOM 5204 C CA . GLN C 1 239 ? 32.825 21.826 29.036 1.00 67.06 227 GLN C CA 1
ATOM 5205 C C . GLN C 1 239 ? 32.687 22.380 27.637 1.00 66.01 227 GLN C C 1
ATOM 5206 O O . GLN C 1 239 ? 32.363 23.541 27.484 1.00 67.41 227 GLN C O 1
ATOM 5212 N N . THR C 1 240 ? 32.915 21.543 26.637 1.00 65.48 228 THR C N 1
ATOM 5213 C CA . THR C 1 240 ? 32.626 21.911 25.276 1.00 66.64 228 THR C CA 1
ATOM 5214 C C . THR C 1 240 ? 31.644 20.946 24.658 1.00 66.98 228 THR C C 1
ATOM 5215 O O . THR C 1 240 ? 31.747 19.733 24.886 1.00 69.40 228 THR C O 1
ATOM 5219 N N . LYS C 1 241 ? 30.708 21.495 23.878 1.00 65.12 229 LYS C N 1
ATOM 5220 C CA . LYS C 1 241 ? 29.763 20.717 23.097 1.00 65.87 229 LYS C CA 1
ATOM 5221 C C . LYS C 1 241 ? 30.003 20.944 21.600 1.00 66.34 229 LYS C C 1
ATOM 5222 O O . LYS C 1 241 ? 30.113 22.077 21.125 1.00 65.52 229 LYS C O 1
ATOM 5228 N N . LEU C 1 242 ? 30.098 19.866 20.847 1.00 65.45 230 LEU C N 1
ATOM 5229 C CA . LEU C 1 242 ? 30.377 20.029 19.437 1.00 65.58 230 LEU C CA 1
ATOM 5230 C C . LEU C 1 242 ? 29.162 19.615 18.614 1.00 65.50 230 LEU C C 1
ATOM 5231 O O . LEU C 1 242 ? 28.591 18.549 18.852 1.00 66.87 230 LEU C O 1
ATOM 5236 N N . TRP C 1 243 ? 28.757 20.450 17.664 1.00 65.52 231 TRP C N 1
ATOM 5237 C CA . TRP C 1 243 ? 27.668 20.110 16.740 1.00 65.78 231 TRP C CA 1
ATOM 5238 C C . TRP C 1 243 ? 28.140 20.136 15.311 1.00 64.86 231 TRP C C 1
ATOM 5239 O O . TRP C 1 243 ? 29.095 20.818 14.956 1.00 65.18 231 TRP C O 1
ATOM 5250 N N . SER C 1 244 ? 27.449 19.431 14.448 1.00 64.61 232 SER C N 1
ATOM 5251 C CA . SER C 1 244 ? 27.714 19.611 13.022 1.00 64.72 232 SER C CA 1
ATOM 5252 C C . SER C 1 244 ? 26.460 20.175 12.435 1.00 66.16 232 SER C C 1
ATOM 5253 O O . SER C 1 244 ? 25.385 19.972 12.989 1.00 67.52 232 SER C O 1
ATOM 5256 N N . GLU C 1 245 ? 26.587 20.895 11.328 1.00 67.12 233 GLU C N 1
ATOM 5257 C CA . GLU C 1 245 ? 25.417 21.439 10.661 1.00 67.63 233 GLU C CA 1
ATOM 5258 C C . GLU C 1 245 ? 25.650 21.382 9.177 1.00 68.37 233 GLU C C 1
ATOM 5259 O O . GLU C 1 245 ? 26.666 21.847 8.694 1.00 68.79 233 GLU C O 1
ATOM 5265 N N . ASN C 1 246 ? 24.719 20.793 8.454 1.00 69.86 234 ASN C N 1
ATOM 5266 C CA . ASN C 1 246 ? 24.844 20.755 7.020 1.00 71.09 234 ASN C CA 1
ATOM 5267 C C . ASN C 1 246 ? 24.524 22.111 6.419 1.00 71.22 234 ASN C C 1
ATOM 5268 O O . ASN C 1 246 ? 23.462 22.675 6.646 1.00 70.84 234 ASN C O 1
ATOM 5273 N N . LEU C 1 247 ? 25.447 22.638 5.639 1.00 72.46 235 LEU C N 1
ATOM 5274 C CA . LEU C 1 247 ? 25.309 24.018 5.207 1.00 73.75 235 LEU C CA 1
ATOM 5275 C C . LEU C 1 247 ? 24.109 24.251 4.328 1.00 74.22 235 LEU C C 1
ATOM 5276 O O . LEU C 1 247 ? 23.386 25.242 4.507 1.00 75.58 235 LEU C O 1
ATOM 5281 N N . LEU C 1 248 ? 23.868 23.325 3.414 1.00 73.50 236 LEU C N 1
ATOM 5282 C CA . LEU C 1 248 ? 22.759 23.481 2.488 1.00 72.76 236 LEU C CA 1
ATOM 5283 C C . LEU C 1 248 ? 21.400 23.044 3.053 1.00 73.24 236 LEU C C 1
ATOM 5284 O O . LEU C 1 248 ? 20.380 23.684 2.802 1.00 72.85 236 LEU C O 1
ATOM 5289 N N . THR C 1 249 ? 21.382 21.984 3.845 1.00 73.89 237 THR C N 1
ATOM 5290 C CA . THR C 1 249 ? 20.111 21.488 4.357 1.00 73.55 237 THR C CA 1
ATOM 5291 C C . THR C 1 249 ? 19.773 22.102 5.700 1.00 72.43 237 THR C C 1
ATOM 5292 O O . THR C 1 249 ? 18.612 22.306 6.006 1.00 73.30 237 THR C O 1
ATOM 5296 N N . GLY C 1 250 ? 20.777 22.372 6.518 1.00 70.72 238 GLY C N 1
ATOM 5297 C CA . GLY C 1 250 ? 20.512 22.897 7.856 1.00 69.75 238 GLY C CA 1
ATOM 5298 C C . GLY C 1 250 ? 20.378 21.859 8.949 1.00 68.14 238 GLY C C 1
ATOM 5299 O O . GLY C 1 250 ? 20.106 22.203 10.100 1.00 67.74 238 GLY C O 1
ATOM 5300 N N . GLU C 1 251 ? 20.573 20.595 8.585 1.00 66.13 239 GLU C N 1
ATOM 5301 C CA . GLU C 1 251 ? 20.489 19.472 9.532 1.00 66.12 239 GLU C CA 1
ATOM 5302 C C . GLU C 1 251 ? 21.597 19.518 10.598 1.00 67.20 239 GLU C C 1
ATOM 5303 O O . GLU C 1 251 ? 22.774 19.480 10.263 1.00 68.82 239 GLU C O 1
ATOM 5307 N N . ARG C 1 252 ? 21.218 19.595 11.867 1.00 69.54 240 ARG C N 1
ATOM 5308 C CA . ARG C 1 252 ? 22.198 19.628 12.951 1.00 69.61 240 ARG C CA 1
ATOM 5309 C C . ARG C 1 252 ? 22.137 18.370 13.761 1.00 69.68 240 ARG C C 1
ATOM 5310 O O . ARG C 1 252 ? 21.102 17.755 13.844 1.00 69.53 240 ARG C O 1
ATOM 5318 N N . HIS C 1 253 ? 23.252 18.018 14.386 1.00 70.23 241 HIS C N 1
ATOM 5319 C CA . HIS C 1 253 ? 23.340 16.905 15.317 1.00 71.18 241 HIS C CA 1
ATOM 5320 C C . HIS C 1 253 ? 24.403 17.243 16.309 1.00 70.90 241 HIS C C 1
ATOM 5321 O O . HIS C 1 253 ? 25.435 17.795 15.956 1.00 72.41 241 HIS C O 1
ATOM 5328 N N . ILE C 1 254 ? 24.159 16.907 17.555 1.00 70.41 242 ILE C N 1
ATOM 5329 C CA . ILE C 1 254 ? 25.193 16.954 18.553 1.00 70.18 242 ILE C CA 1
ATOM 5330 C C . ILE C 1 254 ? 26.174 15.841 18.217 1.00 69.37 242 ILE C C 1
ATOM 5331 O O . ILE C 1 254 ? 25.774 14.746 17.817 1.00 71.68 242 ILE C O 1
ATOM 5336 N N . THR C 1 255 ? 27.456 16.123 18.369 1.00 68.21 243 THR C N 1
ATOM 5337 C CA . THR C 1 255 ? 28.477 15.211 17.895 1.00 68.22 243 THR C CA 1
ATOM 5338 C C . THR C 1 255 ? 29.301 14.649 19.026 1.00 67.73 243 THR C C 1
ATOM 5339 O O . THR C 1 255 ? 29.600 13.469 19.028 1.00 69.98 243 THR C O 1
ATOM 5343 N N . ALA C 1 256 ? 29.675 15.503 19.969 1.00 66.20 244 ALA C N 1
ATOM 5344 C CA . ALA C 1 256 ? 30.537 15.138 21.083 1.00 65.25 244 ALA C CA 1
ATOM 5345 C C . ALA C 1 256 ? 30.446 16.175 22.182 1.00 66.59 244 ALA C C 1
ATOM 5346 O O . ALA C 1 256 ? 30.134 17.336 21.928 1.00 68.16 244 ALA C O 1
ATOM 5348 N N . THR C 1 257 ? 30.685 15.738 23.408 1.00 67.63 245 THR C N 1
ATOM 5349 C CA . THR C 1 257 ? 30.836 16.617 24.540 1.00 67.70 245 THR C CA 1
ATOM 5350 C C . THR C 1 257 ? 32.164 16.294 25.174 1.00 68.32 245 THR C C 1
ATOM 5351 O O . THR C 1 257 ? 32.493 15.149 25.348 1.00 70.59 245 THR C O 1
ATOM 5355 N N . GLY C 1 258 ? 32.932 17.303 25.525 1.00 68.10 246 GLY C N 1
ATOM 5356 C CA . GLY C 1 258 ? 34.222 17.071 26.147 1.00 64.29 246 GLY C CA 1
ATOM 5357 C C . GLY C 1 258 ? 34.416 17.935 27.364 1.00 63.87 246 GLY C C 1
ATOM 5358 O O . GLY C 1 258 ? 33.743 18.934 27.544 1.00 65.49 246 GLY C O 1
ATOM 5359 N N . HIS C 1 259 ? 35.347 17.534 28.211 1.00 64.82 247 HIS C N 1
ATOM 5360 C CA . HIS C 1 259 ? 35.731 18.360 29.335 1.00 64.12 247 HIS C CA 1
ATOM 5361 C C . HIS C 1 259 ? 37.235 18.500 29.398 1.00 64.54 247 HIS C C 1
ATOM 5362 O O . HIS C 1 259 ? 37.944 17.506 29.595 1.00 65.21 247 HIS C O 1
ATOM 5369 N N . PHE C 1 260 ? 37.703 19.737 29.239 1.00 62.82 248 PHE C N 1
ATOM 5370 C CA . PHE C 1 260 ? 39.119 20.061 29.269 1.00 62.32 248 PHE C CA 1
ATOM 5371 C C . PHE C 1 260 ? 39.470 20.830 30.527 1.00 62.66 248 PHE C C 1
ATOM 5372 O O . PHE C 1 260 ? 38.699 21.685 30.970 1.00 60.12 248 PHE C O 1
ATOM 5380 N N . THR C 1 261 ? 40.621 20.504 31.111 1.00 62.56 249 THR C N 1
ATOM 5381 C CA . THR C 1 261 ? 41.180 21.311 32.171 1.00 62.93 249 THR C CA 1
ATOM 5382 C C . THR C 1 261 ? 42.227 22.250 31.561 1.00 62.88 249 THR C C 1
ATOM 5383 O O . THR C 1 261 ? 43.087 21.832 30.792 1.00 63.90 249 THR C O 1
ATOM 5395 N N . VAL C 1 263 ? 45.014 25.512 32.481 1.00 65.97 251 VAL C N 1
ATOM 5396 C CA . VAL C 1 263 ? 45.731 26.156 33.583 1.00 67.11 251 VAL C CA 1
ATOM 5397 C C . VAL C 1 263 ? 46.156 27.560 33.170 1.00 69.41 251 VAL C C 1
ATOM 5398 O O . VAL C 1 263 ? 46.621 27.764 32.039 1.00 70.09 251 VAL C O 1
ATOM 5402 N N . ALA C 1 264 ? 45.948 28.521 34.075 1.00 70.60 252 ALA C N 1
ATOM 5403 C CA . ALA C 1 264 ? 46.381 29.899 33.864 1.00 70.06 252 ALA C CA 1
ATOM 5404 C C . ALA C 1 264 ? 47.886 30.006 34.025 1.00 70.61 252 ALA C C 1
ATOM 5405 O O . ALA C 1 264 ? 48.463 29.372 34.896 1.00 72.04 252 ALA C O 1
ATOM 5407 N N . VAL C 1 265 ? 48.510 30.836 33.199 1.00 72.88 253 VAL C N 1
ATOM 5408 C CA . VAL C 1 265 ? 49.970 30.963 33.150 1.00 76.03 253 VAL C CA 1
ATOM 5409 C C . VAL C 1 265 ? 50.460 32.433 33.089 1.00 77.12 253 VAL C C 1
ATOM 5410 O O . VAL C 1 265 ? 49.777 33.301 32.518 1.00 77.42 253 VAL C O 1
ATOM 5414 N N . ASP C 1 266 ? 51.633 32.687 33.687 1.00 77.78 254 ASP C N 1
ATOM 5415 C CA . ASP C 1 266 ? 52.332 33.984 33.629 1.00 77.75 254 ASP C CA 1
ATOM 5416 C C . ASP C 1 266 ? 53.155 34.138 32.342 1.00 78.31 254 ASP C C 1
ATOM 5417 O O . ASP C 1 266 ? 54.387 34.055 32.348 1.00 79.02 254 ASP C O 1
ATOM 5419 N N . ARG C 1 270 ? 54.647 29.607 33.430 1.00 77.73 258 ARG C N 1
ATOM 5420 C CA . ARG C 1 270 ? 54.526 29.305 34.864 1.00 80.69 258 ARG C CA 1
ATOM 5421 C C . ARG C 1 270 ? 53.134 29.639 35.428 1.00 81.09 258 ARG C C 1
ATOM 5422 O O . ARG C 1 270 ? 52.646 30.763 35.249 1.00 80.67 258 ARG C O 1
ATOM 5424 N N . PRO C 1 271 ? 52.503 28.664 36.124 1.00 81.20 259 PRO C N 1
ATOM 5425 C CA . PRO C 1 271 ? 51.142 28.661 36.690 1.00 80.46 259 PRO C CA 1
ATOM 5426 C C . PRO C 1 271 ? 50.799 29.919 37.491 1.00 80.12 259 PRO C C 1
ATOM 5427 O O . PRO C 1 271 ? 51.655 30.439 38.211 1.00 80.16 259 PRO C O 1
ATOM 5429 N N . ALA C 1 272 ? 49.556 30.394 37.357 1.00 80.46 260 ALA C N 1
ATOM 5430 C CA . ALA C 1 272 ? 49.102 31.636 38.004 1.00 79.67 260 ALA C CA 1
ATOM 5431 C C . ALA C 1 272 ? 47.733 31.509 38.700 1.00 78.21 260 ALA C C 1
ATOM 5432 O O . ALA C 1 272 ? 47.037 30.504 38.539 1.00 79.93 260 ALA C O 1
ATOM 5434 N N . THR C 1 273 ? 47.371 32.524 39.488 1.00 73.42 261 THR C N 1
ATOM 5435 C CA . THR C 1 273 ? 46.086 32.564 40.207 1.00 71.80 261 THR C CA 1
ATOM 5436 C C . THR C 1 273 ? 44.961 33.041 39.265 1.00 73.25 261 THR C C 1
ATOM 5437 O O . THR C 1 273 ? 45.049 34.126 38.689 1.00 78.08 261 THR C O 1
ATOM 5439 N N . ILE C 1 274 ? 43.928 32.211 39.094 1.00 74.04 262 ILE C N 1
ATOM 5440 C CA . ILE C 1 274 ? 42.907 32.418 38.048 1.00 73.19 262 ILE C CA 1
ATOM 5441 C C . ILE C 1 274 ? 41.950 33.569 38.371 1.00 74.16 262 ILE C C 1
ATOM 5442 O O . ILE C 1 274 ? 42.142 34.308 39.351 1.00 76.18 262 ILE C O 1
#